Protein AF-0000000085119053 (afdb_homodimer)

Foldseek 3Di:
DPPPPPPPPPPPPPPPPPPPPPPPPPPPPDDDCCPPPQLVVLLVVLQVVQADLLAAEEEAEEPQQQVDPCCVLLVHPNYDGHYHHLDALVSLVVRLVSHHLNHAEYEDAYHLSVLLSPHALVVRLVSVVVNVVSCVVSNHAYEYEQHEAFADVRRVVRLVRSVVNRVSVVVVCVVVVHHYQYLCCPQPVPSFGDCVQDVPRHHGDPVSSNVVSVSCSVVD/DPPPPPPPPPPPPPPPPPPPVPPPPPPPPDDDCCPPPQLVVLLVVLQVVQADLLAAEEEAEEPQQQVDPCCVLLVHPNYDGHYHHLDALVSLVVRLVSHHLNHAEYEDAYHLSVLLSPHALVVRLVSVVVNVVSCVVSNHAYEYEQHEAFADVRRVVRLVRSVVNLVSVVVVCVVVVHHYQYLCCPQPVPSFGDCVQDVPRHHGDPVSSNVVSVSCNVVD

Sequence (440 aa):
MKNKILIALCGLLFLNNYNLEAKEIQKVEEWKIQNDPYYKHKKSQFEVLMNNSKYTTMMLGDSITDEGRWDELLNNNTVQNRGISGDTTSGVLDRLSTVSPSIKQVFIMIGVNDIMRGKNENEVFENYKKIIKSFEEKNIKVHIQSTLYIGETRKQNFNPKIEKLNEKLKDFAKNNNIDFIDLNPIFAPNKVLKSEFTTDDLHLNGKAYTLWVKEIEKYFMKNKILIALCGLLFLNNYNLEAKEIQKVEEWKIQNDPYYKHKKSQFEVLMNNSKYTTMMLGDSITDEGRWDELLNNNTVQNRGISGDTTSGVLDRLSTVSPSIKQVFIMIGVNDIMRGKNENEVFENYKKIIKSFEEKNIKVHIQSTLYIGETRKQNFNPKIEKLNEKLKDFAKNNNIDFIDLNPIFAPNKVLKSEFTTDDLHLNGKAYTLWVKEIEKYF

Nearest PDB structures (foldseek):
  7pzg-assembly1_AAA  TM=9.388E-01  e=1.568E-16  Phocaeicola vulgatus
  7pzh-assembly4_GGG  TM=9.342E-01  e=2.265E-16  Phocaeicola vulgatus
  4oap-assembly1_A  TM=8.003E-01  e=2.545E-07  Geobacillus stearothermophilus
  4jj4-assembly1_A  TM=7.955E-01  e=2.545E-07  Geobacillus stearothermophilus
  1jrl-assembly1_A  TM=7.425E-01  e=9.544E-08  Escherichia coli

Structure (mmCIF, N/CA/C/O backbone):
data_AF-0000000085119053-model_v1
#
loop_
_entity.id
_entity.type
_entity.pdbx_description
1 polymer 'Lipolytic enzyme, GDSL 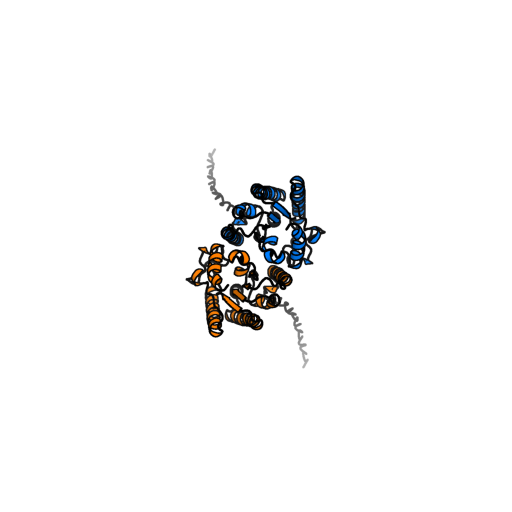domain'
#
loop_
_atom_site.group_PDB
_atom_site.id
_atom_site.type_symbol
_atom_site.label_atom_id
_atom_site.label_alt_id
_atom_site.label_comp_id
_atom_site.label_asym_id
_atom_site.label_entity_id
_atom_site.label_seq_id
_atom_site.pdbx_PDB_ins_code
_atom_site.Cartn_x
_atom_site.Cartn_y
_atom_site.Cartn_z
_atom_site.occupancy
_atom_site.B_iso_or_equiv
_atom_site.auth_seq_id
_atom_site.auth_comp_id
_atom_site.auth_asym_id
_atom_site.auth_atom_id
_atom_site.pdbx_PDB_model_num
ATOM 1 N N . MET A 1 1 ? 84.312 53.25 -24.922 1 24.77 1 MET A N 1
ATOM 2 C CA . MET A 1 1 ? 82.875 53.531 -24.812 1 24.77 1 MET A CA 1
ATOM 3 C C . MET A 1 1 ? 82.062 52.562 -25.625 1 24.77 1 MET A C 1
ATOM 5 O O . MET A 1 1 ? 81.688 52.844 -26.766 1 24.77 1 MET A O 1
ATOM 9 N N . LYS A 1 2 ? 82.562 51.219 -25.75 1 35.16 2 LYS A N 1
ATOM 10 C CA . LYS A 1 2 ? 82 50.031 -26.391 1 35.16 2 LYS A CA 1
ATOM 11 C C . LYS A 1 2 ? 80.562 49.844 -25.953 1 35.16 2 LYS A C 1
ATOM 13 O O . LYS A 1 2 ? 80.25 49.75 -24.75 1 35.16 2 LYS A O 1
ATOM 18 N N . ASN A 1 3 ? 79.5 50.406 -26.656 1 29.44 3 ASN A N 1
ATOM 19 C CA . ASN A 1 3 ? 78.062 50.438 -26.578 1 29.44 3 ASN A CA 1
ATOM 20 C C . ASN A 1 3 ? 77.438 49.031 -26.5 1 29.44 3 ASN A C 1
ATOM 22 O O . ASN A 1 3 ? 77.562 48.25 -27.438 1 29.44 3 ASN A O 1
ATOM 26 N N . LYS A 1 4 ? 77.625 48.312 -25.391 1 33.78 4 LYS A N 1
ATOM 27 C CA . LYS A 1 4 ? 77 47 -25.141 1 33.78 4 LYS A CA 1
ATOM 28 C C . LYS A 1 4 ? 75.5 47.094 -25.281 1 33.78 4 LYS A C 1
ATOM 30 O O . LYS A 1 4 ? 74.812 47.844 -24.578 1 33.78 4 LYS A O 1
ATOM 35 N N . ILE A 1 5 ? 74.938 47.031 -26.531 1 35.31 5 ILE A N 1
ATOM 36 C CA . ILE A 1 5 ? 73.562 46.875 -26.875 1 35.31 5 ILE A CA 1
ATOM 37 C C . ILE A 1 5 ? 72.938 45.75 -26.094 1 35.31 5 ILE A C 1
ATOM 39 O O . ILE A 1 5 ? 73.375 44.594 -26.203 1 35.31 5 ILE A O 1
ATOM 43 N N . LEU A 1 6 ? 72.438 46 -24.891 1 32.78 6 LEU A N 1
ATOM 44 C CA . LEU A 1 6 ? 71.688 45.031 -24.078 1 32.78 6 LEU A CA 1
ATOM 45 C C . LEU A 1 6 ? 70.375 44.656 -24.812 1 32.78 6 LEU A C 1
ATOM 47 O O . LEU A 1 6 ? 69.562 45.5 -25.109 1 32.78 6 LEU A O 1
ATOM 51 N N . ILE A 1 7 ? 70.438 43.688 -25.75 1 35.84 7 ILE A N 1
ATOM 52 C CA . ILE A 1 7 ? 69.25 43.094 -26.391 1 35.84 7 ILE A CA 1
ATOM 53 C C . ILE A 1 7 ? 68.25 42.625 -25.312 1 35.84 7 ILE A C 1
ATOM 55 O O . ILE A 1 7 ? 68.625 41.781 -24.469 1 35.84 7 ILE A O 1
ATOM 59 N N . ALA A 1 8 ? 67.375 43.5 -24.828 1 35.25 8 ALA A N 1
ATOM 60 C CA . ALA A 1 8 ? 66.188 43.188 -24 1 35.25 8 ALA A CA 1
ATOM 61 C C . ALA A 1 8 ? 65.375 42.094 -24.656 1 35.25 8 ALA A C 1
ATOM 63 O O . ALA A 1 8 ? 64.812 42.281 -25.734 1 35.25 8 ALA A O 1
ATOM 64 N N . LEU A 1 9 ? 65.75 40.844 -24.516 1 35.34 9 LEU A N 1
ATOM 65 C CA . LEU A 1 9 ? 64.875 39.719 -24.906 1 35.34 9 LEU A CA 1
ATOM 66 C C . LEU A 1 9 ? 63.531 39.812 -24.266 1 35.34 9 LEU A C 1
ATOM 68 O O . LEU A 1 9 ? 63.375 39.75 -23.047 1 35.34 9 LEU A O 1
ATOM 72 N N . CYS A 1 10 ? 62.594 40.688 -24.75 1 34.03 10 CYS A N 1
ATOM 73 C CA . CYS A 1 10 ? 61.188 40.688 -24.375 1 34.03 10 CYS A CA 1
ATOM 74 C C . CYS A 1 10 ? 60.594 39.281 -24.531 1 34.03 10 CYS A C 1
ATOM 76 O O . CYS A 1 10 ? 60.469 38.781 -25.641 1 34.03 10 CYS A O 1
ATOM 78 N N . GLY A 1 11 ? 60.938 38.375 -23.672 1 34.97 11 GLY A N 1
ATOM 79 C CA . GLY A 1 11 ? 60.188 37.125 -23.656 1 34.97 11 GLY A CA 1
ATOM 80 C C . GLY A 1 11 ? 58.688 37.312 -23.672 1 34.97 11 GLY A C 1
ATOM 81 O O . GLY A 1 11 ? 58.125 38 -22.828 1 34.97 11 GLY A O 1
ATOM 82 N N . LEU A 1 12 ? 58.062 37.344 -24.859 1 38.38 12 LEU A N 1
ATOM 83 C CA . LEU A 1 12 ? 56.625 37.219 -25.047 1 38.38 12 LEU A CA 1
ATOM 84 C C . LEU A 1 12 ? 56.062 36.125 -24.141 1 38.38 12 LEU A C 1
ATOM 86 O O . LEU A 1 12 ? 56.406 34.938 -24.297 1 38.38 12 LEU A O 1
ATOM 90 N N . LEU A 1 13 ? 55.75 36.469 -22.891 1 39.03 13 LEU A N 1
ATOM 91 C CA . LEU A 1 13 ? 54.906 35.625 -22.031 1 39.03 13 LEU A CA 1
ATOM 92 C C . LEU A 1 13 ? 53.656 35.156 -22.766 1 39.03 13 LEU A C 1
ATOM 94 O O . LEU A 1 13 ? 52.844 36 -23.188 1 39.03 13 LEU A O 1
ATOM 98 N N . PHE A 1 14 ? 53.719 34.062 -23.562 1 41.78 14 PHE A N 1
ATOM 99 C CA . PHE A 1 14 ? 52.531 33.375 -24.047 1 41.78 14 PHE A CA 1
ATOM 100 C C . PHE A 1 14 ? 51.562 33.156 -22.906 1 41.78 14 PHE A C 1
ATOM 102 O O . PHE A 1 14 ? 51.844 32.375 -21.969 1 41.78 14 PHE A O 1
ATOM 109 N N . LEU A 1 15 ? 50.781 34.188 -22.562 1 40.09 15 LEU A N 1
ATOM 110 C CA . LEU A 1 15 ? 49.562 33.906 -21.781 1 40.09 15 LEU A CA 1
ATOM 111 C C . LEU A 1 15 ? 48.781 32.75 -22.375 1 40.09 15 LEU A C 1
ATOM 113 O O . LEU A 1 15 ? 48.25 32.844 -23.484 1 40.09 15 LEU A O 1
ATOM 117 N N . ASN A 1 16 ? 49.281 31.516 -22.141 1 41.25 16 ASN A N 1
ATOM 118 C CA . ASN A 1 16 ? 48.344 30.406 -22.344 1 41.25 16 ASN A CA 1
ATOM 119 C C . ASN A 1 16 ? 46.969 30.703 -21.781 1 41.25 16 ASN A C 1
ATOM 121 O O . ASN A 1 16 ? 46.812 30.984 -20.594 1 41.25 16 ASN A O 1
ATOM 125 N N . ASN A 1 17 ? 46.094 31.297 -22.594 1 43.44 17 ASN A N 1
ATOM 126 C CA . ASN A 1 17 ? 44.656 31.281 -22.312 1 43.44 17 ASN A CA 1
ATOM 127 C C . ASN A 1 17 ? 44.219 29.922 -21.797 1 43.44 17 ASN A C 1
ATOM 129 O O . ASN A 1 17 ? 44.188 28.938 -22.547 1 43.44 17 ASN A O 1
ATOM 133 N N . TYR A 1 18 ? 44.625 29.578 -20.562 1 43.81 18 TYR A N 1
ATOM 134 C CA . TYR A 1 18 ? 43.844 28.531 -19.922 1 43.81 18 TYR A CA 1
ATOM 135 C 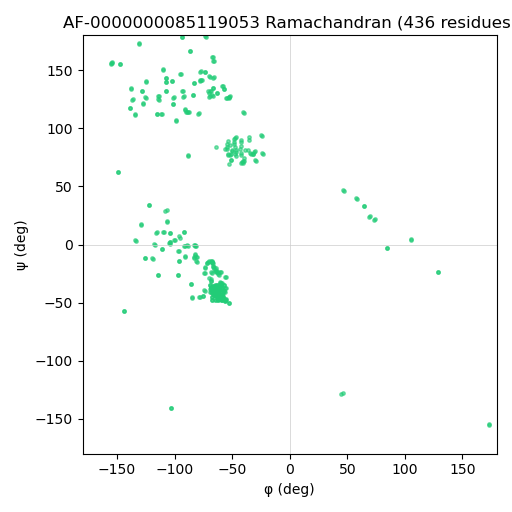C . TYR A 1 18 ? 42.344 28.75 -20.156 1 43.81 18 TYR A C 1
ATOM 137 O O . TYR A 1 18 ? 41.781 29.719 -19.641 1 43.81 18 TYR A O 1
ATOM 145 N N . ASN A 1 19 ? 41.844 28.438 -21.344 1 44.31 19 ASN A N 1
ATOM 146 C CA . ASN A 1 19 ? 40.406 28.203 -21.453 1 44.31 19 ASN A CA 1
ATOM 147 C C . ASN A 1 19 ? 39.875 27.422 -20.266 1 44.31 19 ASN A C 1
ATOM 149 O O . ASN A 1 19 ? 40.156 26.219 -20.141 1 44.31 19 ASN A O 1
ATOM 153 N N . LEU A 1 20 ? 39.812 28.078 -19.109 1 41.66 20 LEU A N 1
ATOM 154 C CA . LEU A 1 20 ? 38.906 27.5 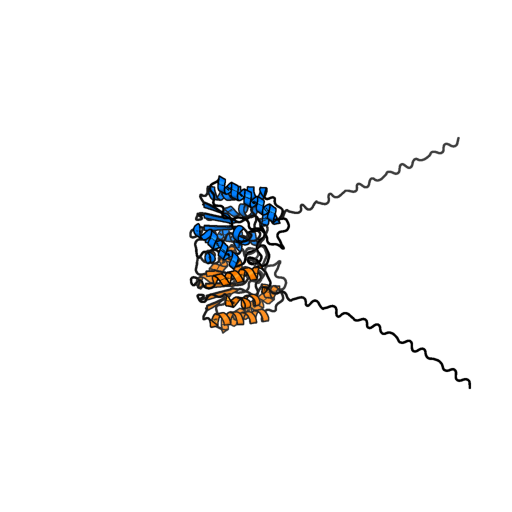-18.141 1 41.66 20 LEU A CA 1
ATOM 155 C C . LEU A 1 20 ? 37.625 27 -18.797 1 41.66 20 LEU A C 1
ATOM 157 O O . LEU A 1 20 ? 36.844 27.797 -19.297 1 41.66 20 LEU A O 1
ATOM 161 N N . GLU A 1 21 ? 37.688 25.922 -19.531 1 39.28 21 GLU A N 1
ATOM 162 C CA . GLU A 1 21 ? 36.406 25.281 -19.828 1 39.28 21 GLU A CA 1
ATOM 163 C C . GLU A 1 21 ? 35.469 25.406 -18.641 1 39.28 21 GLU A C 1
ATOM 165 O O . GLU A 1 21 ? 35.812 25.031 -17.516 1 39.28 21 GLU A O 1
ATOM 170 N N . ALA A 1 22 ? 34.625 26.453 -18.594 1 35 22 ALA A N 1
ATOM 171 C CA . ALA A 1 22 ? 33.438 26.406 -17.719 1 35 22 ALA A CA 1
ATOM 172 C C . ALA A 1 22 ? 32.938 24.969 -17.562 1 35 22 ALA A C 1
ATOM 174 O O . ALA A 1 22 ? 32.5 24.344 -18.516 1 35 22 ALA A O 1
ATOM 175 N N . LYS A 1 23 ? 33.656 24.125 -16.812 1 40.78 23 LYS A N 1
ATOM 176 C CA . LYS A 1 23 ? 33 22.906 -16.391 1 40.78 23 LYS A CA 1
ATOM 177 C C . LYS A 1 23 ? 31.484 23.078 -16.344 1 40.78 23 LYS A C 1
ATOM 179 O O . LYS A 1 23 ? 31 24.047 -15.758 1 40.78 23 LYS A O 1
ATOM 184 N N . GLU A 1 24 ? 30.734 22.75 -17.344 1 41.91 24 GLU A N 1
ATOM 185 C CA . GLU A 1 24 ? 29.281 22.594 -17.234 1 41.91 24 GLU A CA 1
ATOM 186 C C . GLU A 1 24 ? 28.875 22.281 -15.805 1 41.91 24 GLU A C 1
ATOM 188 O O . GLU A 1 24 ? 29.281 21.266 -15.242 1 41.91 24 GLU A O 1
ATOM 193 N N . ILE A 1 25 ? 28.828 23.203 -14.984 1 43.62 25 ILE A N 1
ATOM 194 C CA . ILE A 1 25 ? 28.125 22.938 -13.742 1 43.62 25 ILE A CA 1
ATOM 195 C C . ILE A 1 25 ? 26.984 21.953 -13.992 1 43.62 25 ILE A C 1
ATOM 197 O O . ILE A 1 25 ? 26.047 22.25 -14.742 1 43.62 25 ILE A O 1
ATOM 201 N N . GLN A 1 26 ? 27.172 20.734 -14.125 1 42.81 26 GLN A N 1
ATOM 202 C CA . GLN A 1 26 ? 26.094 19.75 -14.094 1 42.81 26 GLN A CA 1
ATOM 203 C C . GLN A 1 26 ? 25 20.156 -13.117 1 42.81 26 GLN A C 1
ATOM 205 O O . GLN A 1 26 ? 25.234 20.234 -11.906 1 42.81 26 GLN A O 1
ATOM 210 N N . LYS A 1 27 ? 24.047 21.109 -13.414 1 43.91 27 LYS A N 1
ATOM 211 C CA . LYS A 1 27 ? 22.828 21.422 -12.664 1 43.91 27 LYS A CA 1
ATOM 212 C C . LYS A 1 27 ? 22.297 20.188 -11.953 1 43.91 27 LYS A C 1
ATOM 214 O O . LYS A 1 27 ? 21.938 19.203 -12.602 1 43.91 27 LYS A O 1
ATOM 219 N N . VAL A 1 28 ? 22.766 19.766 -10.844 1 53.81 28 VAL A N 1
ATOM 220 C CA . VAL A 1 28 ? 22.203 18.734 -9.969 1 53.81 28 VAL A CA 1
ATOM 221 C C . VAL A 1 28 ? 20.688 18.859 -9.938 1 53.81 28 VAL A C 1
ATOM 223 O O . VAL A 1 28 ? 20.141 19.859 -9.477 1 53.81 28 VAL A O 1
ATOM 226 N N . GLU A 1 29 ? 19.969 18.359 -10.875 1 63.53 29 GLU A N 1
ATOM 227 C CA . GLU A 1 29 ? 18.516 18.359 -10.859 1 63.53 29 GLU A CA 1
ATOM 228 C C . GLU A 1 29 ? 17.969 18.062 -9.461 1 63.53 29 GLU A C 1
ATOM 230 O O . GLU A 1 29 ? 18.391 17.094 -8.82 1 63.53 29 GLU A O 1
ATOM 235 N N . GLU A 1 30 ? 17.328 19.016 -8.828 1 79.62 30 GLU A N 1
ATOM 236 C CA . GLU A 1 30 ? 16.703 18.906 -7.508 1 79.62 30 GLU A CA 1
ATOM 237 C C . GLU A 1 30 ? 15.766 17.719 -7.445 1 79.62 30 GLU A C 1
ATOM 239 O O . GLU A 1 30 ? 15.039 17.438 -8.406 1 79.62 30 GLU A O 1
ATOM 244 N N . TRP A 1 31 ? 15.875 16.844 -6.539 1 89.81 31 TRP A N 1
ATOM 245 C CA . TRP A 1 31 ? 15.016 15.688 -6.297 1 89.81 31 TRP A CA 1
ATOM 246 C C . TRP A 1 31 ? 13.555 16.109 -6.215 1 89.81 31 TRP A C 1
ATOM 248 O O . TRP A 1 31 ? 13.219 17.109 -5.57 1 89.81 31 TRP A O 1
ATOM 258 N N . LYS A 1 32 ? 12.711 15.453 -7.004 1 95.19 32 LYS A N 1
ATOM 259 C CA . LYS A 1 32 ? 11.266 15.625 -6.938 1 95.19 32 LYS A CA 1
ATOM 260 C C . LYS A 1 32 ? 10.555 14.281 -6.805 1 95.19 32 LYS A C 1
ATOM 262 O O . LYS A 1 32 ? 10.859 13.344 -7.547 1 95.19 32 LYS A O 1
ATOM 267 N N . ILE A 1 33 ? 9.625 14.211 -5.859 1 97.94 33 ILE A N 1
ATOM 268 C CA . ILE A 1 33 ? 8.883 12.977 -5.648 1 97.94 33 ILE A CA 1
ATOM 269 C C . ILE A 1 33 ? 8.125 12.609 -6.918 1 97.94 33 ILE A C 1
ATOM 271 O O . ILE A 1 33 ? 7.922 11.422 -7.207 1 97.94 33 ILE A O 1
ATOM 275 N N . GLN A 1 34 ? 7.84 13.586 -7.773 1 97.38 34 GLN A N 1
ATOM 276 C CA . GLN A 1 34 ? 7.074 13.398 -9 1 97.38 34 GLN A CA 1
ATOM 277 C C . GLN A 1 34 ? 7.836 12.539 -10 1 97.38 34 GLN A C 1
ATOM 279 O O . GLN A 1 34 ? 7.246 12.008 -10.945 1 97.38 34 GLN A O 1
ATOM 284 N N . ASN A 1 35 ? 9.109 12.438 -9.797 1 97.31 35 ASN A N 1
ATOM 285 C CA . ASN A 1 35 ? 9.922 11.625 -10.703 1 97.31 35 ASN A CA 1
ATOM 286 C C . ASN A 1 35 ? 10.039 10.188 -10.211 1 97.31 35 ASN A C 1
ATOM 288 O O . ASN A 1 35 ? 10.547 9.32 -10.93 1 97.31 35 ASN A O 1
ATOM 292 N N . ASP A 1 36 ? 9.602 9.938 -9 1 98.25 36 ASP A N 1
ATOM 293 C CA . ASP A 1 36 ? 9.672 8.609 -8.406 1 98.25 36 ASP A CA 1
ATOM 294 C C . ASP A 1 36 ? 8.703 7.648 -9.102 1 98.25 36 ASP A C 1
ATOM 296 O O . ASP A 1 36 ? 7.535 7.977 -9.305 1 98.25 36 ASP A O 1
ATOM 300 N N . PRO A 1 37 ? 9.164 6.453 -9.469 1 98.38 37 PRO A N 1
ATOM 301 C CA . PRO A 1 37 ? 8.281 5.512 -10.164 1 98.38 37 PRO A CA 1
ATOM 302 C C . PRO A 1 37 ? 7.043 5.148 -9.352 1 98.38 37 PRO A C 1
ATOM 304 O O . PRO A 1 37 ? 5.953 5.008 -9.906 1 98.38 37 PRO A O 1
ATOM 307 N N . TYR A 1 38 ? 7.203 4.945 -8.07 1 98.69 38 TYR A N 1
ATOM 308 C CA . TYR A 1 38 ? 6.051 4.609 -7.238 1 98.69 38 TYR A CA 1
ATOM 309 C C . TYR A 1 38 ? 5.012 5.727 -7.273 1 98.69 38 TYR A C 1
ATOM 311 O O . TYR A 1 38 ? 3.812 5.465 -7.387 1 98.69 38 TYR A O 1
ATOM 319 N N . TYR A 1 39 ? 5.445 6.98 -7.172 1 98.94 39 TYR A N 1
ATOM 320 C CA . TYR A 1 39 ? 4.551 8.125 -7.285 1 98.94 39 TYR A CA 1
ATOM 321 C C . TYR A 1 39 ? 3.793 8.102 -8.609 1 98.94 39 TYR A C 1
ATOM 323 O O . TYR A 1 39 ? 2.568 8.242 -8.633 1 98.94 39 TYR A O 1
ATOM 331 N N . LYS A 1 40 ? 4.531 7.883 -9.695 1 98.88 40 LYS A N 1
ATOM 332 C CA . LYS A 1 40 ? 3.924 7.871 -11.023 1 98.88 40 LYS A CA 1
ATOM 333 C C . LYS A 1 40 ? 2.902 6.746 -11.148 1 98.88 40 LYS A C 1
ATOM 335 O O . LYS A 1 40 ? 1.814 6.949 -11.695 1 98.88 40 LYS A O 1
ATOM 340 N N . HIS A 1 41 ? 3.23 5.605 -10.617 1 98.88 41 HIS A N 1
ATOM 341 C CA . HIS A 1 41 ? 2.336 4.457 -10.703 1 98.88 41 HIS A CA 1
ATOM 342 C C . HIS A 1 41 ? 1.068 4.684 -9.883 1 98.88 41 HIS A C 1
ATOM 344 O O . HIS A 1 41 ? -0.04 4.457 -10.375 1 98.88 41 HIS A O 1
ATOM 350 N N . LYS A 1 42 ? 1.249 5.137 -8.656 1 98.88 42 LYS A N 1
ATOM 351 C CA . LYS A 1 42 ? 0.09 5.367 -7.797 1 98.88 42 LYS A CA 1
ATOM 352 C C . LYS A 1 42 ? -0.793 6.48 -8.352 1 98.88 42 LYS A C 1
ATOM 354 O O . LYS A 1 42 ? -2.018 6.344 -8.398 1 98.88 42 LYS A O 1
ATOM 359 N N . LYS A 1 43 ? -0.18 7.562 -8.82 1 98.81 43 LYS A N 1
ATOM 360 C CA . LYS A 1 43 ? -0.962 8.641 -9.422 1 98.81 43 LYS A CA 1
ATOM 361 C C . LYS A 1 43 ? -1.759 8.148 -10.625 1 98.81 43 LYS A C 1
ATOM 363 O O . LYS A 1 43 ? -2.936 8.484 -10.773 1 98.81 43 LYS A O 1
ATOM 368 N N . SER A 1 44 ? -1.142 7.367 -11.469 1 98.81 44 SER A N 1
ATOM 369 C CA . SER A 1 44 ? -1.843 6.828 -12.625 1 98.81 44 SER A CA 1
ATOM 370 C C . SER A 1 44 ? -3.012 5.941 -12.203 1 98.81 44 SER A C 1
ATOM 372 O O . SER A 1 44 ? -4.051 5.922 -12.867 1 98.81 44 SER A O 1
ATOM 374 N N . GLN A 1 45 ? -2.865 5.203 -11.148 1 98.75 45 GLN A N 1
ATOM 375 C CA . GLN A 1 45 ? -3.977 4.41 -10.633 1 98.75 45 GLN A CA 1
ATOM 376 C C . GLN A 1 45 ? -5.109 5.305 -10.141 1 98.75 45 GLN A C 1
ATOM 378 O O . GLN A 1 45 ? -6.281 5.023 -10.383 1 98.75 45 GLN A O 1
ATOM 383 N N . PHE A 1 46 ? -4.746 6.398 -9.414 1 98.75 46 PHE A N 1
ATOM 384 C CA . PHE A 1 46 ? -5.758 7.34 -8.945 1 98.75 46 PHE A CA 1
ATOM 385 C C . PHE A 1 46 ? -6.516 7.953 -10.117 1 98.75 46 PHE A C 1
ATOM 387 O O . PHE A 1 46 ? -7.723 8.188 -10.031 1 98.75 46 PHE A O 1
ATOM 394 N N . GLU A 1 47 ? -5.844 8.133 -11.242 1 98.56 47 GLU A N 1
ATOM 395 C CA . GLU A 1 47 ? -6.469 8.703 -12.43 1 98.56 47 GLU A CA 1
ATOM 396 C C . GLU A 1 47 ? -7.512 7.758 -13.016 1 98.56 47 GLU A C 1
ATOM 398 O O . GLU A 1 47 ? -8.602 8.188 -13.398 1 98.56 47 GLU A O 1
ATOM 403 N N . VAL A 1 48 ? -7.25 6.516 -13.008 1 97.81 48 VAL A N 1
ATOM 404 C CA . VAL A 1 48 ? -8.195 5.594 -13.625 1 97.81 48 VAL A CA 1
ATOM 405 C C . VAL A 1 48 ? -9.344 5.312 -12.664 1 97.81 48 VAL A C 1
ATOM 407 O O . VAL A 1 48 ? -10.414 4.855 -13.086 1 97.81 48 VAL A O 1
ATOM 410 N N . LEU A 1 49 ? -9.172 5.66 -11.375 1 97.75 49 LEU A N 1
ATOM 411 C CA . LEU A 1 49 ? -10.164 5.316 -10.367 1 97.75 49 LEU A CA 1
ATOM 412 C C . LEU A 1 49 ? -10.992 6.535 -9.977 1 97.75 49 LEU A C 1
ATOM 414 O O . LEU A 1 49 ? -11.891 6.441 -9.141 1 97.75 49 LEU A O 1
ATOM 418 N N . MET A 1 50 ? -10.766 7.652 -10.539 1 96.56 50 MET A N 1
ATOM 419 C CA . MET A 1 50 ? -11.227 8.93 -10.023 1 96.56 50 MET A CA 1
ATOM 420 C C . MET A 1 50 ? -12.734 9.078 -10.203 1 96.56 50 MET A C 1
ATOM 422 O O . MET A 1 50 ? -13.383 9.844 -9.492 1 96.56 50 MET A O 1
ATOM 426 N N . ASN A 1 51 ? -13.406 8.273 -11.047 1 95.19 51 ASN A N 1
ATOM 427 C CA . ASN A 1 51 ? -14.805 8.539 -11.383 1 95.19 51 ASN A CA 1
ATOM 428 C C . ASN A 1 51 ? -15.75 7.59 -10.648 1 95.19 51 ASN A C 1
ATOM 430 O O . ASN A 1 51 ? -16.953 7.578 -10.922 1 95.19 51 ASN A O 1
ATOM 434 N N . ASN A 1 52 ? -15.258 6.859 -9.734 1 94.69 52 ASN A N 1
ATOM 435 C CA . ASN A 1 52 ? -16.125 6 -8.945 1 94.69 52 ASN A CA 1
ATOM 436 C C . ASN A 1 52 ? -16.859 6.785 -7.859 1 94.69 52 ASN A C 1
ATOM 438 O O . ASN A 1 52 ? -16.234 7.211 -6.883 1 94.69 52 ASN A O 1
ATOM 442 N N . SER A 1 53 ? -18.156 6.906 -7.973 1 96.31 53 SER A N 1
ATOM 443 C CA . SER A 1 53 ? -18.953 7.789 -7.121 1 96.31 53 SER A CA 1
ATOM 444 C C . SER A 1 53 ? -19.281 7.121 -5.785 1 96.31 53 SER A C 1
ATOM 446 O O . SER A 1 53 ? -19.875 7.746 -4.902 1 96.31 53 SER A O 1
ATOM 448 N N . LYS A 1 54 ? -18.859 5.965 -5.617 1 96.69 54 LYS A N 1
ATOM 449 C CA . LYS A 1 54 ? -19.125 5.223 -4.387 1 96.69 54 LYS A CA 1
ATOM 450 C C . LYS A 1 54 ? -18.344 5.82 -3.213 1 96.69 54 LYS A C 1
ATOM 452 O O . LYS A 1 54 ? -18.812 5.773 -2.07 1 96.69 54 LYS A O 1
ATOM 457 N N . TYR A 1 55 ? -17.297 6.363 -3.529 1 97.62 55 TYR A N 1
ATOM 458 C CA . TYR A 1 55 ? -16.375 6.816 -2.486 1 97.62 55 TYR A CA 1
ATOM 459 C C . TYR A 1 55 ? -16.641 8.273 -2.137 1 97.62 55 TYR A C 1
ATOM 461 O O . TYR A 1 55 ? -16.734 9.125 -3.025 1 97.62 55 TYR A O 1
ATOM 469 N N . THR A 1 56 ? -16.734 8.547 -0.799 1 98.56 56 THR A N 1
ATOM 470 C CA . THR A 1 56 ? -17.094 9.891 -0.345 1 98.56 56 THR A CA 1
ATOM 471 C C . THR A 1 56 ? -16.047 10.414 0.638 1 98.56 56 THR A C 1
ATOM 473 O O . THR A 1 56 ? -16.047 11.602 0.97 1 98.56 56 THR A O 1
ATOM 476 N N . THR A 1 57 ? -15.164 9.562 1.109 1 98.81 57 THR A N 1
ATOM 477 C CA . THR A 1 57 ? -14.125 9.953 2.053 1 98.81 57 THR A CA 1
ATOM 478 C C . THR A 1 57 ? -12.742 9.586 1.517 1 98.81 57 THR A C 1
ATOM 480 O O . THR A 1 57 ? -12.555 8.516 0.931 1 98.81 57 THR A O 1
ATOM 483 N N . MET A 1 58 ? -11.797 10.438 1.724 1 98.81 58 MET A N 1
ATOM 484 C CA . MET A 1 58 ? -10.43 10.242 1.236 1 98.81 58 MET A CA 1
ATOM 485 C C . MET A 1 58 ? -9.422 10.352 2.377 1 98.81 58 MET A C 1
ATOM 487 O O . MET A 1 58 ? -9.461 11.312 3.15 1 98.81 58 MET A O 1
ATOM 491 N N . MET A 1 59 ? -8.562 9.344 2.543 1 98.94 59 MET A N 1
ATOM 492 C CA . MET A 1 59 ? -7.348 9.461 3.342 1 98.94 59 MET A CA 1
ATOM 493 C C . MET A 1 59 ? -6.18 9.93 2.484 1 98.94 59 MET A C 1
ATOM 495 O O . MET A 1 59 ? -5.754 9.227 1.567 1 98.94 59 MET A O 1
ATOM 499 N N . LEU A 1 60 ? -5.672 11.094 2.73 1 98.94 60 LEU A N 1
ATOM 500 C CA . LEU A 1 60 ? -4.66 11.727 1.886 1 98.94 60 LEU A CA 1
ATOM 501 C C . LEU A 1 60 ? -3.34 11.867 2.635 1 98.94 60 LEU A C 1
ATOM 503 O O . LEU A 1 60 ? -3.309 12.383 3.754 1 98.94 60 LEU A O 1
ATOM 507 N N . GLY A 1 61 ? -2.252 11.375 2.012 1 98.94 61 GLY A N 1
ATOM 508 C CA . GLY A 1 61 ? -0.972 11.555 2.68 1 98.94 61 GLY A CA 1
ATOM 509 C C . GLY A 1 61 ? 0.166 10.82 1.999 1 98.94 61 GLY A C 1
ATOM 510 O O . GLY A 1 61 ? 0.157 10.641 0.778 1 98.94 61 GLY A O 1
ATOM 511 N N . ASP A 1 62 ? 1.153 10.523 2.789 1 98.88 62 ASP A N 1
ATOM 512 C CA . ASP A 1 62 ? 2.375 9.883 2.316 1 98.88 62 ASP A CA 1
ATOM 513 C C . ASP A 1 62 ? 2.391 8.398 2.682 1 98.88 62 ASP A C 1
ATOM 515 O O . ASP A 1 62 ? 1.37 7.719 2.576 1 98.88 62 ASP A O 1
ATOM 519 N N . SER A 1 63 ? 3.521 7.859 3.074 1 98.88 63 SER A N 1
ATOM 520 C CA . SER A 1 63 ? 3.643 6.434 3.354 1 98.88 63 SER A CA 1
ATOM 521 C C . SER A 1 63 ? 2.824 6.039 4.578 1 98.88 63 SER A C 1
ATOM 523 O O . SER A 1 63 ? 2.262 4.941 4.629 1 98.88 63 SER A O 1
ATOM 525 N N . ILE A 1 64 ? 2.771 6.914 5.52 1 98.94 64 ILE A N 1
ATOM 526 C CA . ILE A 1 64 ? 2.039 6.609 6.746 1 98.94 64 ILE A CA 1
ATOM 527 C C . ILE A 1 64 ? 0.559 6.41 6.426 1 98.94 64 ILE A C 1
ATOM 529 O O . ILE A 1 64 ? -0.076 5.492 6.945 1 98.94 64 ILE A O 1
ATOM 533 N N . THR A 1 65 ? 0.032 7.195 5.531 1 98.94 65 THR A N 1
ATOM 534 C CA . THR A 1 65 ? -1.332 7.012 5.047 1 98.94 65 THR A CA 1
ATOM 535 C C . THR A 1 65 ? -1.409 5.832 4.082 1 98.94 65 THR A C 1
ATOM 537 O O . THR A 1 65 ? -2.303 4.988 4.191 1 98.94 65 THR A O 1
ATOM 540 N N . ASP A 1 66 ? -0.485 5.711 3.158 1 98.88 66 ASP A N 1
ATOM 541 C CA . ASP A 1 66 ? -0.448 4.711 2.098 1 98.88 66 ASP A CA 1
ATOM 542 C C . ASP A 1 66 ? -0.512 3.297 2.676 1 98.88 66 ASP A C 1
ATOM 544 O O . ASP A 1 66 ? -1.137 2.41 2.09 1 98.88 66 ASP A O 1
ATOM 548 N N . GLU A 1 67 ? 0.129 3.109 3.779 1 98.81 67 GLU A N 1
ATOM 549 C CA . GLU A 1 67 ? 0.35 1.76 4.289 1 98.81 67 GLU A CA 1
ATOM 550 C C . GLU A 1 67 ? -0.875 1.246 5.043 1 98.81 67 GLU A C 1
ATOM 552 O O . GLU A 1 67 ? -0.978 0.052 5.328 1 98.81 67 GLU A O 1
ATOM 557 N N . GLY A 1 68 ? -1.854 2.078 5.289 1 98.75 68 GLY A N 1
ATOM 558 C CA . GLY A 1 68 ? -3.057 1.651 5.984 1 98.75 68 GLY A CA 1
ATOM 559 C C . GLY A 1 68 ? -4.07 0.987 5.074 1 98.75 68 GLY A C 1
ATOM 560 O O . GLY A 1 68 ? -4.273 1.423 3.938 1 98.75 68 GLY A O 1
ATOM 561 N N . ARG A 1 69 ? -4.664 -0.072 5.574 1 98.06 69 ARG A N 1
ATOM 562 C CA . ARG A 1 69 ? -5.82 -0.666 4.914 1 98.06 69 ARG A CA 1
ATOM 563 C C . ARG A 1 69 ? -7.117 -0.022 5.398 1 98.06 69 ARG A C 1
ATOM 565 O O . ARG A 1 69 ? -7.938 -0.675 6.047 1 98.06 69 ARG A O 1
ATOM 572 N N . TRP A 1 70 ? -7.41 1.127 4.957 1 98.19 70 TRP A N 1
ATOM 573 C CA . TRP A 1 70 ? -8.375 2.037 5.57 1 98.19 70 TRP A CA 1
ATOM 574 C C . TRP A 1 70 ? -9.789 1.497 5.441 1 98.19 70 TRP A C 1
ATOM 576 O O . TRP A 1 70 ? -10.602 1.622 6.367 1 98.19 70 TRP A O 1
ATOM 586 N N . ASP A 1 71 ? -10.141 0.914 4.23 1 96.25 71 ASP A N 1
ATOM 587 C CA . ASP A 1 71 ? -11.484 0.353 4.059 1 96.25 71 ASP A CA 1
ATOM 588 C C . ASP A 1 71 ? -11.75 -0.743 5.086 1 96.25 71 ASP A C 1
ATOM 590 O O . ASP A 1 71 ? -12.836 -0.799 5.668 1 96.25 71 ASP A O 1
ATOM 594 N N . GLU A 1 72 ? -10.719 -1.547 5.387 1 97.19 72 GLU A N 1
ATOM 595 C CA . GLU A 1 72 ? -10.844 -2.615 6.371 1 97.19 72 GLU A CA 1
ATOM 596 C C . GLU A 1 72 ? -10.773 -2.068 7.793 1 97.19 72 GLU A C 1
ATOM 598 O O . GLU A 1 72 ? -11.594 -2.426 8.641 1 97.19 72 GLU A O 1
ATOM 603 N N . LEU A 1 73 ? -9.812 -1.188 8.016 1 97.88 73 LEU A N 1
ATOM 604 C CA . LEU A 1 73 ? -9.57 -0.645 9.352 1 97.88 73 LEU A CA 1
ATOM 605 C C . LEU A 1 73 ? -10.797 0.098 9.867 1 97.88 73 LEU A C 1
ATOM 607 O O . LEU A 1 73 ? -11.141 -0.011 11.047 1 97.88 73 LEU A O 1
ATOM 611 N N . LEU A 1 74 ? -11.477 0.771 8.945 1 97.75 74 LEU A N 1
ATOM 612 C CA . LEU A 1 74 ? -12.641 1.57 9.32 1 97.75 74 LEU A CA 1
ATOM 613 C C . LEU A 1 74 ? -13.93 0.785 9.109 1 97.75 74 LEU A C 1
ATOM 615 O O . LEU A 1 74 ? -15.016 1.257 9.469 1 97.75 74 LEU A O 1
ATOM 619 N N . ASN A 1 75 ? -13.844 -0.411 8.523 1 95.81 75 ASN A N 1
ATOM 620 C CA . ASN A 1 75 ? -15.008 -1.175 8.102 1 95.81 75 ASN A CA 1
ATOM 621 C C . ASN A 1 75 ? -16 -0.304 7.328 1 95.81 75 ASN A C 1
ATOM 623 O O . ASN A 1 75 ? -17.188 -0.294 7.633 1 95.81 75 ASN A O 1
ATOM 627 N N . ASN A 1 76 ? -15.477 0.435 6.438 1 96.62 76 ASN A N 1
ATOM 628 C CA . ASN A 1 76 ? -16.219 1.412 5.645 1 96.62 76 ASN A CA 1
ATOM 629 C C . ASN A 1 76 ? -15.773 1.393 4.184 1 96.62 76 ASN A C 1
ATOM 631 O O . ASN A 1 76 ? -14.648 1.773 3.863 1 96.62 76 ASN A O 1
ATOM 635 N N . ASN A 1 77 ? -16.688 1.049 3.254 1 94.94 77 ASN A N 1
ATOM 636 C CA . ASN A 1 77 ? -16.344 0.788 1.86 1 94.94 77 ASN A CA 1
ATOM 637 C C . ASN A 1 77 ? -16.469 2.047 1.007 1 94.94 77 ASN A C 1
ATOM 639 O O . ASN A 1 77 ? -16.438 1.974 -0.223 1 94.94 77 ASN A O 1
ATOM 643 N N . THR A 1 78 ? -16.641 3.174 1.702 1 97.44 78 THR A N 1
ATOM 644 C CA . THR A 1 78 ? -16.703 4.426 0.958 1 97.44 78 THR A CA 1
ATOM 645 C C . THR A 1 78 ? -15.453 5.262 1.2 1 97.44 78 THR A C 1
ATOM 647 O O . THR A 1 78 ? -15.398 6.43 0.812 1 97.44 78 THR A O 1
ATOM 650 N N . VAL A 1 79 ? -14.406 4.652 1.842 1 98.06 79 VAL A N 1
ATOM 651 C CA . VAL A 1 79 ? -13.148 5.328 2.139 1 98.06 79 VAL A CA 1
ATOM 652 C C . VAL A 1 79 ? -12.094 4.918 1.121 1 98.06 79 VAL A C 1
ATOM 654 O O . VAL A 1 79 ? -11.867 3.727 0.897 1 98.06 79 VAL A O 1
ATOM 657 N N . GLN A 1 80 ? -11.453 5.836 0.47 1 97.62 80 GLN A N 1
ATOM 658 C CA . GLN A 1 80 ? -10.367 5.527 -0.451 1 97.62 80 GLN A CA 1
ATOM 659 C C . GLN A 1 80 ? -9.016 5.93 0.138 1 97.62 80 GLN A C 1
ATOM 661 O O . GLN A 1 80 ? -8.922 6.918 0.873 1 97.62 80 GLN A O 1
ATOM 666 N N . ASN A 1 81 ? -8.008 5.184 -0.098 1 98.62 81 ASN A N 1
ATOM 667 C CA . ASN A 1 81 ? -6.621 5.477 0.267 1 98.62 81 ASN A CA 1
ATOM 668 C C . ASN A 1 81 ? -5.895 6.219 -0.848 1 98.62 81 ASN A C 1
ATOM 670 O O . ASN A 1 81 ? -5.672 5.668 -1.928 1 98.62 81 ASN A O 1
ATOM 674 N N . ARG A 1 82 ? -5.496 7.395 -0.589 1 98.88 82 ARG A N 1
ATOM 675 C CA . ARG A 1 82 ? -4.734 8.219 -1.526 1 98.88 82 ARG A CA 1
ATOM 676 C C . ARG A 1 82 ? -3.406 8.648 -0.92 1 98.88 82 ARG A C 1
ATOM 678 O O . ARG A 1 82 ? -2.963 9.781 -1.127 1 98.88 82 ARG A O 1
ATOM 685 N N . GLY A 1 83 ? -2.863 7.758 -0.109 1 98.94 83 GLY A N 1
ATOM 686 C CA . GLY A 1 83 ? -1.466 7.879 0.28 1 98.94 83 GLY A CA 1
ATOM 687 C C . GLY A 1 83 ? -0.505 7.418 -0.799 1 98.94 83 GLY A C 1
ATOM 688 O O . GLY A 1 83 ? -0.788 6.461 -1.522 1 98.94 83 GLY A O 1
ATOM 689 N N . ILE A 1 84 ? 0.555 8.125 -0.909 1 98.94 84 ILE A N 1
ATOM 690 C CA . ILE A 1 84 ? 1.668 7.688 -1.747 1 98.94 84 ILE A CA 1
ATOM 691 C C . ILE A 1 84 ? 2.963 7.719 -0.94 1 98.94 84 ILE A C 1
ATOM 693 O O . ILE A 1 84 ? 3.357 8.766 -0.426 1 98.94 84 ILE A O 1
ATOM 697 N N . SER A 1 85 ? 3.605 6.562 -0.845 1 98.81 85 SER A N 1
ATOM 698 C CA . SER A 1 85 ? 4.844 6.465 -0.082 1 98.81 85 SER A CA 1
ATOM 699 C C . SER A 1 85 ? 5.891 7.445 -0.6 1 98.81 85 SER A C 1
ATOM 701 O O . SER A 1 85 ? 6.082 7.574 -1.811 1 98.81 85 SER A O 1
ATOM 703 N N . GLY A 1 86 ? 6.535 8.148 0.279 1 98.69 86 GLY A N 1
ATOM 704 C CA . GLY A 1 86 ? 7.59 9.094 -0.05 1 98.69 86 GLY A CA 1
ATOM 705 C C . GLY A 1 86 ? 7.062 10.461 -0.438 1 98.69 86 GLY A C 1
ATOM 706 O O . GLY A 1 86 ? 7.836 11.414 -0.589 1 98.69 86 GLY A O 1
ATOM 707 N N . ASP A 1 87 ? 5.75 10.617 -0.498 1 98.88 87 ASP A N 1
ATOM 708 C CA . ASP A 1 87 ? 5.148 11.836 -1.042 1 98.88 87 ASP A CA 1
ATOM 709 C C . ASP A 1 87 ? 5.438 13.039 -0.149 1 98.88 87 ASP A C 1
ATOM 711 O O . ASP A 1 87 ? 5.863 12.883 0.997 1 98.88 87 ASP A O 1
ATOM 715 N N . THR A 1 88 ? 5.277 14.234 -0.749 1 98.88 88 THR A N 1
ATOM 716 C CA . THR A 1 88 ? 5.449 15.531 -0.105 1 98.88 88 THR A CA 1
ATOM 717 C C . THR A 1 88 ? 4.25 16.438 -0.385 1 98.88 88 THR A C 1
ATOM 719 O O . THR A 1 88 ? 3.359 16.078 -1.154 1 98.88 88 THR A O 1
ATOM 722 N N . THR A 1 89 ? 4.277 17.562 0.292 1 98.94 89 THR A N 1
ATOM 723 C CA . THR A 1 89 ? 3.193 18.5 0.047 1 98.94 89 THR A CA 1
ATOM 724 C C . THR A 1 89 ? 3.193 18.953 -1.408 1 98.94 89 THR A C 1
ATOM 726 O O . THR A 1 89 ? 2.133 19.172 -2 1 98.94 89 THR A O 1
ATOM 729 N N . SER A 1 90 ? 4.375 19.109 -2.023 1 98.62 90 SER A N 1
ATOM 730 C CA . SER A 1 90 ? 4.449 19.453 -3.439 1 98.62 90 SER A CA 1
ATOM 731 C C . SER A 1 90 ? 3.896 18.328 -4.309 1 98.62 90 SER A C 1
ATOM 733 O O . SER A 1 90 ? 3.236 18.578 -5.32 1 98.62 90 SER A O 1
ATOM 735 N N . GLY A 1 91 ? 4.18 17.078 -3.939 1 98.88 91 GLY A N 1
ATOM 736 C CA . GLY A 1 91 ? 3.609 15.953 -4.648 1 98.88 91 GLY A CA 1
ATOM 737 C C . GLY A 1 91 ? 2.094 15.906 -4.574 1 98.88 91 GLY A C 1
ATOM 738 O O . GLY A 1 91 ? 1.429 15.609 -5.57 1 98.88 91 GLY A O 1
ATOM 739 N N . VAL A 1 92 ? 1.555 16.219 -3.426 1 98.94 92 VAL A N 1
ATOM 740 C CA . VAL A 1 92 ? 0.106 16.25 -3.254 1 98.94 92 VAL A CA 1
ATOM 741 C C . VAL A 1 92 ? -0.503 17.312 -4.16 1 98.94 92 VAL A C 1
ATOM 743 O O . VAL A 1 92 ? -1.498 17.062 -4.844 1 98.94 92 VAL A O 1
ATOM 746 N N . LEU A 1 93 ? 0.107 18.469 -4.188 1 98.94 93 LEU A N 1
ATOM 747 C CA . LEU A 1 93 ? -0.394 19.547 -5.035 1 98.94 93 LEU A CA 1
ATOM 748 C C . LEU A 1 93 ? -0.467 19.109 -6.492 1 98.94 93 LEU A C 1
ATOM 750 O O . LEU A 1 93 ? -1.402 19.469 -7.211 1 98.94 93 LEU A O 1
ATOM 754 N N . ASP A 1 94 ? 0.457 18.297 -6.906 1 98.75 94 ASP A N 1
ATOM 755 C CA . ASP A 1 94 ? 0.579 17.922 -8.312 1 98.75 94 ASP A CA 1
ATOM 756 C C . ASP A 1 94 ? -0.398 16.797 -8.656 1 98.75 94 ASP A C 1
ATOM 758 O O . ASP A 1 94 ? -0.515 16.406 -9.828 1 98.75 94 ASP A O 1
ATOM 762 N N . ARG A 1 95 ? -1.172 16.328 -7.66 1 98.75 95 ARG A N 1
ATOM 763 C CA . ARG A 1 95 ? -2.076 15.227 -7.988 1 98.75 95 ARG A CA 1
ATOM 764 C C . ARG A 1 95 ? -3.496 15.531 -7.523 1 98.75 95 ARG A C 1
ATOM 766 O O . ARG A 1 95 ? -4.344 14.633 -7.477 1 98.75 95 ARG A O 1
ATOM 773 N N . LEU A 1 96 ? -3.799 16.734 -7.242 1 98.75 96 LEU A N 1
ATOM 774 C CA . LEU A 1 96 ? -5.129 17.141 -6.805 1 98.75 96 LEU A CA 1
ATOM 775 C C . LEU A 1 96 ? -6.152 16.953 -7.918 1 98.75 96 LEU A C 1
ATOM 777 O O . LEU A 1 96 ? -7.352 16.859 -7.652 1 98.75 96 LEU A O 1
ATOM 781 N N . SER A 1 97 ? -5.73 16.859 -9.172 1 97.94 97 SER A N 1
ATOM 782 C CA . SER A 1 97 ? -6.633 16.641 -10.297 1 97.94 97 SER A CA 1
ATOM 783 C C . SER A 1 97 ? -7.242 15.25 -10.25 1 97.94 97 SER A C 1
ATOM 785 O O . SER A 1 97 ? -8.219 14.969 -10.961 1 97.94 97 SER A O 1
ATOM 787 N N . THR A 1 98 ? -6.703 14.336 -9.438 1 98.38 98 THR A N 1
ATOM 788 C CA . THR A 1 98 ? -7.18 12.961 -9.391 1 98.38 98 THR A CA 1
ATOM 789 C C . THR A 1 98 ? -8.305 12.812 -8.375 1 98.38 98 THR A C 1
ATOM 791 O O . THR A 1 98 ? -8.859 11.727 -8.195 1 98.38 98 THR A O 1
ATOM 794 N N . VAL A 1 99 ? -8.711 13.875 -7.66 1 98 99 VAL A N 1
ATOM 795 C CA . VAL A 1 99 ? -9.75 13.828 -6.645 1 98 99 VAL A CA 1
ATOM 796 C C . VAL A 1 99 ? -11.109 13.594 -7.309 1 98 99 VAL A C 1
ATOM 798 O O . VAL A 1 99 ? -11.492 14.328 -8.227 1 98 99 VAL A O 1
ATOM 801 N N . SER A 1 100 ? -11.766 12.641 -6.836 1 96.56 100 SER A N 1
ATOM 802 C CA . SER A 1 100 ? -13.094 12.336 -7.355 1 96.56 100 SER A CA 1
ATOM 803 C C . SER A 1 100 ? -14.102 13.414 -6.965 1 96.56 100 SER A C 1
ATOM 805 O O . SER A 1 100 ? -14.055 13.938 -5.848 1 96.56 100 SER A O 1
ATOM 807 N N . PRO A 1 101 ? -15.062 13.719 -7.84 1 96.75 101 PRO A N 1
ATOM 808 C CA . PRO A 1 101 ? -16.094 14.695 -7.508 1 96.75 101 PRO A CA 1
ATOM 809 C C . PRO A 1 101 ? -17.031 14.219 -6.402 1 96.75 101 PRO A C 1
ATOM 811 O O . PRO A 1 101 ? -17.781 15.016 -5.82 1 96.75 101 PRO A O 1
ATOM 814 N N . SER A 1 102 ? -17.031 12.945 -6.113 1 98.31 102 SER A N 1
ATOM 815 C CA . SER A 1 102 ? -17.953 12.398 -5.129 1 98.31 102 SER A CA 1
ATOM 816 C C . SER A 1 102 ? -17.422 12.57 -3.711 1 98.31 102 SER A C 1
ATOM 818 O O . SER A 1 102 ? -18.156 12.367 -2.738 1 98.31 102 SER A O 1
ATOM 820 N N . ILE A 1 103 ? -16.188 12.953 -3.559 1 98.69 103 ILE A N 1
ATOM 821 C CA . ILE A 1 103 ? -15.586 13.078 -2.24 1 98.69 103 ILE A CA 1
ATOM 822 C C . ILE A 1 103 ? -16.25 14.211 -1.467 1 98.69 103 ILE A C 1
ATOM 824 O O . ILE A 1 103 ? -16.438 15.312 -1.995 1 98.69 103 ILE A O 1
ATOM 828 N N . LYS A 1 104 ? -16.562 13.914 -0.197 1 98.81 104 LYS A N 1
ATOM 829 C CA . LYS A 1 104 ? -17.25 14.883 0.657 1 98.81 104 LYS A CA 1
ATOM 830 C C . LYS A 1 104 ? -16.359 15.328 1.812 1 98.81 104 LYS A C 1
ATOM 832 O O . LYS A 1 104 ? -16.547 16.406 2.375 1 98.81 104 LYS A O 1
ATOM 837 N N . GLN A 1 105 ? -15.414 14.445 2.186 1 98.88 105 GLN A N 1
ATOM 838 C CA . GLN A 1 105 ? -14.477 14.812 3.244 1 98.88 105 GLN A CA 1
ATOM 839 C C . GLN A 1 105 ? -13.109 14.18 3.016 1 98.88 105 GLN A C 1
ATOM 841 O O . GLN A 1 105 ? -13 13.148 2.344 1 98.88 105 GLN A O 1
ATOM 846 N N . VAL A 1 106 ? -12.117 14.805 3.564 1 98.94 106 VAL A N 1
ATOM 847 C CA . VAL A 1 106 ? -10.734 14.367 3.41 1 98.94 106 VAL A CA 1
ATOM 848 C C . VAL A 1 106 ? -10 14.477 4.746 1 98.94 106 VAL A C 1
ATOM 850 O O . VAL A 1 106 ? -10.195 15.445 5.488 1 98.94 106 VAL A O 1
ATOM 853 N N . PHE A 1 107 ? -9.25 13.43 5.125 1 98.94 107 PHE A N 1
ATOM 854 C CA . PHE A 1 107 ? -8.297 13.43 6.23 1 98.94 107 PHE A CA 1
ATOM 855 C C . PHE A 1 107 ? -6.867 13.562 5.719 1 98.94 107 PHE A C 1
ATOM 857 O O . PHE A 1 107 ? -6.391 12.719 4.961 1 98.94 107 PHE A O 1
ATOM 864 N N . ILE A 1 108 ? -6.164 14.609 6.148 1 98.94 108 ILE A N 1
ATOM 865 C CA . ILE A 1 108 ? -4.863 14.922 5.566 1 98.94 108 ILE A CA 1
ATOM 866 C C . ILE A 1 108 ? -3.77 14.727 6.613 1 98.94 108 ILE A C 1
ATOM 868 O O . ILE A 1 108 ? -3.859 15.266 7.723 1 98.94 108 ILE A O 1
ATOM 872 N N . MET A 1 109 ? -2.816 13.953 6.344 1 98.94 109 MET A N 1
ATOM 873 C CA . MET A 1 109 ? -1.528 13.922 7.031 1 98.94 109 MET A CA 1
ATOM 874 C C . MET A 1 109 ? -0.379 13.852 6.035 1 98.94 109 MET A C 1
ATOM 876 O O . MET A 1 109 ? -0.221 12.852 5.332 1 98.94 109 MET A O 1
ATOM 880 N N . ILE A 1 110 ? 0.403 14.891 5.941 1 98.94 110 ILE A N 1
ATOM 881 C CA . ILE A 1 110 ? 1.513 15.008 5.004 1 98.94 110 ILE A CA 1
ATOM 882 C C . ILE A 1 110 ? 2.553 15.984 5.555 1 98.94 110 ILE A C 1
ATOM 884 O O . ILE A 1 110 ? 2.266 16.75 6.469 1 98.94 110 ILE A O 1
ATOM 888 N N . GLY A 1 111 ? 3.809 15.875 5.113 1 98.88 111 GLY A N 1
ATOM 889 C CA . GLY A 1 111 ? 4.789 16.891 5.453 1 98.88 111 GLY A CA 1
ATOM 890 C C . GLY A 1 111 ? 6.066 16.328 6.035 1 98.88 111 GLY A C 1
ATOM 891 O O . GLY A 1 111 ? 7.121 16.953 5.969 1 98.88 111 GLY A O 1
ATOM 892 N N . VAL A 1 112 ? 6.023 15.117 6.625 1 98.88 112 VAL A N 1
ATOM 893 C CA . VAL A 1 112 ? 7.191 14.562 7.301 1 98.88 112 VAL A CA 1
ATOM 894 C C . VAL A 1 112 ? 8.328 14.367 6.297 1 98.88 112 VAL A C 1
ATOM 896 O O . VAL A 1 112 ? 9.492 14.641 6.602 1 98.88 112 VAL A O 1
ATOM 899 N N . ASN A 1 113 ? 7.969 13.922 5.102 1 98.75 113 ASN A N 1
ATOM 900 C CA . ASN A 1 113 ? 8.992 13.727 4.082 1 98.75 113 ASN A CA 1
ATOM 901 C C . ASN A 1 113 ? 9.57 15.062 3.613 1 98.75 113 ASN A C 1
ATOM 903 O O . ASN A 1 113 ? 10.766 15.148 3.299 1 98.75 113 ASN A O 1
ATOM 907 N N . ASP A 1 114 ? 8.734 16.156 3.508 1 98.69 114 ASP A N 1
ATOM 908 C CA . ASP A 1 114 ? 9.242 17.484 3.221 1 98.69 114 ASP A CA 1
ATOM 909 C C . ASP A 1 114 ? 10.352 17.875 4.195 1 98.69 114 ASP A C 1
ATOM 911 O O . ASP A 1 114 ? 11.453 18.25 3.775 1 98.69 114 ASP A O 1
ATOM 915 N N . ILE A 1 115 ? 10.078 17.719 5.395 1 98.69 115 ILE A N 1
ATOM 916 C CA . ILE A 1 115 ? 10.977 18.125 6.465 1 98.69 115 ILE A CA 1
ATOM 917 C C . ILE A 1 115 ? 12.234 17.25 6.438 1 98.69 115 ILE A C 1
ATOM 919 O O . ILE A 1 115 ? 13.352 17.766 6.527 1 98.69 115 ILE A O 1
ATOM 923 N N . MET A 1 116 ? 12.062 15.945 6.281 1 98.19 116 MET A N 1
ATOM 924 C CA . MET A 1 116 ? 13.203 15.031 6.258 1 98.19 116 MET A CA 1
ATOM 925 C C . MET A 1 116 ? 14.094 15.312 5.051 1 98.19 116 MET A C 1
ATOM 927 O O . MET A 1 116 ? 15.281 14.984 5.062 1 98.19 116 MET A O 1
ATOM 931 N N . ARG A 1 117 ? 13.484 15.93 4.023 1 97.12 117 ARG A N 1
ATOM 932 C CA . ARG A 1 117 ? 14.258 16.234 2.824 1 97.12 117 ARG A CA 1
ATOM 933 C C . ARG A 1 117 ? 14.773 17.672 2.861 1 97.12 117 ARG A C 1
ATOM 935 O O . ARG A 1 117 ? 15.227 18.203 1.844 1 97.12 117 ARG A O 1
ATOM 942 N N . GLY A 1 118 ? 14.609 18.375 3.932 1 96.31 118 GLY A N 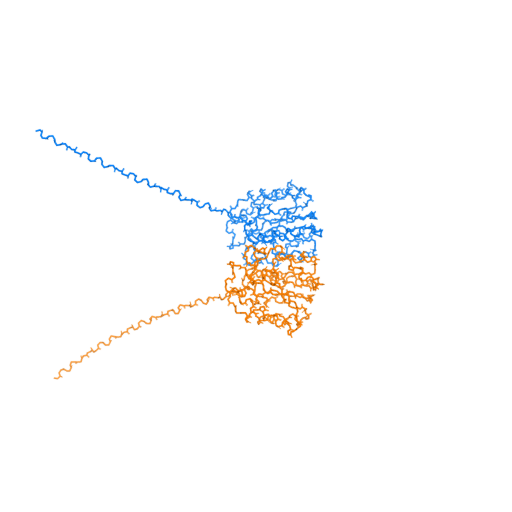1
ATOM 943 C CA . GLY A 1 118 ? 15.312 19.609 4.18 1 96.31 118 GLY A CA 1
ATOM 944 C C . GLY A 1 118 ? 14.438 20.844 3.994 1 96.31 118 GLY A C 1
ATOM 945 O O . GLY A 1 118 ? 14.922 21.969 4.074 1 96.31 118 GLY A O 1
ATOM 946 N N . LYS A 1 119 ? 13.211 20.656 3.738 1 96.94 119 LYS A N 1
ATOM 947 C CA . LYS A 1 119 ? 12.328 21.797 3.59 1 96.94 119 LYS A CA 1
ATOM 948 C C . LYS A 1 119 ? 12.016 22.438 4.945 1 96.94 119 LYS A C 1
ATOM 950 O O . LYS A 1 119 ? 11.93 21.734 5.957 1 96.94 119 LYS A O 1
ATOM 955 N N . ASN A 1 120 ? 11.828 23.719 4.867 1 96.62 120 ASN A N 1
ATOM 956 C CA . ASN A 1 120 ? 11.398 24.438 6.051 1 96.62 120 ASN A CA 1
ATOM 957 C C . ASN A 1 120 ? 9.914 24.234 6.324 1 96.62 120 ASN A C 1
ATOM 959 O O . ASN A 1 120 ? 9.117 24.141 5.387 1 96.62 120 ASN A O 1
ATOM 963 N N . GLU A 1 121 ? 9.531 24.266 7.688 1 98.12 121 GLU A N 1
ATOM 964 C CA . GLU A 1 121 ? 8.141 24.047 8.062 1 98.12 121 GLU A CA 1
ATOM 965 C C . GLU A 1 121 ? 7.238 25.141 7.465 1 98.12 121 GLU A C 1
ATOM 967 O O . GLU A 1 121 ? 6.07 24.875 7.164 1 98.12 121 GLU A O 1
ATOM 972 N N . ASN A 1 122 ? 7.785 26.328 7.184 1 98.69 122 ASN A N 1
ATOM 973 C CA . ASN A 1 122 ? 6.992 27.391 6.562 1 98.69 122 ASN A CA 1
ATOM 974 C C . ASN A 1 122 ? 6.598 27.031 5.133 1 98.69 122 ASN A C 1
ATOM 976 O O . ASN A 1 122 ? 5.469 27.297 4.715 1 98.69 122 ASN A O 1
ATOM 980 N N . GLU A 1 123 ? 7.5 26.484 4.422 1 98.38 123 GLU A N 1
ATOM 981 C CA . GLU A 1 123 ? 7.203 26.047 3.062 1 98.38 123 GLU A CA 1
ATOM 982 C C . GLU A 1 123 ? 6.145 24.953 3.053 1 98.38 123 GLU A C 1
ATOM 984 O O . GLU A 1 123 ? 5.238 24.969 2.217 1 98.38 123 GLU A O 1
ATOM 989 N N . VAL A 1 124 ? 6.293 24.062 3.961 1 98.88 124 VAL A N 1
ATOM 990 C CA . VAL A 1 124 ? 5.328 22.984 4.09 1 98.88 124 VAL A CA 1
ATOM 991 C C . VAL A 1 124 ? 3.951 23.547 4.426 1 98.88 124 VAL A C 1
ATOM 993 O O . VAL A 1 124 ? 2.949 23.172 3.814 1 98.88 124 VAL A O 1
ATOM 996 N N . PHE A 1 125 ? 3.922 24.484 5.336 1 98.94 125 PHE A N 1
ATOM 997 C CA . PHE A 1 125 ? 2.682 25.109 5.777 1 98.94 125 PHE A CA 1
ATOM 998 C C . PHE A 1 125 ? 2.016 25.859 4.629 1 98.94 125 PHE A C 1
ATOM 1000 O O . PHE A 1 125 ? 0.798 25.781 4.453 1 98.94 125 PHE A O 1
ATOM 1007 N N . GLU A 1 126 ? 2.789 26.531 3.85 1 98.94 126 GLU A N 1
ATOM 1008 C CA . GLU A 1 126 ? 2.227 27.25 2.709 1 98.94 126 GLU A CA 1
ATOM 1009 C C . GLU A 1 126 ? 1.6 26.281 1.706 1 98.94 126 GLU A C 1
ATOM 1011 O O . GLU A 1 126 ? 0.545 26.578 1.138 1 98.94 126 GLU A O 1
ATOM 1016 N N . ASN A 1 127 ? 2.246 25.203 1.47 1 98.88 127 ASN A N 1
ATOM 1017 C CA . ASN A 1 127 ? 1.666 24.188 0.594 1 98.88 127 ASN A CA 1
ATOM 1018 C C . ASN A 1 127 ? 0.378 23.609 1.177 1 98.88 127 ASN A C 1
ATOM 1020 O O . ASN A 1 127 ? -0.581 23.359 0.446 1 98.88 127 ASN A O 1
ATOM 1024 N N . TYR A 1 128 ? 0.332 23.422 2.498 1 98.88 128 TYR A N 1
ATOM 1025 C CA . TYR A 1 128 ? -0.889 22.984 3.166 1 98.88 128 TYR A CA 1
ATOM 1026 C C . TYR A 1 128 ? -2.047 23.922 2.861 1 98.88 128 TYR A C 1
ATOM 1028 O O . TYR A 1 128 ? -3.15 23.484 2.539 1 98.88 128 TYR A O 1
ATOM 1036 N N . LYS A 1 129 ? -1.779 25.172 2.975 1 98.94 129 LYS A N 1
ATOM 1037 C CA . LYS A 1 129 ? -2.832 26.156 2.73 1 98.94 129 LYS A CA 1
ATOM 1038 C C . LYS A 1 129 ? -3.393 26.016 1.318 1 98.94 129 LYS A C 1
ATOM 1040 O O . LYS A 1 129 ? -4.609 26.078 1.117 1 98.94 129 LYS A O 1
ATOM 1045 N N . LYS A 1 130 ? -2.506 25.812 0.345 1 98.94 130 LYS A N 1
ATOM 1046 C CA . LYS A 1 130 ? -2.939 25.641 -1.038 1 98.94 130 LYS A CA 1
ATOM 1047 C C . LYS A 1 130 ? -3.756 24.359 -1.196 1 98.94 130 LYS A C 1
ATOM 1049 O O . LYS A 1 130 ? -4.77 24.344 -1.896 1 98.94 130 LYS A O 1
ATOM 1054 N N . ILE A 1 131 ? -3.34 23.297 -0.561 1 98.94 131 ILE A N 1
ATOM 1055 C CA . ILE A 1 131 ? -4.043 22.016 -0.615 1 98.94 131 ILE A CA 1
ATOM 1056 C C . ILE A 1 131 ? -5.441 22.172 -0.023 1 98.94 131 ILE A C 1
ATOM 1058 O O . ILE A 1 131 ? -6.434 21.797 -0.651 1 98.94 131 ILE A O 1
ATOM 1062 N N . ILE A 1 132 ? -5.523 22.797 1.134 1 98.88 132 ILE A N 1
ATOM 1063 C CA . ILE A 1 132 ? -6.785 22.953 1.845 1 98.88 132 ILE A CA 1
ATOM 1064 C C . ILE A 1 132 ? -7.727 23.844 1.037 1 98.88 132 ILE A C 1
ATOM 1066 O O . ILE A 1 132 ? -8.914 23.547 0.903 1 98.88 132 ILE A O 1
ATOM 1070 N N . LYS A 1 133 ? -7.191 24.891 0.474 1 98.81 133 LYS A N 1
ATOM 1071 C CA . LYS A 1 133 ? -7.996 25.781 -0.36 1 98.81 133 LYS A CA 1
ATOM 1072 C C . LYS A 1 133 ? -8.633 25.016 -1.52 1 98.81 133 LYS A C 1
ATOM 1074 O O . LYS A 1 133 ? -9.805 25.219 -1.831 1 98.81 133 LYS A O 1
ATOM 1079 N N . SER A 1 134 ? -7.867 24.156 -2.178 1 98.75 134 SER A N 1
ATOM 1080 C CA . SER A 1 134 ? -8.367 23.375 -3.297 1 98.75 134 SER A CA 1
ATOM 1081 C C . SER A 1 134 ? -9.562 22.516 -2.883 1 98.75 134 SER A C 1
ATOM 1083 O O . SER A 1 134 ? -10.539 22.391 -3.633 1 98.75 134 SER A O 1
ATOM 1085 N N . PHE A 1 135 ? -9.539 21.938 -1.687 1 98.88 135 PHE A N 1
ATOM 1086 C CA . PHE A 1 135 ? -10.633 21.109 -1.199 1 98.88 135 PHE A CA 1
ATOM 1087 C C . PHE A 1 135 ? -11.828 21.953 -0.802 1 98.88 135 PHE A C 1
ATOM 1089 O O . PHE A 1 135 ? -12.977 21.609 -1.087 1 98.88 135 PHE A O 1
ATOM 1096 N N . GLU A 1 136 ? -11.57 23.094 -0.189 1 98.38 136 GLU A N 1
ATOM 1097 C CA . GLU A 1 136 ? -12.656 23.969 0.234 1 98.38 136 GLU A CA 1
ATOM 1098 C C . GLU A 1 136 ? -13.422 24.516 -0.967 1 98.38 136 GLU A C 1
ATOM 1100 O O . GLU A 1 136 ? -14.648 24.641 -0.923 1 98.38 136 GLU A O 1
ATOM 1105 N N . GLU A 1 137 ? -12.711 24.797 -2.002 1 98.12 137 GLU A N 1
ATOM 1106 C CA . GLU A 1 137 ? -13.336 25.297 -3.223 1 98.12 137 GLU A CA 1
ATOM 1107 C C . GLU A 1 137 ? -14.273 24.25 -3.83 1 98.12 137 GLU A C 1
ATOM 1109 O O . GLU A 1 137 ? -15.188 24.594 -4.582 1 98.12 137 GLU A O 1
ATOM 1114 N N . LYS A 1 138 ? -14.125 23.062 -3.52 1 98.12 138 LYS A N 1
ATOM 1115 C CA . LYS A 1 138 ? -14.953 21.969 -4.012 1 98.12 138 LYS A CA 1
ATOM 1116 C C . LYS A 1 138 ? -15.992 21.562 -2.971 1 98.12 138 LYS A C 1
ATOM 1118 O O . LYS A 1 138 ? -16.656 20.531 -3.117 1 98.12 138 LYS A O 1
ATOM 1123 N N . ASN A 1 139 ? -16.016 22.281 -1.898 1 98.25 139 ASN A N 1
ATOM 1124 C CA . ASN A 1 139 ? -16.922 22.031 -0.79 1 98.25 139 ASN A CA 1
ATOM 1125 C C . ASN A 1 139 ? -16.656 20.688 -0.124 1 98.25 139 ASN A C 1
ATOM 1127 O O . ASN A 1 139 ? -17.594 19.969 0.243 1 98.25 139 ASN A O 1
ATOM 1131 N N . ILE A 1 140 ? -15.469 20.297 -0.096 1 98.81 140 ILE A N 1
ATOM 1132 C CA . ILE A 1 140 ? -15.039 19.078 0.605 1 98.81 140 ILE A CA 1
ATOM 1133 C C . ILE A 1 140 ? -14.609 19.438 2.027 1 98.81 140 ILE A C 1
ATOM 1135 O O . ILE A 1 140 ? -13.781 20.328 2.229 1 98.81 140 ILE A O 1
ATOM 1139 N N . LYS A 1 141 ? -15.156 18.781 3.016 1 98.88 141 LYS A N 1
ATOM 1140 C CA . LYS A 1 141 ? -14.789 19 4.41 1 98.88 141 LYS A CA 1
ATOM 1141 C C . LYS A 1 141 ? -13.383 18.484 4.695 1 98.88 141 LYS A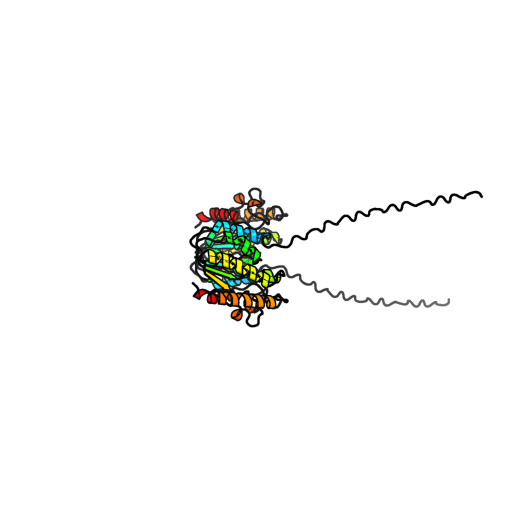 C 1
ATOM 1143 O O . LYS A 1 141 ? -13.062 17.344 4.395 1 98.88 141 LYS A O 1
ATOM 1148 N N . VAL A 1 142 ? -12.578 19.328 5.328 1 98.94 142 VAL A N 1
ATOM 1149 C CA . VAL A 1 142 ? -11.172 18.984 5.562 1 98.94 142 VAL A CA 1
ATOM 1150 C C . VAL A 1 142 ? -10.961 18.672 7.039 1 98.94 142 VAL A C 1
ATOM 1152 O O . VAL A 1 142 ? -11.43 19.406 7.91 1 98.94 142 VAL A O 1
ATOM 1155 N N . HIS A 1 143 ? -10.289 17.578 7.336 1 98.94 143 HIS A N 1
ATOM 1156 C CA . HIS A 1 143 ? -9.734 17.234 8.633 1 98.94 143 HIS A CA 1
ATOM 1157 C C . HIS A 1 143 ? -8.211 17.172 8.586 1 98.94 143 HIS A C 1
ATOM 1159 O O . HIS A 1 143 ? -7.645 16.297 7.91 1 98.94 143 HIS A O 1
ATOM 1165 N N . ILE A 1 144 ? -7.59 18.125 9.289 1 98.94 144 ILE A N 1
ATOM 1166 C CA . ILE A 1 144 ? -6.133 18.094 9.367 1 98.94 144 ILE A CA 1
ATOM 1167 C C . ILE A 1 144 ? -5.699 17.156 10.484 1 98.94 144 ILE A C 1
ATOM 1169 O O . ILE A 1 144 ? -6.211 17.234 11.602 1 98.94 144 ILE A O 1
ATOM 1173 N N . GLN A 1 145 ? -4.809 16.25 10.164 1 98.94 145 GLN A N 1
ATOM 1174 C CA . GLN A 1 145 ? -4.215 15.398 11.18 1 98.94 145 GLN A CA 1
ATOM 1175 C C . GLN A 1 145 ? -2.766 15.789 11.453 1 98.94 145 GLN A C 1
ATOM 1177 O O . GLN A 1 145 ? -2.027 16.141 10.531 1 98.94 145 GLN A O 1
ATOM 1182 N N . SER A 1 146 ? -2.373 15.766 12.695 1 98.94 146 SER A N 1
ATOM 1183 C CA . SER A 1 146 ? -1.011 16.141 13.055 1 98.94 146 SER A CA 1
ATOM 1184 C C . SER A 1 146 ? 0.013 15.266 12.344 1 98.94 146 SER A C 1
ATOM 1186 O O . SER A 1 146 ? -0.184 14.055 12.203 1 98.94 146 SER A O 1
ATOM 1188 N N . THR A 1 147 ? 1.028 15.906 11.859 1 98.94 147 THR A N 1
ATOM 1189 C CA . THR A 1 147 ? 2.201 15.156 11.43 1 98.94 147 THR A CA 1
ATOM 1190 C C . THR A 1 147 ? 2.846 14.4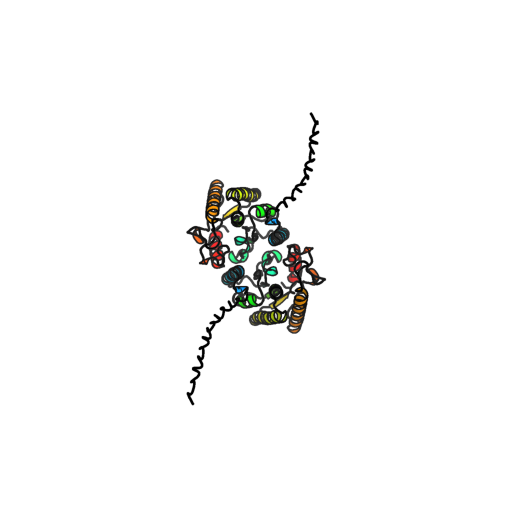38 12.609 1 98.94 147 THR A C 1
ATOM 1192 O O . THR A 1 147 ? 3.084 15.039 13.656 1 98.94 147 THR A O 1
ATOM 1195 N N . LEU A 1 148 ? 3.107 13.219 12.461 1 98.94 148 LEU A N 1
ATOM 1196 C CA . LEU A 1 148 ? 3.65 12.438 13.57 1 98.94 148 LEU A CA 1
ATOM 1197 C C . LEU A 1 148 ? 5.133 12.734 13.758 1 98.94 148 LEU A C 1
ATOM 1199 O O . LEU A 1 148 ? 5.871 12.891 12.789 1 98.94 148 LEU A O 1
ATOM 1203 N N . TYR A 1 149 ? 5.512 12.781 15.008 1 98.94 149 TYR A N 1
ATOM 1204 C CA . TYR A 1 149 ? 6.938 12.844 15.312 1 98.94 149 TYR A CA 1
ATOM 1205 C C . TYR A 1 149 ? 7.641 11.555 14.898 1 98.94 149 TYR A C 1
ATOM 1207 O O . TYR A 1 149 ? 7.016 10.5 14.82 1 98.94 149 TYR A O 1
ATOM 1215 N N . ILE A 1 150 ? 8.93 11.695 14.711 1 98.94 150 ILE A N 1
ATOM 1216 C CA . ILE A 1 150 ? 9.773 10.594 14.266 1 98.94 150 ILE A CA 1
ATOM 1217 C C . ILE A 1 150 ? 10.406 9.914 15.484 1 98.94 150 ILE A C 1
ATOM 1219 O O . ILE A 1 150 ? 10.734 10.578 16.469 1 98.94 150 ILE A O 1
ATOM 1223 N N . GLY A 1 151 ? 10.578 8.656 15.344 1 98.88 151 GLY A N 1
ATOM 1224 C CA . GLY A 1 151 ? 11.125 7.871 16.438 1 98.88 151 GLY A CA 1
ATOM 1225 C C . GLY A 1 151 ? 12.609 8.109 16.656 1 98.88 151 GLY A C 1
ATOM 1226 O O . GLY A 1 151 ? 13.258 8.805 15.867 1 98.88 151 GLY A O 1
ATOM 1227 N N . GLU A 1 152 ? 13.18 7.508 17.594 1 98.44 152 GLU A N 1
ATOM 1228 C CA . GLU A 1 152 ? 14.453 7.852 18.219 1 98.44 152 GLU A CA 1
ATOM 1229 C C . GLU A 1 152 ? 15.609 7.73 17.219 1 98.44 152 GLU A C 1
ATOM 1231 O O . GLU A 1 152 ? 16.422 8.648 17.078 1 98.44 152 GLU A O 1
ATOM 1236 N N . THR A 1 153 ? 15.688 6.691 16.516 1 98 153 THR A N 1
ATOM 1237 C CA . THR A 1 153 ? 16.891 6.414 15.734 1 98 153 THR A CA 1
ATOM 1238 C C . THR A 1 153 ? 16.875 7.203 14.43 1 98 153 THR A C 1
ATOM 1240 O O . THR A 1 153 ? 17.906 7.312 13.758 1 98 153 THR A O 1
ATOM 1243 N N . ARG A 1 154 ? 15.656 7.812 14.141 1 97.44 154 ARG A N 1
ATOM 1244 C CA . ARG A 1 154 ? 15.539 8.469 12.836 1 97.44 154 ARG A CA 1
ATOM 1245 C C . ARG A 1 154 ? 15.234 9.953 13 1 97.44 154 ARG A C 1
ATOM 1247 O O . ARG A 1 154 ? 15.289 10.711 12.031 1 97.44 154 ARG A O 1
ATOM 1254 N N . LYS A 1 155 ? 14.891 10.445 14.141 1 97 155 LYS A N 1
ATOM 1255 C CA . LYS A 1 155 ? 14.305 11.773 14.336 1 97 155 LYS A CA 1
ATOM 1256 C C . LYS A 1 155 ? 15.32 12.867 14.031 1 97 155 LYS A C 1
ATOM 1258 O O . LYS A 1 155 ? 14.945 13.984 13.664 1 97 155 LYS A O 1
ATOM 1263 N N . GLN A 1 156 ? 16.688 12.547 14.297 1 93.94 156 GLN A N 1
ATOM 1264 C CA . GLN A 1 156 ? 17.688 13.594 14.102 1 93.94 156 GLN A CA 1
ATOM 1265 C C . GLN A 1 156 ? 17.219 14.914 14.695 1 93.94 156 GLN A C 1
ATOM 1267 O O . GLN A 1 156 ? 16.938 15 15.891 1 93.94 156 GLN A O 1
ATOM 1272 N N . ASN A 1 157 ? 17.281 16 13.883 1 96.5 157 ASN A N 1
ATOM 1273 C CA . ASN A 1 157 ? 16.766 17.297 14.312 1 96.5 157 ASN A CA 1
ATOM 1274 C C . ASN A 1 157 ? 15.461 17.641 13.609 1 96.5 157 ASN A C 1
ATOM 1276 O O . ASN A 1 157 ? 15.133 18.828 13.453 1 96.5 157 ASN A O 1
ATOM 1280 N N . PHE A 1 158 ? 14.688 16.641 13.25 1 98.56 158 PHE A N 1
ATOM 1281 C CA . PHE A 1 158 ? 13.484 16.859 12.445 1 98.56 158 PHE A CA 1
ATOM 1282 C C . PHE A 1 158 ? 12.297 17.203 13.336 1 98.56 158 PHE A C 1
ATOM 1284 O O . PHE A 1 158 ? 11.43 17.984 12.945 1 98.56 158 PHE A O 1
ATOM 1291 N N . ASN A 1 159 ? 12.203 16.656 14.547 1 98.75 159 ASN A N 1
ATOM 1292 C CA . ASN A 1 159 ? 11.008 16.719 15.383 1 98.75 159 ASN A CA 1
ATOM 1293 C C . ASN A 1 159 ? 10.695 18.156 15.797 1 98.75 159 ASN A C 1
ATOM 1295 O O . ASN A 1 159 ? 9.523 18.547 15.859 1 98.75 159 ASN A O 1
ATOM 1299 N N . PRO A 1 160 ? 11.703 19 16.047 1 98.69 160 PRO A N 1
ATOM 1300 C CA . PRO A 1 160 ? 11.367 20.406 16.312 1 98.69 160 PRO A CA 1
ATOM 1301 C C . PRO A 1 160 ? 10.672 21.078 15.133 1 98.69 160 PRO A C 1
ATOM 1303 O O . PRO A 1 160 ? 9.797 21.922 15.336 1 98.69 160 PRO A O 1
ATOM 1306 N N . LYS A 1 161 ? 11.078 20.75 13.953 1 98.75 161 LYS A N 1
ATOM 1307 C CA . LYS A 1 161 ? 10.414 21.312 12.773 1 98.75 161 LYS A CA 1
ATOM 1308 C C . LYS A 1 161 ? 8.992 20.766 12.641 1 98.75 161 LYS A C 1
ATOM 1310 O O . LYS A 1 161 ? 8.078 21.516 12.258 1 98.75 161 LYS A O 1
ATOM 1315 N N . ILE A 1 162 ? 8.812 19.531 12.953 1 98.94 162 ILE A N 1
ATOM 1316 C CA . ILE A 1 162 ? 7.484 18.922 12.945 1 98.94 162 ILE A CA 1
ATOM 1317 C C . ILE A 1 162 ? 6.594 19.609 13.984 1 98.94 162 ILE A C 1
ATOM 1319 O O . ILE A 1 162 ? 5.426 19.891 13.719 1 98.94 162 ILE A O 1
ATOM 1323 N N . GLU A 1 163 ? 7.176 19.859 15.109 1 98.88 163 GLU A N 1
ATOM 1324 C CA . GLU A 1 163 ? 6.445 20.562 16.156 1 98.88 163 GLU A CA 1
ATOM 1325 C C . GLU A 1 163 ? 5.965 21.938 15.672 1 98.88 163 GLU A C 1
ATOM 1327 O O . GLU A 1 163 ? 4.801 22.297 15.867 1 98.88 163 GLU A O 1
ATOM 1332 N N . LYS A 1 164 ? 6.855 22.656 15.07 1 98.88 164 LYS A N 1
ATOM 1333 C CA . LYS A 1 164 ? 6.504 23.984 14.555 1 98.88 164 LYS A CA 1
ATOM 1334 C C . LYS A 1 164 ? 5.426 23.875 13.477 1 98.88 164 LYS A C 1
ATOM 1336 O O . LYS A 1 164 ? 4.5 24.688 13.438 1 98.88 164 LYS A O 1
ATOM 1341 N N . LEU A 1 165 ? 5.543 22.891 12.602 1 98.94 165 LEU A N 1
ATOM 1342 C CA . LEU A 1 165 ? 4.516 22.672 11.586 1 98.94 165 LEU A CA 1
ATOM 1343 C C . LEU A 1 165 ? 3.16 22.406 12.234 1 98.94 165 LEU A C 1
ATOM 1345 O O . LEU A 1 165 ? 2.156 23.016 11.859 1 98.94 165 LEU A O 1
ATOM 1349 N N . ASN A 1 166 ? 3.162 21.531 13.195 1 98.94 166 ASN A N 1
ATOM 1350 C CA . ASN A 1 166 ? 1.915 21.188 13.867 1 98.94 166 ASN A CA 1
ATOM 1351 C C . ASN A 1 166 ? 1.293 22.375 14.57 1 98.94 166 ASN A C 1
ATOM 1353 O O . ASN A 1 166 ? 0.071 22.531 14.586 1 98.94 166 ASN A O 1
ATOM 1357 N N . GLU A 1 167 ? 2.109 23.188 15.156 1 98.88 167 GLU A N 1
ATOM 1358 C CA . GLU A 1 167 ? 1.605 24.406 15.789 1 98.88 167 GLU A CA 1
ATOM 1359 C C . GLU A 1 167 ? 0.935 25.312 14.766 1 98.88 167 GLU A C 1
ATOM 1361 O O . GLU A 1 167 ? -0.161 25.828 15.008 1 98.88 167 GLU A O 1
ATOM 1366 N N . LYS A 1 168 ? 1.551 25.516 13.672 1 98.94 168 LYS A N 1
ATOM 1367 C CA . LYS A 1 168 ? 0.996 26.344 12.602 1 98.94 168 LYS A CA 1
ATOM 1368 C C . LYS A 1 168 ? -0.314 25.766 12.078 1 98.94 168 LYS A C 1
ATOM 1370 O O . LYS A 1 168 ? -1.283 26.5 11.867 1 98.94 168 LYS A O 1
ATOM 1375 N N . LEU A 1 169 ? -0.324 24.484 11.891 1 98.94 169 LEU A N 1
ATOM 1376 C CA . LEU A 1 169 ? -1.516 23.812 11.375 1 98.94 169 LEU A CA 1
ATOM 1377 C C . LEU A 1 169 ? -2.666 23.922 12.375 1 98.94 169 LEU A C 1
ATOM 1379 O O . LEU A 1 169 ? -3.811 24.156 11.977 1 98.94 169 LEU A O 1
ATOM 1383 N N . LYS A 1 170 ? -2.346 23.719 13.617 1 98.94 170 LYS A N 1
ATOM 1384 C CA . LYS A 1 170 ? -3.357 23.812 14.664 1 98.94 170 LYS A CA 1
ATOM 1385 C C . LYS A 1 170 ? -3.957 25.219 14.719 1 98.94 170 LYS A C 1
ATOM 1387 O O . LYS A 1 170 ? -5.18 25.375 14.773 1 98.94 170 LYS A O 1
ATOM 1392 N N . ASP A 1 171 ? -3.158 26.219 14.703 1 98.88 171 ASP A N 1
ATOM 1393 C CA . ASP A 1 171 ? -3.611 27.609 14.734 1 98.88 171 ASP A CA 1
ATOM 1394 C C . ASP A 1 171 ? -4.453 27.938 13.5 1 98.88 171 ASP A C 1
ATOM 1396 O O . ASP A 1 171 ? -5.504 28.578 13.609 1 98.88 171 ASP A O 1
ATOM 1400 N N . PHE A 1 172 ? -3.963 27.547 12.352 1 98.88 172 PHE A N 1
ATOM 1401 C CA . PHE A 1 172 ? -4.688 27.766 11.102 1 98.88 172 PHE A CA 1
ATOM 1402 C C . PHE A 1 172 ? -6.062 27.109 11.148 1 98.88 172 PHE A C 1
ATOM 1404 O O . PHE A 1 172 ? -7.059 27.719 10.758 1 98.88 172 PHE A O 1
ATOM 1411 N N . ALA A 1 173 ? -6.098 25.859 11.594 1 98.88 173 ALA A N 1
ATOM 1412 C CA . ALA A 1 173 ? -7.352 25.125 11.703 1 98.88 173 ALA A CA 1
ATOM 1413 C C . ALA A 1 173 ? -8.344 25.844 12.609 1 98.88 173 ALA A C 1
ATOM 1415 O O . ALA A 1 173 ? -9.508 26.016 12.258 1 98.88 173 ALA A O 1
ATOM 1416 N N . LYS A 1 174 ? -7.855 26.281 13.742 1 98.62 174 LYS A N 1
ATOM 1417 C CA . LYS A 1 174 ? -8.688 27 14.695 1 98.62 174 LYS A CA 1
ATOM 1418 C C . LYS A 1 174 ? -9.258 28.281 14.078 1 98.62 174 LYS A C 1
ATOM 1420 O O . LYS A 1 174 ? -10.461 28.531 14.164 1 98.62 174 LYS A O 1
ATOM 1425 N N . ASN A 1 175 ? -8.445 28.953 13.406 1 98.44 175 ASN A N 1
ATOM 1426 C CA . ASN A 1 175 ? -8.82 30.25 12.844 1 98.44 175 ASN A CA 1
ATOM 1427 C C . ASN A 1 175 ? -9.758 30.094 11.656 1 98.44 175 ASN A C 1
ATOM 1429 O O . ASN A 1 175 ? -10.438 31.047 11.266 1 98.44 175 ASN A O 1
ATOM 1433 N N . ASN A 1 176 ? -9.789 28.938 11.055 1 98.38 176 ASN A N 1
ATOM 1434 C CA . ASN A 1 176 ? -10.594 28.719 9.852 1 98.38 176 ASN A CA 1
ATOM 1435 C C . ASN A 1 176 ? -11.703 27.703 10.094 1 98.38 176 ASN A C 1
ATOM 1437 O O . ASN A 1 176 ? -12.32 27.219 9.141 1 98.38 176 ASN A O 1
ATOM 1441 N N . ASN A 1 177 ? -11.945 27.328 11.336 1 98 177 ASN A N 1
ATOM 1442 C CA . ASN A 1 177 ? -12.984 26.375 11.727 1 98 177 ASN A CA 1
ATOM 1443 C C . ASN A 1 177 ? -12.812 25.031 11.023 1 98 177 ASN A C 1
ATOM 1445 O O . ASN A 1 177 ? -13.758 24.5 10.438 1 98 177 ASN A O 1
ATOM 1449 N N . ILE A 1 178 ? -11.633 24.578 10.891 1 98.75 178 ILE A N 1
ATOM 1450 C CA . ILE A 1 178 ? -11.258 23.266 10.375 1 98.75 178 ILE A CA 1
ATOM 1451 C C . ILE A 1 178 ? -10.883 22.344 11.531 1 98.75 178 ILE A C 1
ATOM 1453 O O . ILE A 1 178 ? -10.227 22.781 12.484 1 98.75 178 ILE A O 1
ATOM 1457 N N . ASP A 1 179 ? -11.258 21.078 11.492 1 98.56 179 ASP A N 1
ATOM 1458 C CA . ASP A 1 179 ? -10.852 20.094 12.5 1 98.56 179 ASP A CA 1
ATOM 1459 C C . ASP A 1 179 ? -9.352 19.828 12.438 1 98.56 179 ASP A C 1
ATOM 1461 O O . ASP A 1 179 ? -8.805 19.609 11.352 1 98.56 179 ASP A O 1
ATOM 1465 N N . PHE A 1 180 ? -8.781 19.953 13.578 1 98.88 180 PHE A N 1
ATOM 1466 C CA . PHE A 1 180 ? -7.414 19.484 13.766 1 98.88 180 PHE A CA 1
ATOM 1467 C C . PHE A 1 180 ? -7.383 18.281 14.695 1 98.88 180 PHE A C 1
ATOM 1469 O O . PHE A 1 180 ? -7.703 18.406 15.883 1 98.88 180 PHE A O 1
ATOM 1476 N N . ILE A 1 181 ? -7.035 17.156 14.164 1 98.94 181 ILE A N 1
ATOM 1477 C CA . ILE A 1 181 ? -6.977 15.906 14.922 1 98.94 181 ILE A CA 1
ATOM 1478 C C . ILE A 1 181 ? -5.535 15.617 15.336 1 98.94 181 ILE A C 1
ATOM 1480 O O . ILE A 1 181 ? -4.707 15.242 14.508 1 98.94 181 ILE A O 1
ATOM 1484 N N . ASP A 1 182 ? -5.277 15.812 16.609 1 98.88 182 ASP A N 1
ATOM 1485 C CA . ASP A 1 182 ? -3.92 15.617 17.109 1 98.88 182 ASP A CA 1
ATOM 1486 C C . ASP A 1 182 ? -3.695 14.164 17.516 1 98.88 182 ASP A C 1
ATOM 1488 O O . ASP A 1 182 ? -4.238 13.719 18.531 1 98.88 182 ASP A O 1
ATOM 1492 N N . LEU A 1 183 ? -2.818 13.492 16.797 1 98.88 183 LEU A N 1
ATOM 1493 C CA . LEU A 1 183 ? -2.557 12.086 17.062 1 98.88 183 LEU A CA 1
ATOM 1494 C C . LEU A 1 183 ? -1.325 11.914 17.953 1 98.88 183 LEU A C 1
ATOM 1496 O O . LEU A 1 183 ? -1.104 10.844 18.516 1 98.88 183 LEU A O 1
ATOM 1500 N N . ASN A 1 184 ? -0.538 12.93 18.125 1 98.88 184 ASN A N 1
ATOM 1501 C CA . ASN A 1 184 ? 0.761 12.82 18.781 1 98.88 184 ASN A CA 1
ATOM 1502 C C . ASN A 1 184 ? 0.613 12.531 20.281 1 98.88 184 ASN A C 1
ATOM 1504 O O . ASN A 1 184 ? 1.424 11.812 20.859 1 98.88 184 ASN A O 1
ATOM 1508 N N . PRO A 1 185 ? -0.379 13.055 20.938 1 98.81 185 PRO A N 1
ATOM 1509 C CA . PRO A 1 185 ? -0.516 12.672 22.344 1 98.81 185 PRO A CA 1
ATOM 1510 C C . PRO A 1 185 ? -0.609 11.156 22.531 1 98.81 185 PRO A C 1
ATOM 1512 O O . PRO A 1 185 ? -0.167 10.633 23.562 1 98.81 185 PRO A O 1
ATOM 1515 N N . ILE A 1 186 ? -1.098 10.383 21.578 1 98.75 186 ILE A N 1
ATOM 1516 C CA . ILE A 1 186 ? -1.224 8.93 21.641 1 98.75 186 ILE A CA 1
ATOM 1517 C C . ILE A 1 186 ? 0.092 8.281 21.219 1 98.75 186 ILE A C 1
ATOM 1519 O O . ILE A 1 186 ? 0.623 7.422 21.938 1 98.75 186 ILE A O 1
ATOM 1523 N N . PHE A 1 187 ? 0.71 8.727 20.141 1 98.88 187 PHE A N 1
ATOM 1524 C CA . PHE A 1 187 ? 1.785 7.98 19.5 1 98.88 187 PHE A CA 1
ATOM 1525 C C . PHE A 1 187 ? 3.146 8.492 19.953 1 98.88 187 PHE A C 1
ATOM 1527 O O . PHE A 1 187 ? 4.133 7.754 19.938 1 98.88 187 PHE A O 1
ATOM 1534 N N . ALA A 1 188 ? 3.137 9.789 20.359 1 98.75 188 ALA A N 1
ATOM 1535 C CA . ALA A 1 188 ? 4.402 10.453 20.656 1 98.75 188 ALA A CA 1
ATOM 1536 C C . ALA A 1 188 ? 4.215 11.508 21.75 1 98.75 188 ALA A C 1
ATOM 1538 O O . ALA A 1 188 ? 4.578 12.672 21.562 1 98.75 188 ALA A O 1
ATOM 1539 N N . PRO A 1 189 ? 3.832 11.109 22.906 1 98.56 189 PRO A N 1
ATOM 1540 C CA . PRO A 1 189 ? 3.545 12.078 23.953 1 98.56 189 PRO A CA 1
ATOM 1541 C C . PRO A 1 189 ? 4.77 12.891 24.359 1 98.56 189 PRO A C 1
ATOM 1543 O O . PRO A 1 189 ? 4.633 14.016 24.844 1 98.56 189 PRO A O 1
ATOM 1546 N N . ASN A 1 190 ? 5.98 12.422 24.156 1 98.31 190 ASN A N 1
ATOM 1547 C CA . ASN A 1 190 ? 7.207 13.141 24.469 1 98.31 190 ASN A CA 1
ATOM 1548 C C . ASN A 1 190 ? 7.898 13.656 23.219 1 98.31 190 ASN A C 1
ATOM 1550 O O . ASN A 1 190 ? 9.125 13.758 23.172 1 98.31 190 ASN A O 1
ATOM 1554 N N . LYS A 1 191 ? 7.145 13.75 22.141 1 98.62 191 LYS A N 1
ATOM 1555 C CA . LYS A 1 191 ? 7.586 14.312 20.875 1 98.62 191 LYS A CA 1
ATOM 1556 C C . LYS A 1 191 ? 8.602 13.398 20.203 1 98.62 191 LYS A C 1
ATOM 1558 O O . LYS A 1 191 ? 9.539 13.867 19.547 1 98.62 191 LYS A O 1
ATOM 1563 N N . VAL A 1 192 ? 8.523 12.188 20.547 1 98.88 192 VAL A N 1
ATOM 1564 C CA . VAL A 1 192 ? 9.242 11.102 19.906 1 98.88 192 VAL A CA 1
ATOM 1565 C C . VAL A 1 192 ? 8.312 9.898 19.719 1 98.88 192 VAL A C 1
ATOM 1567 O O . VAL A 1 192 ? 7.68 9.453 20.672 1 98.88 192 VAL A O 1
ATOM 1570 N N . LEU A 1 193 ? 8.18 9.438 18.484 1 98.94 193 LEU A N 1
ATOM 1571 C CA . LEU A 1 193 ? 7.324 8.281 18.234 1 98.94 193 LEU A CA 1
ATOM 1572 C C . LEU A 1 193 ? 7.73 7.102 19.109 1 98.94 193 LEU A C 1
ATOM 1574 O O . LEU A 1 193 ? 8.906 6.719 19.141 1 98.94 193 LEU A O 1
ATOM 1578 N N . LYS A 1 194 ? 6.766 6.559 19.844 1 98.88 194 LYS A N 1
ATOM 1579 C CA . LYS A 1 194 ? 7.047 5.441 20.734 1 98.88 194 LYS A CA 1
ATOM 1580 C C . LYS A 1 194 ? 7.441 4.195 19.953 1 98.88 194 LYS A C 1
ATOM 1582 O O . LYS A 1 194 ? 6.84 3.881 18.922 1 98.88 194 LYS A O 1
ATOM 1587 N N . SER A 1 195 ? 8.344 3.453 20.5 1 98.69 195 SER A N 1
ATOM 1588 C CA . SER A 1 195 ? 8.883 2.268 19.844 1 98.69 195 SER A CA 1
ATOM 1589 C C . SER A 1 195 ? 7.828 1.17 19.734 1 98.69 195 SER A C 1
ATOM 1591 O O . SER A 1 195 ? 7.895 0.32 18.844 1 98.69 195 SER A O 1
ATOM 1593 N N . GLU A 1 196 ? 6.84 1.117 20.516 1 98.75 196 GLU A N 1
ATOM 1594 C CA . GLU A 1 196 ? 5.824 0.069 20.484 1 98.75 196 GLU A CA 1
ATOM 1595 C C . GLU A 1 196 ? 4.934 0.2 19.25 1 98.75 196 GLU A C 1
ATOM 1597 O O . GLU A 1 196 ? 4.199 -0.729 18.906 1 98.75 196 GLU A O 1
ATOM 1602 N N . PHE A 1 197 ? 4.992 1.361 18.578 1 98.88 197 PHE A N 1
ATOM 1603 C CA . PHE A 1 197 ? 4.098 1.61 17.453 1 98.88 197 PHE A CA 1
ATOM 1604 C C . PHE A 1 197 ? 4.84 1.472 16.125 1 98.88 197 PHE A C 1
ATOM 1606 O O . PHE A 1 197 ? 4.277 1.729 15.062 1 98.88 197 PHE A O 1
ATOM 1613 N N . THR A 1 198 ? 6.105 1.115 16.188 1 98.88 198 THR A N 1
ATOM 1614 C CA . THR A 1 198 ? 6.93 1.13 14.992 1 98.88 198 THR A CA 1
ATOM 1615 C C . THR A 1 198 ? 8.102 0.159 15.125 1 98.88 198 THR A C 1
ATOM 1617 O O . THR A 1 198 ? 8.508 -0.186 16.234 1 98.88 198 THR A O 1
ATOM 1620 N N . THR A 1 199 ? 8.625 -0.303 13.961 1 98.62 199 THR A N 1
ATOM 1621 C CA . THR A 1 199 ? 9.852 -1.095 13.969 1 98.62 199 THR A CA 1
ATOM 1622 C C . THR A 1 199 ? 10.961 -0.377 13.211 1 98.62 199 THR A C 1
ATOM 1624 O O . THR A 1 199 ? 12.086 -0.879 13.117 1 98.62 199 THR A O 1
ATOM 1627 N N . ASP A 1 200 ? 10.633 0.844 12.664 1 98.69 200 ASP A N 1
ATOM 1628 C CA . ASP A 1 200 ? 11.68 1.562 11.938 1 98.69 200 ASP A CA 1
ATOM 1629 C C . ASP A 1 200 ? 11.727 3.031 12.352 1 98.69 200 ASP A C 1
ATOM 1631 O O . ASP A 1 200 ? 12.375 3.848 11.695 1 98.69 200 ASP A O 1
ATOM 1635 N N . ASP A 1 201 ? 10.867 3.428 13.352 1 98.75 201 ASP A N 1
ATOM 1636 C CA . ASP A 1 201 ? 10.859 4.754 13.961 1 98.75 201 ASP A CA 1
ATOM 1637 C C . ASP A 1 201 ? 10.258 5.789 13.023 1 98.75 201 ASP A C 1
ATOM 1639 O O . ASP A 1 201 ? 10.531 6.984 13.141 1 98.75 201 ASP A O 1
ATOM 1643 N N . LEU A 1 202 ? 9.461 5.324 12.07 1 98.88 202 LEU A N 1
ATOM 1644 C CA . LEU A 1 202 ? 8.797 6.254 11.172 1 98.88 202 LEU A CA 1
ATOM 1645 C C . LEU A 1 202 ? 7.398 5.762 10.82 1 98.88 202 LEU A C 1
ATOM 1647 O O . LEU A 1 202 ? 6.414 6.477 11.023 1 98.88 202 LEU A O 1
ATOM 1651 N N . HIS A 1 203 ? 7.34 4.543 10.258 1 98.88 203 HIS A N 1
ATOM 1652 C CA . HIS A 1 203 ? 6.062 3.971 9.844 1 98.88 203 HIS A CA 1
ATOM 1653 C C . HIS A 1 203 ? 5.395 3.234 11 1 98.88 203 HIS A C 1
ATOM 1655 O O . HIS A 1 203 ? 6.02 2.986 12.031 1 98.88 203 HIS A O 1
ATOM 1661 N N . LEU A 1 204 ? 4.133 2.9 10.859 1 98.94 204 LEU A N 1
ATOM 1662 C CA . LEU A 1 204 ? 3.318 2.436 11.977 1 98.94 204 LEU A CA 1
ATOM 1663 C C . LEU A 1 204 ? 2.996 0.952 11.836 1 98.94 204 LEU A C 1
ATOM 1665 O O . LEU A 1 204 ? 2.887 0.441 10.719 1 98.94 204 LEU A O 1
ATOM 1669 N N . ASN A 1 205 ? 2.826 0.278 12.977 1 98.88 205 ASN A N 1
ATOM 1670 C CA . ASN A 1 205 ? 2.363 -1.106 12.984 1 98.88 205 ASN A CA 1
ATOM 1671 C C . ASN A 1 205 ? 0.848 -1.189 13.141 1 98.88 205 ASN A C 1
ATOM 1673 O O . ASN A 1 205 ? 0.169 -0.163 13.203 1 98.88 205 ASN A O 1
ATOM 1677 N N . GLY A 1 206 ? 0.32 -2.404 13.125 1 98.81 206 GLY A N 1
ATOM 1678 C CA . GLY A 1 206 ? -1.113 -2.641 13.18 1 98.81 206 GLY A CA 1
ATOM 1679 C C . GLY A 1 206 ? -1.772 -2.037 14.406 1 98.81 206 GLY A C 1
ATOM 1680 O O . GLY A 1 206 ? -2.863 -1.47 14.32 1 98.81 206 GLY A O 1
ATOM 1681 N N . LYS A 1 207 ? -1.104 -2.133 15.539 1 98.69 207 LYS A N 1
ATOM 1682 C CA . LYS A 1 207 ? -1.615 -1.546 16.781 1 98.69 207 LYS A CA 1
ATOM 1683 C C . LYS A 1 207 ? -1.825 -0.042 16.625 1 98.69 207 LYS A C 1
ATOM 1685 O O . LYS A 1 207 ? -2.859 0.49 17.031 1 98.69 207 LYS A O 1
ATOM 1690 N N . ALA A 1 208 ? -0.914 0.572 16.062 1 98.94 208 ALA A N 1
ATOM 1691 C CA . ALA A 1 208 ? -0.984 2.02 15.883 1 98.94 208 ALA A CA 1
ATOM 1692 C C . ALA A 1 208 ? -2.127 2.404 14.945 1 98.94 208 ALA A C 1
ATOM 1694 O O . ALA A 1 208 ? -2.883 3.338 15.227 1 98.94 208 ALA A O 1
ATOM 1695 N N . TYR A 1 209 ? -2.285 1.688 13.844 1 98.88 209 TYR A N 1
ATOM 1696 C CA . TYR A 1 209 ? -3.373 1.995 12.922 1 98.88 209 TYR A CA 1
ATOM 1697 C C . TYR A 1 209 ? -4.727 1.778 13.586 1 98.88 209 TYR A C 1
ATOM 1699 O O . TYR A 1 209 ? -5.68 2.514 13.32 1 98.88 209 TYR A O 1
ATOM 1707 N N . THR A 1 210 ? -4.816 0.792 14.438 1 98.62 210 THR A N 1
ATOM 1708 C CA . THR A 1 210 ? -6.051 0.534 15.164 1 98.62 210 THR A CA 1
ATOM 1709 C C . THR A 1 210 ? -6.406 1.715 16.062 1 98.62 210 THR A C 1
ATOM 1711 O O . THR A 1 210 ? -7.562 2.141 16.109 1 98.62 210 THR A O 1
ATOM 1714 N N . LEU A 1 211 ? -5.426 2.262 16.734 1 98.81 211 LEU A N 1
ATOM 1715 C CA . LEU A 1 211 ? -5.645 3.42 17.594 1 98.81 211 LEU A CA 1
ATOM 1716 C C . LEU A 1 211 ? -5.965 4.66 16.766 1 98.81 211 LEU A C 1
ATOM 1718 O O . LEU A 1 211 ? -6.801 5.477 17.156 1 98.81 211 LEU A O 1
ATOM 1722 N N . TRP A 1 212 ? -5.297 4.812 15.633 1 98.88 212 TRP A N 1
ATOM 1723 C CA . TRP A 1 212 ? -5.566 5.914 14.711 1 98.88 212 TRP A CA 1
ATOM 1724 C C . TRP A 1 212 ? -7.031 5.934 14.297 1 98.88 212 TRP A C 1
ATOM 1726 O O . TRP A 1 212 ? -7.691 6.973 14.375 1 98.88 212 TRP A O 1
ATOM 1736 N N . VAL A 1 213 ? -7.551 4.797 13.898 1 98.31 213 VAL A N 1
ATOM 1737 C CA . VAL A 1 213 ? -8.922 4.703 13.406 1 98.31 213 VAL A CA 1
ATOM 1738 C C . VAL A 1 213 ? -9.898 5.035 14.531 1 98.31 213 VAL A C 1
ATOM 1740 O O . VAL A 1 213 ? -10.93 5.664 14.297 1 98.31 213 VAL A O 1
ATOM 1743 N N . LYS A 1 214 ? -9.586 4.641 15.75 1 98.19 214 LYS A N 1
ATOM 1744 C CA . LYS A 1 214 ? -10.43 4.973 16.891 1 98.19 214 LYS A CA 1
ATOM 1745 C C . LYS A 1 214 ? -10.555 6.48 17.062 1 98.19 214 LYS A C 1
ATOM 1747 O O . LYS A 1 214 ? -11.617 6.98 17.453 1 98.19 214 LYS A O 1
ATOM 1752 N N . GLU A 1 215 ? -9.5 7.184 16.75 1 98.25 215 GLU A N 1
ATOM 1753 C CA . GLU A 1 215 ? -9.484 8.633 16.922 1 98.25 215 GLU A CA 1
ATOM 1754 C C . GLU A 1 215 ? -10.32 9.328 15.844 1 98.25 215 GLU A C 1
ATOM 1756 O O . GLU A 1 215 ? -10.859 10.414 16.078 1 98.25 215 GLU A O 1
ATOM 1761 N N . ILE A 1 216 ? -10.516 8.688 14.68 1 98.44 216 ILE A N 1
ATOM 1762 C CA . ILE A 1 216 ? -11.148 9.438 13.602 1 98.44 216 ILE A CA 1
ATOM 1763 C C . ILE A 1 216 ? -12.547 8.883 13.336 1 98.44 216 ILE A C 1
ATOM 1765 O O . ILE A 1 216 ? -13.32 9.453 12.562 1 98.44 216 ILE A O 1
ATOM 1769 N N . GLU A 1 217 ? -12.977 7.84 13.977 1 97.19 217 GLU A N 1
ATOM 1770 C CA . GLU A 1 217 ? -14.273 7.191 13.773 1 97.19 217 GLU A CA 1
ATOM 1771 C C . GLU A 1 217 ? -15.422 8.164 14.016 1 97.19 217 GLU A C 1
ATOM 1773 O O . GLU A 1 217 ? -16.453 8.086 13.359 1 97.19 217 GLU A O 1
ATOM 1778 N N . LYS A 1 218 ? -15.258 9.086 14.922 1 97.25 218 LYS A N 1
ATOM 1779 C CA . LYS A 1 218 ? -16.312 10.016 15.32 1 97.25 218 LYS A CA 1
ATOM 1780 C C . LYS A 1 218 ? -16.656 10.977 14.188 1 97.25 218 LYS A C 1
ATOM 1782 O O . LYS A 1 218 ? -17.672 11.672 14.234 1 97.25 218 LYS A O 1
ATOM 1787 N N . TYR A 1 219 ? -15.867 11.07 13.227 1 97.75 219 TYR A N 1
ATOM 1788 C CA . TYR A 1 219 ? -16.078 12.008 12.133 1 97.75 219 TYR A CA 1
ATOM 1789 C C . TYR A 1 219 ? -16.875 11.367 11 1 97.75 219 TYR A C 1
ATOM 1791 O O . TYR A 1 219 ? -17.078 11.984 9.953 1 97.75 219 TYR A O 1
ATOM 1799 N N . PHE A 1 220 ? -17.25 10.117 11.102 1 95.81 220 PHE A N 1
ATOM 1800 C CA . PHE A 1 220 ? -18.016 9.383 10.102 1 95.81 220 PHE A CA 1
ATOM 1801 C C . PHE A 1 220 ? -19.469 9.234 10.531 1 95.81 220 PHE A C 1
ATOM 1803 O O . PHE A 1 220 ? -19.781 9.242 11.727 1 95.81 220 PHE A O 1
ATOM 1810 N N . MET B 1 1 ? 92.625 -37.656 25.312 1 25.11 1 MET B N 1
ATOM 1811 C CA . MET B 1 1 ? 91.312 -38 24.781 1 25.11 1 MET B CA 1
ATOM 1812 C C . MET B 1 1 ? 90.25 -37.094 25.406 1 25.11 1 MET B C 1
ATOM 1814 O O . MET B 1 1 ? 89.625 -37.438 26.438 1 25.11 1 MET B O 1
ATOM 1818 N N . LYS B 1 2 ? 90.625 -35.75 25.672 1 35.44 2 LYS B N 1
ATOM 1819 C CA . LYS B 1 2 ? 89.875 -34.625 26.203 1 35.44 2 LYS B CA 1
ATOM 1820 C C . LYS B 1 2 ? 88.562 -34.438 25.469 1 35.44 2 LYS B C 1
ATOM 1822 O O . LYS B 1 2 ? 88.562 -34.219 24.25 1 35.44 2 LYS B O 1
ATOM 1827 N N . ASN B 1 3 ? 87.5 -35.219 25.812 1 30.06 3 ASN B N 1
ATOM 1828 C CA . ASN B 1 3 ? 86.188 -35.344 25.281 1 30.06 3 ASN B CA 1
ATOM 1829 C C . ASN B 1 3 ? 85.438 -33.969 25.266 1 30.06 3 ASN B C 1
ATOM 1831 O O . ASN B 1 3 ? 85.312 -33.344 26.312 1 30.06 3 ASN B O 1
ATOM 1835 N N . LYS B 1 4 ? 85.688 -33.156 24.266 1 33 4 LYS B N 1
ATOM 1836 C CA . LYS B 1 4 ? 85.062 -31.875 23.922 1 33 4 LYS B CA 1
ATOM 1837 C C . LYS B 1 4 ? 83.562 -32.062 23.875 1 33 4 LYS B C 1
ATOM 1839 O O . LYS B 1 4 ? 83 -32.812 23.062 1 33 4 LYS B O 1
ATOM 1844 N N . ILE B 1 5 ? 82.875 -32.125 25.031 1 36 5 ILE B N 1
ATOM 1845 C CA . ILE B 1 5 ? 81.375 -32.156 25.156 1 36 5 ILE B CA 1
ATOM 1846 C C . ILE B 1 5 ? 80.812 -30.953 24.406 1 36 5 ILE B C 1
ATOM 1848 O O . ILE B 1 5 ? 81.125 -29.797 24.719 1 36 5 ILE B O 1
ATOM 1852 N N . LEU B 1 6 ? 80.625 -31.062 23.094 1 32.5 6 LEU B N 1
ATOM 1853 C CA . LEU B 1 6 ? 79.875 -30.078 22.312 1 32.5 6 LEU B CA 1
ATOM 1854 C C . LEU B 1 6 ? 78.5 -29.844 22.875 1 32.5 6 LEU B C 1
ATOM 1856 O O . LEU B 1 6 ? 77.688 -30.781 22.984 1 32.5 6 LEU B O 1
ATOM 1860 N N . ILE B 1 7 ? 78.312 -28.953 23.828 1 36.44 7 ILE B N 1
ATOM 1861 C CA . ILE B 1 7 ? 77.062 -28.484 24.344 1 36.44 7 ILE B CA 1
ATOM 1862 C C . ILE B 1 7 ? 76.188 -27.984 23.188 1 36.44 7 ILE B C 1
ATOM 1864 O O . ILE B 1 7 ? 76.562 -27.047 22.484 1 36.44 7 ILE B O 1
ATOM 1868 N N . ALA B 1 8 ? 75.562 -28.922 22.422 1 35.41 8 ALA B N 1
ATOM 1869 C CA . ALA B 1 8 ? 74.562 -28.531 21.438 1 35.41 8 ALA B CA 1
ATOM 1870 C C . ALA B 1 8 ? 73.438 -27.641 22.078 1 35.41 8 ALA B C 1
ATOM 1872 O O . ALA B 1 8 ? 72.812 -28.047 23.031 1 35.41 8 ALA B O 1
ATOM 1873 N N . LEU B 1 9 ? 73.688 -26.359 22.062 1 35.56 9 LEU B N 1
ATOM 1874 C CA . LEU B 1 9 ? 72.688 -25.344 22.406 1 35.56 9 LEU B CA 1
ATOM 1875 C C . LEU B 1 9 ? 71.375 -25.578 21.609 1 35.56 9 LEU B C 1
ATOM 1877 O O . LEU B 1 9 ? 71.375 -25.422 20.391 1 35.56 9 LEU B O 1
ATOM 1881 N N . CYS B 1 10 ? 70.562 -26.594 21.922 1 34.81 10 CYS B N 1
ATOM 1882 C CA . CYS B 1 10 ? 69.188 -26.734 21.359 1 34.81 10 CYS B CA 1
ATOM 1883 C C . CYS B 1 10 ? 68.438 -25.438 21.547 1 34.81 10 CYS B C 1
ATOM 1885 O O . CYS B 1 10 ? 68.125 -25.031 22.672 1 34.81 10 CYS B O 1
ATOM 1887 N N . GLY B 1 11 ? 68.688 -24.438 20.734 1 35.28 11 GLY B N 1
ATOM 1888 C CA . GLY B 1 11 ? 67.812 -23.297 20.703 1 35.28 11 GLY B CA 1
ATOM 1889 C C . GLY B 1 11 ? 66.375 -23.688 20.641 1 35.28 11 GLY B C 1
ATOM 1890 O O . GLY B 1 11 ? 65.938 -24.453 19.781 1 35.28 11 GLY B O 1
ATOM 1891 N N . LEU B 1 12 ? 65.688 -23.812 21.812 1 38.5 12 LEU B N 1
ATOM 1892 C CA . LEU B 1 12 ? 64.188 -23.891 21.922 1 38.5 12 LEU B CA 1
ATOM 1893 C C . LEU B 1 12 ? 63.531 -22.875 21 1 38.5 12 LEU B C 1
ATOM 1895 O O . LEU B 1 12 ? 63.688 -21.672 21.203 1 38.5 12 LEU B O 1
ATOM 1899 N N . LEU B 1 13 ? 63.406 -23.234 19.719 1 39.75 13 LEU B N 1
ATOM 1900 C CA . LEU B 1 13 ? 62.531 -22.469 18.859 1 39.75 13 LEU B CA 1
ATOM 1901 C C . LEU B 1 13 ? 61.156 -22.266 19.547 1 39.75 13 LEU B C 1
ATOM 1903 O O . LEU B 1 13 ? 60.5 -23.234 19.922 1 39.75 13 LEU B O 1
ATOM 1907 N N . PHE B 1 14 ? 61.031 -21.172 20.359 1 41.5 14 PHE B N 1
ATOM 1908 C CA . PHE B 1 14 ? 59.719 -20.703 20.797 1 41.5 14 PHE B CA 1
ATOM 1909 C C . PHE B 1 14 ? 58.75 -20.609 19.609 1 41.5 14 PHE B C 1
ATOM 1911 O O . PHE B 1 14 ? 58.938 -19.781 18.719 1 41.5 14 PHE B O 1
ATOM 1918 N N . LEU B 1 15 ? 58.219 -21.766 19.188 1 40.53 15 LEU B N 1
ATOM 1919 C CA . LEU B 1 15 ? 57.031 -21.656 18.359 1 40.53 15 LEU B CA 1
ATOM 1920 C C . LEU B 1 15 ? 56.031 -20.672 18.953 1 40.53 15 LEU B C 1
ATOM 1922 O O . LEU B 1 15 ? 55.5 -20.891 20.047 1 40.53 15 LEU B O 1
ATOM 1926 N N . ASN B 1 16 ? 56.281 -19.359 18.75 1 41.47 16 ASN B N 1
ATOM 1927 C CA . ASN B 1 16 ? 55.156 -18.438 18.953 1 41.47 16 ASN B CA 1
ATOM 1928 C C . ASN B 1 16 ? 53.875 -18.984 18.359 1 41.47 16 ASN B C 1
ATOM 1930 O O . ASN B 1 16 ? 53.812 -19.25 17.156 1 41.47 16 ASN B O 1
ATOM 1934 N N . ASN B 1 17 ? 53.156 -19.766 19.156 1 43.56 17 ASN B N 1
ATOM 1935 C CA . ASN B 1 17 ? 51.75 -20.016 18.828 1 43.56 17 ASN B CA 1
ATOM 1936 C C . ASN B 1 17 ? 51.062 -18.75 18.344 1 43.56 17 ASN B C 1
ATOM 1938 O O . ASN B 1 17 ? 50.844 -17.828 19.109 1 43.56 17 ASN B O 1
ATOM 1942 N N . TYR B 1 18 ? 51.406 -18.297 17.125 1 43.62 18 TYR B N 1
ATOM 1943 C CA . TYR B 1 18 ? 50.438 -17.406 16.5 1 43.62 18 TYR B CA 1
ATOM 1944 C C . TYR B 1 18 ? 49.031 -17.922 16.719 1 43.62 18 TYR B C 1
ATOM 1946 O O . TYR B 1 18 ? 48.656 -18.969 16.188 1 43.62 18 TYR B O 1
ATOM 1954 N N . ASN B 1 19 ? 48.5 -17.688 17.906 1 44.22 19 ASN B N 1
ATOM 1955 C CA . ASN B 1 19 ? 47.031 -17.75 18.031 1 44.22 19 ASN B CA 1
ATOM 1956 C C . ASN B 1 19 ? 46.344 -17.078 16.859 1 44.22 19 ASN B C 1
ATOM 1958 O O . ASN B 1 19 ? 46.375 -15.852 16.75 1 44.22 19 ASN B O 1
ATOM 1962 N N . LEU B 1 20 ? 46.438 -17.719 15.711 1 41.94 20 LEU B N 1
ATOM 1963 C CA . LEU B 1 20 ? 45.438 -17.312 14.75 1 41.94 20 LEU B CA 1
ATOM 1964 C C . LEU B 1 20 ? 44.094 -17.094 15.438 1 41.94 20 LEU B C 1
ATOM 1966 O O . LEU B 1 20 ? 43.5 -18.047 15.945 1 41.94 20 LEU B O 1
ATOM 1970 N N . GLU B 1 21 ? 43.938 -16.016 16.156 1 39.16 21 GLU B N 1
ATOM 1971 C CA . GLU B 1 21 ? 42.562 -15.672 16.469 1 39.16 21 GLU B CA 1
ATOM 1972 C C . GLU B 1 21 ? 41.625 -16.016 15.312 1 39.16 21 GLU B C 1
ATOM 1974 O O . GLU B 1 21 ? 41.844 -15.562 14.188 1 39.16 21 GLU B O 1
ATOM 1979 N N . ALA B 1 22 ? 41.062 -17.25 15.297 1 35.69 22 ALA B N 1
ATOM 1980 C CA . ALA B 1 22 ? 39.875 -17.469 14.461 1 35.69 22 ALA B CA 1
ATOM 1981 C C . ALA B 1 22 ? 39.062 -16.188 14.305 1 35.69 22 ALA B C 1
ATOM 1983 O O . ALA B 1 22 ? 38.5 -15.688 15.281 1 35.69 22 ALA B O 1
ATOM 1984 N N . LYS B 1 23 ? 39.594 -15.227 13.523 1 40.91 23 LYS B N 1
ATOM 1985 C CA . LYS B 1 23 ? 38.656 -14.188 13.125 1 40.91 23 LYS B CA 1
ATOM 1986 C C . LYS B 1 23 ? 37.219 -14.711 13.164 1 40.91 23 LYS B C 1
ATOM 1988 O O . LYS B 1 23 ? 36.906 -15.766 12.602 1 40.91 23 LYS B O 1
ATOM 1993 N N . GLU B 1 24 ? 36.469 -14.555 14.211 1 41.81 24 GLU B N 1
ATOM 1994 C CA . GLU B 1 24 ? 35.031 -14.742 14.195 1 41.81 24 GLU B CA 1
ATOM 1995 C C . GLU B 1 24 ? 34.469 -14.562 12.789 1 41.81 24 GLU B C 1
ATOM 1997 O O . GLU B 1 24 ? 34.562 -13.484 12.203 1 41.81 24 GLU B O 1
ATOM 2002 N N . ILE B 1 25 ? 34.594 -15.469 11.969 1 43.88 25 ILE B N 1
ATOM 2003 C CA . ILE B 1 25 ? 33.781 -15.391 10.766 1 43.88 25 ILE B CA 1
ATOM 2004 C C . ILE B 1 25 ? 32.438 -14.695 11.086 1 43.88 25 ILE B C 1
ATOM 2006 O O . ILE B 1 25 ? 31.672 -15.188 11.898 1 43.88 25 ILE B O 1
ATOM 2010 N N . GLN B 1 26 ? 32.344 -13.461 11.203 1 42.78 26 GLN B N 1
ATOM 2011 C CA . GLN B 1 26 ? 31.078 -12.758 11.234 1 42.78 26 GLN B CA 1
ATOM 2012 C C . GLN B 1 26 ? 30.047 -13.445 10.352 1 42.78 26 GLN B C 1
ATOM 2014 O O . GLN B 1 26 ? 30.203 -13.5 9.125 1 42.78 26 GLN B O 1
ATOM 2019 N N . LYS B 1 27 ? 29.359 -14.586 10.711 1 44.03 27 LYS B N 1
ATOM 2020 C CA . LYS B 1 27 ? 28.203 -15.195 10.062 1 44.03 27 LYS B CA 1
ATOM 2021 C C . LYS B 1 27 ? 27.328 -14.133 9.406 1 44.03 27 LYS B C 1
ATOM 2023 O O . LYS B 1 27 ? 26.781 -13.258 10.086 1 44.03 27 LYS B O 1
ATOM 2028 N N . VAL B 1 28 ? 27.609 -13.609 8.266 1 53.91 28 VAL B N 1
ATOM 2029 C CA . VAL B 1 28 ? 26.75 -12.773 7.438 1 53.91 28 VAL B CA 1
ATOM 2030 C C . VAL B 1 28 ? 25.297 -13.258 7.539 1 53.91 28 VAL B C 1
ATOM 2032 O O . VAL B 1 28 ? 24.984 -14.367 7.117 1 53.91 28 VAL B O 1
ATOM 2035 N N . GLU B 1 29 ? 24.547 -12.922 8.523 1 63.47 29 GLU B N 1
ATOM 2036 C CA . GLU B 1 29 ? 23.141 -13.273 8.633 1 63.47 29 GLU B CA 1
ATOM 2037 C C . GLU B 1 29 ? 22.438 -13.141 7.289 1 63.47 29 GLU B C 1
ATOM 2039 O O . GLU B 1 29 ? 22.547 -12.117 6.617 1 63.47 29 GLU B O 1
ATOM 2044 N N . GLU B 1 30 ? 21.984 -14.242 6.711 1 79.44 30 GLU B N 1
ATOM 2045 C CA . GLU B 1 30 ? 21.25 -14.297 5.449 1 79.44 30 GLU B CA 1
ATOM 2046 C C . GLU B 1 30 ? 20.047 -13.359 5.473 1 79.44 30 GLU B C 1
ATOM 2048 O O . GLU B 1 30 ? 19.359 -13.25 6.492 1 79.44 30 GLU B O 1
ATOM 2053 N N . TRP B 1 31 ? 19.875 -12.5 4.551 1 89.69 31 TRP B N 1
ATOM 2054 C CA . TRP B 1 31 ? 18.75 -11.586 4.387 1 89.69 31 TRP B CA 1
ATOM 2055 C C . TRP B 1 31 ? 17.422 -12.352 4.426 1 89.69 31 TRP B C 1
ATOM 2057 O O . TRP B 1 31 ? 17.281 -13.406 3.807 1 89.69 31 TRP B O 1
ATOM 2067 N N . LYS B 1 32 ? 16.516 -11.914 5.281 1 94.94 32 LYS B N 1
ATOM 2068 C CA . LYS B 1 32 ? 15.156 -12.43 5.328 1 94.94 32 LYS B CA 1
ATOM 2069 C C . LYS B 1 32 ? 14.133 -11.289 5.273 1 94.94 32 LYS B C 1
ATOM 2071 O O . LYS B 1 32 ? 14.258 -10.305 6 1 94.94 32 LYS B O 1
ATOM 2076 N N . ILE B 1 33 ? 13.141 -11.461 4.402 1 97.88 33 ILE B N 1
ATOM 2077 C CA . ILE B 1 33 ? 12.109 -10.438 4.266 1 97.88 33 ILE B CA 1
ATOM 2078 C C . ILE B 1 33 ? 11.398 -10.25 5.598 1 97.88 33 ILE B C 1
ATOM 2080 O O . ILE B 1 33 ? 10.945 -9.141 5.918 1 97.88 33 ILE B O 1
ATOM 2084 N N . GLN B 1 34 ? 11.422 -11.25 6.469 1 97.31 34 GLN B N 1
ATOM 2085 C CA . GLN B 1 34 ? 10.742 -11.242 7.758 1 97.31 34 GLN B CA 1
ATOM 2086 C C . GLN B 1 34 ? 11.359 -10.211 8.695 1 97.31 34 GLN B C 1
ATOM 2088 O O . GLN B 1 34 ? 10.742 -9.828 9.695 1 97.31 34 GLN B O 1
ATOM 2093 N N . ASN B 1 35 ? 12.555 -9.812 8.391 1 97.31 35 ASN B N 1
ATOM 2094 C CA . ASN B 1 35 ? 13.219 -8.82 9.227 1 97.31 35 ASN B CA 1
ATOM 2095 C C . ASN B 1 35 ? 12.953 -7.402 8.742 1 97.31 35 ASN B C 1
ATOM 2097 O O . ASN B 1 35 ? 13.297 -6.434 9.43 1 97.31 35 ASN B O 1
ATOM 2101 N N . ASP B 1 36 ? 12.375 -7.281 7.566 1 98.25 36 ASP B N 1
ATOM 2102 C CA . ASP B 1 36 ? 12.078 -5.977 6.988 1 98.25 36 ASP B CA 1
ATOM 2103 C C . ASP B 1 36 ? 10.977 -5.266 7.77 1 98.25 36 ASP B C 1
ATOM 2105 O O . ASP B 1 36 ? 9.938 -5.863 8.062 1 98.25 36 ASP B O 1
ATOM 2109 N N . PRO B 1 37 ? 11.156 -3.996 8.117 1 98.38 37 PRO B N 1
ATOM 2110 C CA . PRO B 1 37 ? 10.141 -3.285 8.898 1 98.38 37 PRO B CA 1
ATOM 2111 C C . PRO B 1 37 ? 8.789 -3.229 8.195 1 98.38 37 PRO B C 1
ATOM 2113 O O . PRO B 1 37 ? 7.746 -3.346 8.836 1 98.38 37 PRO B O 1
ATOM 2116 N N . TYR B 1 38 ? 8.789 -3.01 6.898 1 98.69 38 TYR B N 1
ATOM 2117 C CA . TYR B 1 38 ? 7.523 -2.965 6.172 1 98.69 38 TYR B CA 1
ATOM 2118 C C . TYR B 1 38 ? 6.785 -4.293 6.281 1 98.69 38 TYR B C 1
ATOM 2120 O O . TYR B 1 38 ? 5.57 -4.32 6.496 1 98.69 38 TYR B O 1
ATOM 2128 N N . TYR B 1 39 ? 7.492 -5.41 6.137 1 98.94 39 TYR B N 1
ATOM 2129 C CA . TYR B 1 39 ? 6.906 -6.734 6.316 1 98.94 39 TYR B CA 1
ATOM 2130 C C . TYR B 1 39 ? 6.273 -6.871 7.695 1 98.94 39 TYR B C 1
ATOM 2132 O O . TYR B 1 39 ? 5.125 -7.297 7.82 1 98.94 39 TYR B O 1
ATOM 2140 N N . LYS B 1 40 ? 7.031 -6.477 8.719 1 98.88 40 LYS B N 1
ATOM 2141 C CA . LYS B 1 40 ? 6.551 -6.598 10.086 1 98.88 40 LYS B CA 1
ATOM 2142 C C . LYS B 1 40 ? 5.305 -5.742 10.312 1 98.88 40 LYS B C 1
ATOM 2144 O O . LYS B 1 40 ? 4.348 -6.184 10.945 1 98.88 40 LYS B O 1
ATOM 2149 N N . HIS B 1 41 ? 5.312 -4.559 9.758 1 98.88 41 HIS B N 1
ATOM 2150 C CA . HIS B 1 41 ? 4.184 -3.652 9.93 1 98.88 41 HIS B CA 1
ATOM 2151 C C . HIS B 1 41 ? 2.939 -4.18 9.227 1 98.88 41 HIS B C 1
ATOM 2153 O O . HIS B 1 41 ? 1.855 -4.219 9.812 1 98.88 41 HIS B O 1
ATOM 2159 N N . LYS B 1 42 ? 3.115 -4.59 7.98 1 98.88 42 LYS B N 1
ATOM 2160 C CA . LYS B 1 42 ? 1.973 -5.094 7.223 1 98.88 42 LYS B CA 1
ATOM 2161 C C . LYS B 1 42 ? 1.426 -6.379 7.84 1 98.88 42 LYS B C 1
ATOM 2163 O O . LYS B 1 42 ? 0.211 -6.535 7.984 1 98.88 42 LYS B O 1
ATOM 2168 N N . LYS B 1 43 ? 2.32 -7.281 8.242 1 98.81 43 LYS B N 1
ATOM 2169 C CA . LYS B 1 43 ? 1.866 -8.508 8.898 1 98.81 43 LYS B CA 1
ATOM 2170 C C . LYS B 1 43 ? 1.076 -8.195 10.164 1 98.81 43 LYS B C 1
ATOM 2172 O O . LYS B 1 43 ? 0.03 -8.797 10.414 1 98.81 43 LYS B O 1
ATOM 2177 N N . SER B 1 44 ? 1.561 -7.281 10.953 1 98.81 44 SER B N 1
ATOM 2178 C CA . SER B 1 44 ? 0.852 -6.91 12.172 1 98.81 44 SER B CA 1
ATOM 2179 C C . SER B 1 44 ? -0.522 -6.328 11.859 1 98.81 44 SER B C 1
ATOM 2181 O O . SER B 1 44 ? -1.478 -6.539 12.609 1 98.81 44 SER B O 1
ATOM 2183 N N . GLN B 1 45 ? -0.646 -5.594 10.805 1 98.75 45 GLN B N 1
ATOM 2184 C CA . GLN B 1 45 ? -1.951 -5.09 10.391 1 98.75 45 GLN B CA 1
ATOM 2185 C C . GLN B 1 45 ? -2.879 -6.234 9.992 1 98.75 45 GLN B C 1
ATOM 2187 O O . GLN B 1 45 ? -4.062 -6.234 10.336 1 98.75 45 GLN B O 1
ATOM 2192 N N . PHE B 1 46 ? -2.332 -7.219 9.227 1 98.75 46 PHE B N 1
ATOM 2193 C CA . PHE B 1 46 ? -3.129 -8.375 8.828 1 98.75 46 PHE B CA 1
ATOM 2194 C C . PHE B 1 46 ? -3.623 -9.133 10.055 1 98.75 46 PHE B C 1
ATOM 2196 O O . PHE B 1 46 ? -4.746 -9.641 10.07 1 98.75 46 PHE B O 1
ATOM 2203 N N . GLU B 1 47 ? -2.832 -9.141 11.125 1 98.5 47 GLU B N 1
ATOM 2204 C CA . GLU B 1 47 ? -3.201 -9.828 12.359 1 98.5 47 GLU B CA 1
ATOM 2205 C C . GLU B 1 47 ? -4.387 -9.148 13.031 1 98.5 47 GLU B C 1
ATOM 2207 O O . GLU B 1 47 ? -5.309 -9.812 13.508 1 98.5 47 GLU B O 1
ATOM 2212 N N . VAL B 1 48 ? -4.434 -7.879 13.016 1 97.75 48 VAL B N 1
ATOM 2213 C CA . VAL B 1 48 ? -5.512 -7.195 13.719 1 97.75 48 VAL B CA 1
ATOM 2214 C C . VAL B 1 48 ? -6.773 -7.195 12.852 1 97.75 48 VAL B C 1
ATOM 2216 O O . VAL B 1 48 ? -7.879 -6.992 13.359 1 97.75 48 VAL B O 1
ATOM 2219 N N . LEU B 1 49 ? -6.625 -7.512 11.547 1 97.69 49 LEU B N 1
ATOM 2220 C CA . LEU B 1 49 ? -7.754 -7.422 10.633 1 97.69 49 LEU B CA 1
ATOM 2221 C C . LEU B 1 49 ? -8.297 -8.805 10.297 1 97.69 49 LEU B C 1
ATOM 2223 O O . LEU B 1 49 ? -9.266 -8.93 9.539 1 97.69 49 LEU B O 1
ATOM 2227 N N . MET B 1 50 ? -7.766 -9.828 10.836 1 96.5 50 MET B N 1
ATOM 2228 C CA . MET B 1 50 ? -7.961 -11.188 10.344 1 96.5 50 MET B CA 1
ATOM 2229 C C . MET B 1 50 ? -9.375 -11.68 10.648 1 96.5 50 MET B C 1
ATOM 2231 O O . MET B 1 50 ? -9.883 -12.586 9.984 1 96.5 50 MET B O 1
ATOM 2235 N N . ASN B 1 51 ? -10.148 -11.055 11.547 1 95.06 51 ASN B N 1
ATOM 2236 C CA . ASN B 1 51 ? -11.406 -11.641 12 1 95.06 51 ASN B CA 1
ATOM 2237 C C . ASN B 1 51 ? -12.602 -10.953 11.359 1 95.06 51 ASN B C 1
ATOM 2239 O O . ASN B 1 51 ? -13.75 -11.219 11.727 1 95.06 51 ASN B O 1
ATOM 2243 N N . ASN B 1 52 ? -12.383 -10.133 10.414 1 94.62 52 ASN B N 1
ATOM 2244 C CA . ASN B 1 52 ? -13.5 -9.516 9.711 1 94.62 52 ASN B CA 1
ATOM 2245 C C . ASN B 1 52 ? -14.109 -10.453 8.672 1 94.62 52 ASN B C 1
ATOM 2247 O O . ASN B 1 52 ? -13.492 -10.727 7.641 1 94.62 52 ASN B O 1
ATOM 2251 N N . SER B 1 53 ? -15.336 -10.898 8.898 1 96.25 53 SER B N 1
ATOM 2252 C CA . SER B 1 53 ? -15.969 -11.945 8.102 1 96.25 53 SER B CA 1
ATOM 2253 C C . SER B 1 53 ? -16.547 -11.383 6.812 1 96.25 53 SER B C 1
ATOM 2255 O O . SER B 1 53 ? -17.031 -12.141 5.965 1 96.25 53 SER B O 1
ATOM 2257 N N . LYS B 1 54 ? -16.438 -10.164 6.621 1 96.69 54 LYS B N 1
ATOM 2258 C CA . LYS B 1 54 ? -16.953 -9.508 5.422 1 96.69 54 LYS B CA 1
ATOM 2259 C C . LYS B 1 54 ? -16.156 -9.914 4.184 1 96.69 54 LYS B C 1
ATOM 2261 O O . LYS B 1 54 ? -16.703 -9.992 3.084 1 96.69 54 LYS B O 1
ATOM 2266 N N . TYR B 1 55 ? -14.984 -10.188 4.414 1 97.62 55 TYR B N 1
ATOM 2267 C CA . TYR B 1 55 ? -14.086 -10.422 3.291 1 97.62 55 TYR B CA 1
ATOM 2268 C C . TYR B 1 55 ? -14.016 -11.906 2.949 1 97.62 55 TYR B C 1
ATOM 2270 O O . TYR B 1 55 ? -13.836 -12.75 3.834 1 97.62 55 TYR B O 1
ATOM 2278 N N . THR B 1 56 ? -14.156 -12.211 1.618 1 98.56 56 THR B N 1
ATOM 2279 C CA . THR B 1 56 ? -14.219 -13.602 1.182 1 98.56 56 THR B CA 1
ATOM 2280 C C . THR B 1 56 ? -13.172 -13.875 0.112 1 98.56 56 THR B C 1
ATOM 2282 O O . THR B 1 56 ? -12.914 -15.039 -0.23 1 98.56 56 THR B O 1
ATOM 2285 N N . THR B 1 57 ? -12.547 -12.836 -0.432 1 98.81 57 THR B N 1
ATOM 2286 C CA . THR B 1 57 ? -11.531 -12.984 -1.465 1 98.81 57 THR B CA 1
ATOM 2287 C C . THR B 1 57 ? -10.234 -12.297 -1.043 1 98.81 57 THR B C 1
ATOM 2289 O O . THR B 1 57 ? -10.258 -11.211 -0.47 1 98.81 57 THR B O 1
ATOM 2292 N N . MET B 1 58 ? -9.133 -12.906 -1.324 1 98.81 58 MET B N 1
ATOM 2293 C CA . MET B 1 58 ? -7.816 -12.398 -0.951 1 98.81 58 MET B CA 1
ATOM 2294 C C . MET B 1 58 ? -6.914 -12.281 -2.172 1 98.81 58 MET B C 1
ATOM 2296 O O . MET B 1 58 ? -6.785 -13.227 -2.949 1 98.81 58 MET B O 1
ATOM 2300 N N . MET B 1 59 ? -6.34 -11.086 -2.406 1 98.94 59 MET B N 1
ATOM 2301 C CA . MET B 1 59 ? -5.199 -10.93 -3.305 1 98.94 59 MET B CA 1
ATOM 2302 C C . MET B 1 59 ? -3.885 -11.094 -2.553 1 98.94 59 MET B C 1
ATOM 2304 O O . MET B 1 59 ? -3.557 -10.297 -1.678 1 98.94 59 MET B O 1
ATOM 2308 N N . LEU B 1 60 ? -3.141 -12.125 -2.846 1 98.94 60 LEU B N 1
ATOM 2309 C CA . LEU B 1 60 ? -1.942 -12.484 -2.096 1 98.94 60 LEU B CA 1
ATOM 2310 C C . LEU B 1 60 ? -0.693 -12.32 -2.953 1 98.94 60 LEU B C 1
ATOM 2312 O O . LEU B 1 60 ? -0.636 -12.82 -4.078 1 98.94 60 LEU B O 1
ATOM 2316 N N . GLY B 1 61 ? 0.3 -11.586 -2.424 1 98.94 61 GLY B N 1
ATOM 2317 C CA . GLY B 1 61 ? 1.526 -11.461 -3.199 1 98.94 61 GLY B CA 1
ATOM 2318 C C . GLY B 1 61 ? 2.514 -10.477 -2.605 1 98.94 61 GLY B C 1
ATOM 2319 O O . GLY B 1 61 ? 2.566 -10.305 -1.386 1 98.94 61 GLY B O 1
ATOM 2320 N N . ASP B 1 62 ? 3.33 -9.969 -3.475 1 98.88 62 ASP B N 1
ATOM 2321 C CA . ASP B 1 62 ? 4.398 -9.047 -3.098 1 98.88 62 ASP B CA 1
ATOM 2322 C C . ASP B 1 62 ? 4.035 -7.605 -3.445 1 98.88 62 ASP B C 1
ATOM 2324 O O . ASP B 1 62 ? 2.895 -7.184 -3.248 1 98.88 62 ASP B O 1
ATOM 2328 N N . SER B 1 63 ? 4.973 -6.82 -3.926 1 98.88 63 SER B N 1
ATOM 2329 C CA . SER B 1 63 ? 4.734 -5.406 -4.199 1 98.88 63 SER B CA 1
ATOM 2330 C C . SER B 1 63 ? 3.744 -5.227 -5.348 1 98.88 63 SER B C 1
ATOM 2332 O O . SER B 1 63 ? 2.941 -4.293 -5.34 1 98.88 63 SER B O 1
ATOM 2334 N N . ILE B 1 64 ? 3.822 -6.098 -6.293 1 98.94 64 ILE B N 1
ATOM 2335 C CA . ILE B 1 64 ? 2.939 -5.984 -7.449 1 98.94 64 ILE B CA 1
ATOM 2336 C C . ILE B 1 64 ? 1.486 -6.133 -7.004 1 98.94 64 ILE B C 1
ATOM 2338 O O . ILE B 1 64 ? 0.613 -5.391 -7.461 1 98.94 64 ILE B O 1
ATOM 2342 N N . THR B 1 65 ? 1.234 -7.012 -6.074 1 98.94 65 THR B N 1
ATOM 2343 C CA . THR B 1 65 ? -0.089 -7.145 -5.477 1 98.94 65 THR B CA 1
ATOM 2344 C C . THR B 1 65 ? -0.357 -6.004 -4.5 1 98.94 65 THR B C 1
ATOM 2346 O O . THR B 1 65 ? -1.427 -5.395 -4.527 1 98.94 65 THR B O 1
ATOM 2349 N N . ASP B 1 66 ? 0.588 -5.66 -3.658 1 98.88 66 ASP B N 1
ATOM 2350 C CA . ASP B 1 66 ? 0.481 -4.668 -2.596 1 98.88 66 ASP B CA 1
ATOM 2351 C C . ASP B 1 66 ? 0.041 -3.314 -3.152 1 98.88 66 ASP B C 1
ATOM 2353 O O . ASP B 1 66 ? -0.725 -2.592 -2.51 1 98.88 66 ASP B O 1
ATOM 2357 N N . GLU B 1 67 ? 0.519 -2.986 -4.305 1 98.81 67 GLU B N 1
ATOM 2358 C CA . GLU B 1 67 ? 0.374 -1.629 -4.824 1 98.81 67 GLU B CA 1
ATOM 2359 C C . GLU B 1 67 ? -0.996 -1.427 -5.465 1 98.81 67 GLU B C 1
ATOM 2361 O O . GLU B 1 67 ? -1.399 -0.294 -5.734 1 98.81 67 GLU B O 1
ATOM 2366 N N . GLY B 1 68 ? -1.768 -2.469 -5.633 1 98.75 68 GLY B N 1
ATOM 2367 C CA . GLY B 1 68 ? -3.09 -2.344 -6.227 1 98.75 68 GLY B CA 1
ATOM 2368 C C . GLY B 1 68 ? -4.152 -1.931 -5.227 1 98.75 68 GLY B C 1
ATOM 2369 O O . GLY B 1 68 ? -4.152 -2.393 -4.082 1 98.75 68 GLY B O 1
ATOM 2370 N N . ARG B 1 69 ? -5.016 -1.043 -5.664 1 98.12 69 ARG B N 1
ATOM 2371 C CA . ARG B 1 69 ? -6.219 -0.732 -4.902 1 98.12 69 ARG B CA 1
ATOM 2372 C C . ARG B 1 69 ? -7.363 -1.669 -5.277 1 98.12 69 ARG B C 1
ATOM 2374 O O . ARG B 1 69 ? -8.367 -1.233 -5.844 1 98.12 69 ARG B O 1
ATOM 2381 N N . TRP B 1 70 ? -7.344 -2.848 -4.816 1 98.25 70 TRP B N 1
ATOM 2382 C CA . TRP B 1 70 ? -8.117 -3.965 -5.355 1 98.25 70 TRP B CA 1
ATOM 2383 C C . TRP B 1 70 ? -9.602 -3.771 -5.102 1 98.25 70 TRP B C 1
ATOM 2385 O O . TRP B 1 70 ? -10.438 -4.094 -5.953 1 98.25 70 TRP B O 1
ATOM 2395 N N . ASP B 1 71 ? -9.984 -3.273 -3.861 1 96.25 71 ASP B N 1
ATOM 2396 C CA . ASP B 1 71 ? -11.391 -3.039 -3.574 1 96.25 71 ASP B CA 1
ATOM 2397 C C . ASP B 1 71 ? -12 -2.053 -4.566 1 96.25 71 ASP B C 1
ATOM 2399 O O . ASP B 1 71 ? -13.109 -2.262 -5.059 1 96.25 71 ASP B O 1
ATOM 2403 N N . GLU B 1 72 ? -11.211 -1.033 -4.945 1 97.25 72 GLU B N 1
ATOM 2404 C CA . GLU B 1 72 ? -11.672 -0.036 -5.91 1 97.25 72 GLU B CA 1
ATOM 2405 C C . GLU B 1 72 ? -11.594 -0.571 -7.336 1 97.25 72 GLU B C 1
ATOM 2407 O O . GLU B 1 72 ? -12.539 -0.423 -8.109 1 97.25 72 GLU B O 1
ATOM 2412 N N . LEU B 1 73 ? -10.469 -1.2 -7.641 1 97.88 73 LEU B N 1
ATOM 2413 C CA . LEU B 1 73 ? -10.219 -1.69 -8.992 1 97.88 73 LEU B CA 1
ATOM 2414 C C . LEU B 1 73 ? -11.273 -2.703 -9.414 1 97.88 73 LEU B C 1
ATOM 2416 O O . LEU B 1 73 ? -11.734 -2.695 -10.555 1 97.88 73 LEU B O 1
ATOM 2420 N N . LEU B 1 74 ? -11.711 -3.5 -8.438 1 97.75 74 LEU B N 1
ATOM 2421 C CA . LEU B 1 74 ? -12.68 -4.551 -8.727 1 97.75 74 LEU B CA 1
ATOM 2422 C C . LEU B 1 74 ? -14.094 -4.09 -8.398 1 97.75 74 LEU B C 1
ATOM 2424 O O . LEU B 1 74 ? -15.062 -4.805 -8.672 1 97.75 74 LEU B O 1
ATOM 2428 N N . ASN B 1 75 ? -14.234 -2.902 -7.82 1 95.88 75 ASN B N 1
ATOM 2429 C CA . ASN B 1 75 ? -15.508 -2.432 -7.289 1 95.88 75 ASN B CA 1
ATOM 2430 C C . ASN B 1 75 ? -16.203 -3.502 -6.445 1 95.88 75 ASN B C 1
ATOM 2432 O O . ASN B 1 75 ? -17.375 -3.799 -6.652 1 95.88 75 ASN B O 1
ATOM 2436 N N . ASN B 1 76 ? -15.445 -4.082 -5.602 1 96.62 76 ASN B N 1
ATOM 2437 C CA . ASN B 1 76 ? -15.867 -5.199 -4.758 1 96.62 76 ASN B CA 1
ATOM 2438 C C . ASN B 1 76 ? -15.32 -5.062 -3.338 1 96.62 76 ASN B C 1
ATOM 2440 O O . ASN B 1 76 ? -14.109 -5.164 -3.119 1 96.62 76 ASN B O 1
ATOM 2444 N N . ASN B 1 77 ? -16.219 -4.941 -2.344 1 95 77 ASN B N 1
ATOM 2445 C CA . ASN B 1 77 ? -15.828 -4.594 -0.98 1 95 77 ASN B CA 1
ATOM 2446 C C . ASN B 1 77 ? -15.578 -5.84 -0.134 1 95 77 ASN B C 1
ATOM 2448 O O . ASN B 1 77 ? -15.461 -5.75 1.09 1 95 77 ASN B O 1
ATOM 2452 N N . THR B 1 78 ? -15.531 -6.98 -0.823 1 97.44 78 THR B N 1
ATOM 2453 C CA . THR B 1 78 ? -15.234 -8.203 -0.086 1 97.44 78 THR B CA 1
ATOM 2454 C C . THR B 1 78 ? -13.844 -8.727 -0.444 1 97.44 78 THR B C 1
ATOM 2456 O O . THR B 1 78 ? -13.484 -9.844 -0.076 1 97.44 78 THR B O 1
ATOM 2459 N N . VAL B 1 79 ? -13.039 -7.898 -1.168 1 98.06 79 VAL B N 1
ATOM 2460 C CA . VAL B 1 79 ? -11.688 -8.258 -1.577 1 98.06 79 VAL B CA 1
ATOM 2461 C C . VAL B 1 79 ? -10.672 -7.598 -0.648 1 98.06 79 VAL B C 1
ATOM 2463 O O . VAL B 1 79 ? -10.719 -6.387 -0.426 1 98.06 79 VAL B O 1
ATOM 2466 N N . GLN B 1 80 ? -9.781 -8.336 -0.072 1 97.62 80 GLN B N 1
ATOM 2467 C CA . GLN B 1 80 ? -8.719 -7.773 0.76 1 97.62 80 GLN B CA 1
ATOM 2468 C C . GLN B 1 80 ? -7.367 -7.852 0.057 1 97.62 80 GLN B C 1
ATOM 2470 O O . GLN B 1 80 ? -7.105 -8.797 -0.696 1 97.62 80 GLN B O 1
ATOM 2475 N N . ASN B 1 81 ? -6.535 -6.887 0.22 1 98.62 81 ASN B N 1
ATOM 2476 C CA . ASN B 1 81 ? -5.16 -6.848 -0.264 1 98.62 81 ASN B CA 1
ATOM 2477 C C . ASN B 1 81 ? -4.184 -7.395 0.775 1 98.62 81 ASN B C 1
ATOM 2479 O O . ASN B 1 81 ? -4.004 -6.797 1.839 1 98.62 81 ASN B O 1
ATOM 2483 N N . ARG B 1 82 ? -3.559 -8.438 0.472 1 98.88 82 ARG B N 1
ATOM 2484 C CA . ARG B 1 82 ? -2.553 -9.055 1.33 1 98.88 82 ARG B CA 1
ATOM 2485 C C . ARG B 1 82 ? -1.214 -9.172 0.609 1 98.88 82 ARG B C 1
ATOM 2487 O O . ARG B 1 82 ? -0.506 -10.172 0.759 1 98.88 82 ARG B O 1
ATOM 2494 N N . GLY B 1 83 ? -0.957 -8.188 -0.231 1 98.94 83 GLY B N 1
ATOM 2495 C CA . GLY B 1 83 ? 0.392 -7.977 -0.735 1 98.94 83 GLY B CA 1
ATOM 2496 C C . GLY B 1 83 ? 1.305 -7.293 0.264 1 98.94 83 GLY B C 1
ATOM 2497 O O . GLY B 1 83 ? 0.867 -6.418 1.017 1 98.94 83 GLY B O 1
ATOM 2498 N N . ILE B 1 84 ? 2.502 -7.727 0.288 1 98.94 84 ILE B N 1
ATOM 2499 C CA . ILE B 1 84 ? 3.547 -7.035 1.035 1 98.94 84 ILE B CA 1
ATOM 2500 C C . ILE B 1 84 ? 4.742 -6.766 0.124 1 98.94 84 ILE B C 1
ATOM 2502 O O . ILE B 1 84 ? 5.324 -7.695 -0.44 1 98.94 84 ILE B O 1
ATOM 2506 N N . SER B 1 85 ? 5.09 -5.488 -0.018 1 98.81 85 SER B N 1
ATOM 2507 C CA . SER B 1 85 ? 6.203 -5.105 -0.879 1 98.81 85 SER B CA 1
ATOM 2508 C C . SER B 1 85 ? 7.492 -5.809 -0.462 1 98.81 85 SER B C 1
ATOM 2510 O O . SER B 1 85 ? 7.809 -5.883 0.727 1 98.81 85 SER B O 1
ATOM 2512 N N . GLY B 1 86 ? 8.203 -6.352 -1.398 1 98.69 86 GLY B N 1
ATOM 2513 C CA . GLY B 1 86 ? 9.477 -7.023 -1.171 1 98.69 86 GLY B CA 1
ATOM 2514 C C . GLY B 1 86 ? 9.32 -8.469 -0.751 1 98.69 86 GLY B C 1
ATOM 2515 O O . GLY B 1 86 ? 10.297 -9.211 -0.68 1 98.69 86 GLY B O 1
ATOM 2516 N N . ASP B 1 87 ? 8.086 -8.93 -0.582 1 98.88 87 ASP B N 1
ATOM 2517 C CA . ASP B 1 87 ? 7.836 -10.25 -0.001 1 98.88 87 ASP B CA 1
ATOM 2518 C C . ASP B 1 87 ? 8.32 -11.359 -0.927 1 98.88 87 ASP B C 1
ATOM 2520 O O . ASP B 1 87 ? 8.602 -11.117 -2.104 1 98.88 87 ASP B O 1
ATOM 2524 N N . THR B 1 88 ? 8.5 -12.555 -0.322 1 98.88 88 THR B N 1
ATOM 2525 C CA . THR B 1 88 ? 8.914 -13.781 -0.991 1 98.88 88 THR B CA 1
ATOM 2526 C C . THR B 1 88 ? 7.996 -14.945 -0.619 1 98.88 88 THR B C 1
ATOM 2528 O O . THR B 1 88 ? 7.109 -14.789 0.225 1 98.88 88 THR B O 1
ATOM 2531 N N . THR B 1 89 ? 8.234 -16.047 -1.307 1 98.94 89 THR B N 1
ATOM 2532 C CA . THR B 1 89 ? 7.426 -17.203 -0.983 1 98.94 89 THR B CA 1
ATOM 2533 C C . THR B 1 89 ? 7.652 -17.641 0.462 1 98.94 89 THR B C 1
ATOM 2535 O O . THR B 1 89 ? 6.723 -18.094 1.137 1 98.94 89 THR B O 1
ATOM 2538 N N . SER B 1 90 ? 8.883 -17.5 0.974 1 98.62 90 SER B N 1
ATOM 2539 C CA . SER B 1 90 ? 9.148 -17.797 2.377 1 98.62 90 SER B CA 1
ATOM 2540 C C . SER B 1 90 ? 8.422 -16.828 3.301 1 98.62 90 SER B C 1
ATOM 2542 O O . SER B 1 90 ? 7.926 -17.219 4.359 1 98.62 90 SER B O 1
ATOM 2544 N N . GLY B 1 91 ? 8.383 -15.555 2.916 1 98.88 91 GLY B N 1
ATOM 2545 C CA . GLY B 1 91 ? 7.625 -14.578 3.68 1 98.88 91 GLY B CA 1
ATOM 2546 C C . GLY B 1 91 ? 6.141 -14.891 3.734 1 98.88 91 GLY B C 1
ATOM 2547 O O . GLY B 1 91 ? 5.508 -14.75 4.781 1 98.88 91 GLY B O 1
ATOM 2548 N N . VAL B 1 92 ? 5.598 -15.352 2.641 1 98.94 92 VAL B N 1
ATOM 2549 C CA . VAL B 1 92 ? 4.188 -15.719 2.59 1 98.94 92 VAL B CA 1
ATOM 2550 C C . VAL B 1 92 ? 3.926 -16.891 3.535 1 98.94 92 VAL B C 1
ATOM 2552 O O . VAL B 1 92 ? 2.961 -16.875 4.301 1 98.94 92 VAL B O 1
ATOM 2555 N N . LEU B 1 93 ? 4.785 -17.859 3.502 1 98.94 93 LEU B N 1
ATOM 2556 C CA . LEU B 1 93 ? 4.625 -19.016 4.375 1 98.94 93 LEU B CA 1
ATOM 2557 C C . LEU B 1 93 ? 4.57 -18.594 5.84 1 98.94 93 LEU B C 1
ATOM 2559 O O . LEU B 1 93 ? 3.812 -19.156 6.629 1 98.94 93 LEU B O 1
ATOM 2563 N N . ASP B 1 94 ? 5.301 -17.578 6.184 1 98.75 94 ASP B N 1
ATOM 2564 C CA . ASP B 1 94 ? 5.441 -17.172 7.574 1 98.75 94 ASP B CA 1
ATOM 2565 C C . ASP B 1 94 ? 4.262 -16.297 8.016 1 98.75 94 ASP B C 1
ATOM 2567 O O . ASP B 1 94 ? 4.16 -15.93 9.188 1 98.75 94 ASP B O 1
ATOM 2571 N N . ARG B 1 95 ? 3.314 -16.031 7.086 1 98.75 95 ARG B N 1
ATOM 2572 C CA . ARG B 1 95 ? 2.207 -15.18 7.496 1 98.75 95 ARG B CA 1
ATOM 2573 C C . ARG B 1 95 ? 0.865 -15.812 7.145 1 98.75 95 ARG B C 1
ATOM 2575 O O . ARG B 1 95 ? -0.17 -15.141 7.176 1 98.75 95 ARG B O 1
ATOM 2582 N N . LEU B 1 96 ? 0.833 -17.062 6.887 1 98.69 96 LEU B N 1
ATOM 2583 C CA . LEU B 1 96 ? -0.394 -17.781 6.559 1 98.69 96 LEU B CA 1
ATOM 2584 C C . LEU B 1 96 ? -1.338 -17.812 7.754 1 98.69 96 LEU B C 1
ATOM 2586 O O . LEU B 1 96 ? -2.545 -18.016 7.594 1 98.69 96 LEU B O 1
ATOM 2590 N N . SER B 1 97 ? -0.846 -17.625 8.961 1 97.94 97 SER B N 1
ATOM 2591 C CA . SER B 1 97 ? -1.675 -17.609 10.164 1 97.94 97 SER B CA 1
ATOM 2592 C C . SER B 1 97 ? -2.602 -16.391 10.18 1 97.94 97 SER B C 1
ATOM 2594 O O . SER B 1 97 ? -3.551 -16.344 10.961 1 97.94 97 SER B O 1
ATOM 2596 N N . THR B 1 98 ? -2.355 -15.391 9.336 1 98.38 98 THR B N 1
ATOM 2597 C CA . THR B 1 98 ? -3.148 -14.164 9.328 1 98.38 98 THR B CA 1
ATOM 2598 C C . THR B 1 98 ? -4.359 -14.305 8.414 1 98.38 98 THR B C 1
ATOM 2600 O O . THR B 1 98 ? -5.164 -13.375 8.289 1 98.38 98 THR B O 1
ATOM 2603 N N . VAL B 1 99 ? -4.555 -15.445 7.73 1 98 99 VAL B N 1
ATOM 2604 C CA . VAL B 1 99 ? -5.664 -15.648 6.805 1 98 99 VAL B CA 1
ATOM 2605 C C . VAL B 1 99 ? -6.977 -15.742 7.582 1 98 99 VAL B C 1
ATOM 2607 O O . VAL B 1 99 ? -7.098 -16.531 8.516 1 98 99 VAL B O 1
ATOM 2610 N N . SER B 1 100 ? -7.875 -14.961 7.18 1 96.44 100 SER B N 1
ATOM 2611 C CA . SER B 1 100 ? -9.188 -14.977 7.809 1 96.44 100 SER B CA 1
ATOM 2612 C C . SER B 1 100 ? -9.945 -16.266 7.492 1 96.44 100 SER B C 1
ATOM 2614 O O . SER B 1 100 ? -9.875 -16.766 6.371 1 96.44 100 SER B O 1
ATOM 2616 N N . PRO B 1 101 ? -10.727 -16.781 8.438 1 96.69 101 PRO B N 1
ATOM 2617 C CA . PRO B 1 101 ? -11.531 -17.984 8.188 1 96.69 101 PRO B CA 1
ATOM 2618 C C . PRO B 1 101 ? -12.641 -17.75 7.164 1 96.69 101 PRO B C 1
ATOM 2620 O O . PRO B 1 101 ? -13.211 -18.703 6.637 1 96.69 101 PRO B O 1
ATOM 2623 N N . SER B 1 102 ? -12.953 -16.516 6.895 1 98.25 102 SER B N 1
ATOM 2624 C CA . SER B 1 102 ? -14.062 -16.203 5.996 1 98.25 102 SER B CA 1
ATOM 2625 C C . SER B 1 102 ? -13.625 -16.266 4.539 1 98.25 102 SER B C 1
ATOM 2627 O O . SER B 1 102 ? -14.461 -16.234 3.633 1 98.25 102 SER B O 1
ATOM 2629 N N . ILE B 1 103 ? -12.359 -16.344 4.277 1 98.69 103 ILE B N 1
ATOM 2630 C CA . ILE B 1 103 ? -11.844 -16.328 2.912 1 98.69 103 ILE B CA 1
ATOM 2631 C C . ILE B 1 103 ? -12.297 -17.594 2.182 1 98.69 103 ILE B C 1
ATOM 2633 O O . ILE B 1 103 ? -12.172 -18.703 2.709 1 98.69 103 ILE B O 1
ATOM 2637 N N . LYS B 1 104 ? -12.773 -17.391 0.949 1 98.81 104 LYS B N 1
ATOM 2638 C CA . LYS B 1 104 ? -13.281 -18.5 0.143 1 98.81 104 LYS B CA 1
ATOM 2639 C C . LYS B 1 104 ? -12.406 -18.734 -1.085 1 98.81 104 LYS B C 1
ATOM 2641 O O . LYS B 1 104 ? -12.383 -19.828 -1.644 1 98.81 104 LYS B O 1
ATOM 2646 N N . GLN B 1 105 ? -11.734 -17.656 -1.526 1 98.88 105 GLN B N 1
ATOM 2647 C CA . GLN B 1 105 ? -10.828 -17.812 -2.664 1 98.88 105 GLN B CA 1
ATOM 2648 C C . GLN B 1 105 ? -9.633 -16.859 -2.541 1 98.88 105 GLN B C 1
ATOM 2650 O O . GLN B 1 105 ? -9.711 -15.836 -1.873 1 98.88 105 GLN B O 1
ATOM 2655 N N . VAL B 1 106 ? -8.57 -17.25 -3.174 1 98.94 106 VAL B N 1
ATOM 2656 C CA . VAL B 1 106 ? -7.328 -16.484 -3.131 1 98.94 106 VAL B CA 1
ATOM 2657 C C . VAL B 1 106 ? -6.703 -16.438 -4.523 1 98.94 106 VAL B C 1
ATOM 2659 O O . VAL B 1 106 ? -6.723 -17.438 -5.254 1 98.94 106 VAL B O 1
ATOM 2662 N N . PHE B 1 107 ? -6.254 -15.25 -4.957 1 98.94 107 PHE B N 1
ATOM 2663 C CA . PHE B 1 107 ? -5.426 -15.031 -6.141 1 98.94 107 PHE B CA 1
ATOM 2664 C C . PHE B 1 107 ? -3.967 -14.828 -5.75 1 98.94 107 PHE B C 1
ATOM 2666 O O . PHE B 1 107 ? -3.641 -13.883 -5.027 1 98.94 107 PHE B O 1
ATOM 2673 N N . ILE B 1 108 ? -3.07 -15.68 -6.25 1 98.94 108 ILE B N 1
ATOM 2674 C CA . ILE B 1 108 ? -1.688 -15.672 -5.781 1 98.94 108 ILE B CA 1
ATOM 2675 C C . ILE B 1 108 ? -0.762 -15.242 -6.914 1 98.94 108 ILE B C 1
ATOM 2677 O O . ILE B 1 108 ? -0.814 -15.789 -8.016 1 98.94 108 ILE B O 1
ATOM 2681 N N . MET B 1 109 ? 0.005 -14.266 -6.715 1 98.94 109 MET B N 1
ATOM 2682 C CA . MET B 1 109 ? 1.185 -13.93 -7.512 1 98.94 109 MET B CA 1
ATOM 2683 C C . MET B 1 109 ? 2.367 -13.586 -6.613 1 98.94 109 MET B C 1
ATOM 2685 O O . MET B 1 109 ? 2.346 -12.57 -5.918 1 98.94 109 MET B O 1
ATOM 2689 N N . ILE B 1 110 ? 3.375 -14.414 -6.598 1 98.94 110 ILE B N 1
ATOM 2690 C CA . ILE B 1 110 ? 4.559 -14.258 -5.754 1 98.94 110 ILE B CA 1
ATOM 2691 C C . ILE B 1 110 ? 5.746 -14.969 -6.402 1 98.94 110 ILE B C 1
ATOM 2693 O O . ILE B 1 110 ? 5.574 -15.789 -7.305 1 98.94 110 ILE B O 1
ATOM 2697 N N . GLY B 1 111 ? 6.973 -14.555 -6.062 1 98.88 111 GLY B N 1
ATOM 2698 C CA . GLY B 1 111 ? 8.133 -15.32 -6.488 1 98.88 111 GLY B CA 1
ATOM 2699 C C . GLY B 1 111 ? 9.188 -14.477 -7.172 1 98.88 111 GLY B C 1
ATOM 2700 O O . GLY B 1 111 ? 10.367 -14.844 -7.199 1 98.88 111 GLY B O 1
ATOM 2701 N N . VAL B 1 112 ? 8.812 -13.32 -7.754 1 98.88 112 VAL B N 1
ATOM 2702 C CA . VAL B 1 112 ? 9.758 -12.516 -8.523 1 98.88 112 VAL B CA 1
ATOM 2703 C C . VAL B 1 112 ? 10.898 -12.055 -7.609 1 98.88 112 VAL B C 1
ATOM 2705 O O . VAL B 1 112 ? 12.062 -12.047 -8.016 1 98.88 112 VAL B O 1
ATOM 2708 N N . ASN B 1 113 ? 10.547 -11.688 -6.383 1 98.75 113 ASN B N 1
ATOM 2709 C CA . ASN B 1 113 ? 11.578 -11.242 -5.453 1 98.75 113 ASN B CA 1
ATOM 2710 C C . ASN B 1 113 ? 12.492 -12.398 -5.047 1 98.75 113 ASN B C 1
ATOM 2712 O O . ASN B 1 113 ? 13.688 -12.203 -4.836 1 98.75 113 ASN B O 1
ATOM 2716 N N . ASP B 1 114 ? 11.938 -13.656 -4.883 1 98.69 114 ASP B N 1
ATOM 2717 C CA . ASP B 1 114 ? 12.773 -14.836 -4.648 1 98.69 114 ASP B CA 1
ATOM 2718 C C . ASP B 1 114 ? 13.859 -14.961 -5.715 1 98.69 114 ASP B C 1
ATOM 2720 O O . ASP B 1 114 ? 15.047 -15.055 -5.395 1 98.69 114 ASP B O 1
ATOM 2724 N N . ILE B 1 115 ? 13.453 -14.875 -6.891 1 98.69 115 ILE B N 1
ATOM 2725 C CA . ILE B 1 115 ? 14.328 -15.07 -8.039 1 98.69 115 ILE B CA 1
ATOM 2726 C C . ILE B 1 115 ? 15.344 -13.93 -8.102 1 98.69 115 ILE B C 1
ATOM 2728 O O . ILE B 1 115 ? 16.547 -14.164 -8.289 1 98.69 115 ILE B O 1
ATOM 2732 N N . MET B 1 116 ? 14.883 -12.695 -7.918 1 98.19 116 MET B N 1
ATOM 2733 C CA . MET B 1 116 ? 15.773 -11.547 -7.98 1 98.19 116 MET B CA 1
ATOM 2734 C C . MET B 1 116 ? 16.797 -11.594 -6.855 1 98.19 116 MET B C 1
ATOM 2736 O O . MET B 1 116 ? 17.875 -11 -6.961 1 98.19 116 MET B O 1
ATOM 2740 N N . ARG B 1 117 ? 16.453 -12.32 -5.785 1 97.12 117 ARG B N 1
ATOM 2741 C CA . ARG B 1 117 ? 17.359 -12.43 -4.652 1 97.12 117 ARG B CA 1
ATOM 2742 C C . ARG B 1 117 ? 18.203 -13.703 -4.746 1 97.12 117 ARG B C 1
ATOM 2744 O O . ARG B 1 117 ? 18.859 -14.094 -3.775 1 97.12 117 ARG B O 1
ATOM 2751 N N . GLY B 1 118 ? 18.109 -14.43 -5.809 1 96.31 118 GLY B N 1
ATOM 2752 C CA . GLY B 1 118 ? 19.062 -15.484 -6.125 1 96.31 118 GLY B CA 1
ATOM 2753 C C . GLY B 1 118 ? 18.516 -16.875 -5.883 1 96.31 118 GLY B C 1
ATOM 2754 O O . GLY B 1 118 ? 19.25 -17.859 -6.023 1 96.31 118 GLY B O 1
ATOM 2755 N N . LYS B 1 119 ? 17.312 -16.984 -5.52 1 96.94 119 LYS B N 1
ATOM 2756 C CA . LYS B 1 119 ? 16.734 -18.297 -5.312 1 96.94 119 LYS B CA 1
ATOM 2757 C C . LYS B 1 119 ? 16.469 -19 -6.645 1 96.94 119 LYS B C 1
ATOM 2759 O O . LYS B 1 119 ? 16.141 -18.344 -7.637 1 96.94 119 LYS B O 1
ATOM 2764 N N . ASN B 1 120 ? 16.594 -20.281 -6.57 1 96.56 120 ASN B N 1
ATOM 2765 C CA . ASN B 1 120 ? 16.25 -21.094 -7.727 1 96.56 120 ASN B CA 1
ATOM 2766 C C . ASN B 1 120 ? 14.734 -21.266 -7.867 1 96.56 120 ASN B C 1
ATOM 2768 O O . ASN B 1 120 ? 14.023 -21.344 -6.867 1 96.56 120 ASN B O 1
ATOM 2772 N N . GLU B 1 121 ? 14.266 -21.391 -9.195 1 98.12 121 GLU B N 1
ATOM 2773 C CA . GLU B 1 121 ? 12.836 -21.516 -9.453 1 98.12 121 GLU B CA 1
ATOM 2774 C C . GLU B 1 121 ? 12.273 -22.781 -8.789 1 98.12 121 GLU B C 1
ATOM 2776 O O . GLU B 1 121 ? 11.109 -22.797 -8.383 1 98.12 121 GLU B O 1
ATOM 2781 N N . ASN B 1 122 ? 13.102 -23.812 -8.57 1 98.69 122 ASN B N 1
ATOM 2782 C CA . ASN B 1 122 ? 12.641 -25.016 -7.895 1 98.69 122 ASN B CA 1
ATOM 2783 C C . ASN B 1 122 ? 12.289 -24.75 -6.434 1 98.69 122 ASN B C 1
ATOM 2785 O O . ASN B 1 122 ? 11.297 -25.266 -5.926 1 98.69 122 ASN B O 1
ATOM 2789 N N . GLU B 1 123 ? 13.102 -24 -5.797 1 98.31 123 GLU B N 1
ATOM 2790 C CA . GLU B 1 123 ? 12.82 -23.625 -4.41 1 98.31 123 GLU B CA 1
ATOM 2791 C C . GLU B 1 123 ? 11.539 -22.812 -4.301 1 98.31 123 GLU B C 1
ATOM 2793 O O . GLU B 1 123 ? 10.734 -23.047 -3.393 1 98.31 123 GLU B O 1
ATOM 2798 N N . VAL B 1 124 ? 11.398 -21.922 -5.207 1 98.88 124 VAL B N 1
ATOM 2799 C CA . VAL B 1 124 ? 10.195 -21.094 -5.242 1 98.88 124 VAL B CA 1
ATOM 2800 C C . VAL B 1 124 ? 8.969 -21.984 -5.473 1 98.88 124 VAL B C 1
ATOM 2802 O O . VAL B 1 124 ? 7.961 -21.844 -4.773 1 98.88 124 VAL B O 1
ATOM 2805 N N . PHE B 1 125 ? 9.086 -22.906 -6.383 1 98.94 125 PHE B N 1
ATOM 2806 C CA . PHE B 1 125 ? 7.992 -23.812 -6.727 1 98.94 125 PHE B CA 1
ATOM 2807 C C . PHE B 1 125 ? 7.621 -24.672 -5.531 1 98.94 125 PHE B C 1
ATOM 2809 O O . PHE B 1 125 ? 6.438 -24.891 -5.258 1 98.94 125 PHE B O 1
ATOM 2816 N N . GLU B 1 126 ? 8.594 -25.156 -4.828 1 98.94 126 GLU B N 1
ATOM 2817 C CA . GLU B 1 126 ? 8.312 -25.969 -3.65 1 98.94 126 GLU B CA 1
ATOM 2818 C C . GLU B 1 126 ? 7.566 -25.172 -2.588 1 98.94 126 GLU B C 1
ATOM 2820 O O . GLU B 1 126 ? 6.656 -25.688 -1.936 1 98.94 126 GLU B O 1
ATOM 2825 N N . ASN B 1 127 ? 7.961 -23.953 -2.391 1 98.88 127 ASN B N 1
ATOM 2826 C CA . ASN B 1 127 ? 7.23 -23.094 -1.46 1 98.88 127 ASN B CA 1
ATOM 2827 C C . ASN B 1 127 ? 5.801 -22.844 -1.928 1 98.88 127 ASN B C 1
ATOM 2829 O O . ASN B 1 127 ? 4.875 -22.812 -1.115 1 98.88 127 ASN B O 1
ATOM 2833 N N . TYR B 1 128 ? 5.602 -22.688 -3.24 1 98.81 128 TYR B N 1
ATOM 2834 C CA . TYR B 1 128 ? 4.262 -22.547 -3.801 1 98.81 128 TYR B CA 1
ATOM 2835 C C . TYR B 1 128 ? 3.389 -23.734 -3.408 1 98.81 128 TYR B C 1
ATOM 2837 O O . TYR B 1 128 ? 2.24 -23.562 -2.994 1 98.81 128 TYR B O 1
ATOM 2845 N N . LYS B 1 129 ? 3.926 -24.891 -3.562 1 98.94 129 LYS B N 1
ATOM 2846 C CA . LYS B 1 129 ? 3.154 -26.094 -3.24 1 98.94 129 LYS B CA 1
ATOM 2847 C C . LYS B 1 129 ? 2.697 -26.078 -1.785 1 98.94 129 LYS B C 1
ATOM 2849 O O . LYS B 1 129 ? 1.554 -26.422 -1.484 1 98.94 129 LYS B O 1
ATOM 2854 N N . LYS B 1 130 ? 3.594 -25.656 -0.889 1 98.94 130 LYS B N 1
ATOM 2855 C CA . LYS B 1 130 ? 3.246 -25.578 0.526 1 98.94 130 LYS B CA 1
ATOM 2856 C C . LYS B 1 130 ? 2.168 -24.516 0.765 1 98.94 130 LYS B C 1
ATOM 2858 O O . LYS B 1 130 ? 1.24 -24.734 1.546 1 98.94 130 LYS B O 1
ATOM 2863 N N . ILE B 1 131 ? 2.268 -23.406 0.116 1 98.94 131 ILE B N 1
ATOM 2864 C CA . ILE B 1 131 ? 1.292 -22.328 0.24 1 98.94 131 ILE B CA 1
ATOM 2865 C C . ILE B 1 131 ? -0.076 -22.812 -0.235 1 98.94 131 ILE B C 1
ATOM 2867 O O . ILE B 1 131 ? -1.073 -22.672 0.476 1 98.94 131 ILE B O 1
ATOM 2871 N N . ILE B 1 132 ? -0.1 -23.438 -1.383 1 98.88 132 ILE B N 1
ATOM 2872 C CA . ILE B 1 132 ? -1.347 -23.906 -1.989 1 98.88 132 ILE B CA 1
ATOM 2873 C C . ILE B 1 132 ? -1.98 -24.984 -1.115 1 98.88 132 ILE B C 1
ATOM 2875 O O . ILE B 1 132 ? -3.191 -24.969 -0.88 1 98.88 132 ILE B O 1
ATOM 2879 N N . LYS B 1 133 ? -1.172 -25.859 -0.616 1 98.81 133 LYS B N 1
ATOM 2880 C CA . LYS B 1 133 ? -1.671 -26.906 0.272 1 98.81 133 LYS B CA 1
ATOM 2881 C C . LYS B 1 133 ? -2.371 -26.297 1.488 1 98.81 133 LYS B C 1
ATOM 2883 O O . LYS B 1 133 ? -3.432 -26.781 1.897 1 98.81 133 LYS B O 1
ATOM 2888 N N . SER B 1 134 ? -1.773 -25.297 2.09 1 98.75 134 SER B N 1
ATOM 2889 C CA . SER B 1 134 ? -2.354 -24.625 3.256 1 98.75 134 SER B CA 1
ATOM 2890 C C . SER B 1 134 ? -3.744 -24.094 2.951 1 98.75 134 SER B C 1
ATOM 2892 O O . SER B 1 134 ? -4.652 -24.188 3.777 1 98.75 134 SER B O 1
ATOM 2894 N N . PHE B 1 135 ? -3.953 -23.531 1.767 1 98.88 135 PHE B N 1
ATOM 2895 C CA . PHE B 1 135 ? -5.246 -22.984 1.381 1 98.88 135 PHE B CA 1
ATOM 2896 C C . PHE B 1 135 ? -6.242 -24.094 1.079 1 98.88 135 PHE B C 1
ATOM 2898 O O . PHE B 1 135 ? -7.41 -24.016 1.464 1 98.88 135 PHE B O 1
ATOM 2905 N N . GLU B 1 136 ? -5.777 -25.125 0.439 1 98.38 136 GLU B N 1
ATOM 2906 C CA . GLU B 1 136 ? -6.648 -26.25 0.099 1 98.38 136 GLU B CA 1
ATOM 2907 C C . GLU B 1 136 ? -7.16 -26.953 1.354 1 98.38 136 GLU B C 1
ATOM 2909 O O . GLU B 1 136 ? -8.32 -27.359 1.41 1 98.38 136 GLU B O 1
ATOM 2914 N N . GLU B 1 137 ? -6.332 -27.047 2.328 1 98.12 137 GLU B N 1
ATOM 2915 C CA . GLU B 1 137 ? -6.719 -27.656 3.594 1 98.12 137 GLU B CA 1
ATOM 2916 C C . GLU B 1 137 ? -7.82 -26.859 4.285 1 98.12 137 GLU B C 1
ATOM 2918 O O . GLU B 1 137 ? -8.562 -27.406 5.105 1 98.12 137 GLU B O 1
ATOM 2923 N N . LYS B 1 138 ? -7.969 -25.672 3.984 1 98.12 138 LYS B N 1
ATOM 2924 C CA . LYS B 1 138 ? -8.992 -24.797 4.551 1 98.12 138 LYS B CA 1
ATOM 2925 C C . LYS B 1 138 ? -10.18 -24.656 3.604 1 98.12 138 LYS B C 1
ATOM 2927 O O . LYS B 1 138 ? -11.055 -23.812 3.814 1 98.12 138 LYS B O 1
ATOM 2932 N N . ASN B 1 139 ? -10.125 -25.375 2.51 1 98.25 139 ASN B N 1
ATOM 2933 C CA . ASN B 1 139 ? -11.164 -25.359 1.483 1 98.25 139 ASN B CA 1
ATOM 2934 C C . ASN B 1 139 ? -11.273 -24 0.809 1 98.25 139 ASN B C 1
ATOM 2936 O O . ASN B 1 139 ? -12.375 -23.531 0.523 1 98.25 139 ASN B O 1
ATOM 2940 N N . ILE B 1 140 ? -10.219 -23.344 0.69 1 98.81 140 ILE B N 1
ATOM 2941 C CA . ILE B 1 140 ? -10.148 -22.078 -0.029 1 98.81 140 ILE B CA 1
ATOM 2942 C C . ILE B 1 140 ? -9.766 -22.328 -1.486 1 98.81 140 ILE B C 1
ATOM 2944 O O . ILE B 1 140 ? -8.773 -23 -1.767 1 98.81 140 ILE B O 1
ATOM 2948 N N . LYS B 1 141 ? -10.531 -21.812 -2.422 1 98.88 141 LYS B N 1
ATOM 2949 C CA . LYS B 1 141 ? -10.234 -21.969 -3.844 1 98.88 141 LYS B CA 1
ATOM 2950 C C . LYS B 1 141 ? -9.016 -21.141 -4.238 1 98.88 141 LYS B C 1
ATOM 2952 O 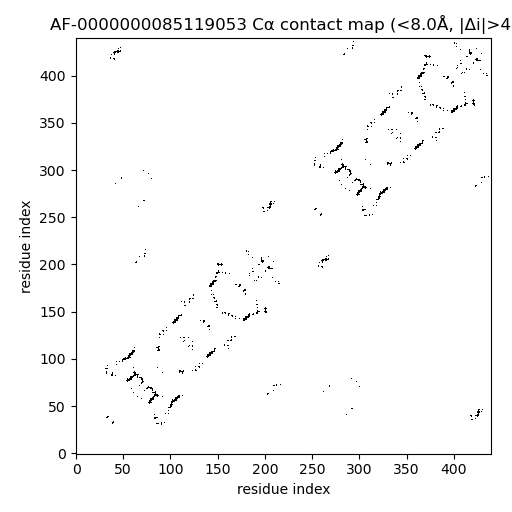O . LYS B 1 141 ? -8.945 -19.938 -3.951 1 98.88 141 LYS B O 1
ATOM 2957 N N . VAL B 1 142 ? -8.094 -21.766 -4.945 1 98.94 142 VAL B N 1
ATOM 2958 C CA . VAL B 1 142 ? -6.84 -21.109 -5.293 1 98.94 142 VAL B CA 1
ATOM 2959 C C . VAL B 1 142 ? -6.824 -20.766 -6.781 1 98.94 142 VAL B C 1
ATOM 2961 O O . VAL B 1 142 ? -7.184 -21.609 -7.617 1 98.94 142 VAL B O 1
ATOM 2964 N N . HIS B 1 143 ? -6.465 -19.547 -7.117 1 98.94 143 HIS B N 1
ATOM 2965 C CA . HIS B 1 143 ? -6.113 -19.094 -8.461 1 98.94 143 HIS B CA 1
ATOM 2966 C C . HIS B 1 143 ? -4.648 -18.672 -8.531 1 98.94 143 HIS B C 1
ATOM 2968 O O . HIS B 1 143 ? -4.25 -17.688 -7.902 1 98.94 143 HIS B O 1
ATOM 2974 N N . ILE B 1 144 ? -3.881 -19.469 -9.289 1 98.94 144 ILE B N 1
ATOM 2975 C CA . ILE B 1 144 ? -2.484 -19.094 -9.492 1 98.94 144 ILE B CA 1
ATOM 2976 C C . ILE B 1 144 ? -2.379 -18.094 -10.633 1 98.94 144 ILE B C 1
ATOM 2978 O O . ILE B 1 144 ? -2.957 -18.281 -11.703 1 98.94 144 ILE B O 1
ATOM 2982 N N . GLN B 1 145 ? -1.708 -17 -10.383 1 98.94 145 GLN B N 1
ATOM 2983 C CA . GLN B 1 145 ? -1.422 -16.031 -11.438 1 98.94 145 GLN B CA 1
ATOM 2984 C C . GLN B 1 145 ? 0.05 -16.078 -11.836 1 98.94 145 GLN B C 1
ATOM 2986 O O . GLN B 1 145 ? 0.926 -16.234 -10.984 1 98.94 145 GLN B O 1
ATOM 2991 N N . SER B 1 146 ? 0.326 -15.969 -13.102 1 98.94 146 SER B N 1
ATOM 2992 C CA . SER B 1 146 ? 1.703 -16.016 -13.578 1 98.94 146 SER B CA 1
ATOM 2993 C C . SER B 1 146 ? 2.549 -14.914 -12.945 1 98.94 146 SER B C 1
ATOM 2995 O O . SER B 1 146 ? 2.084 -13.789 -12.781 1 98.94 146 SER B O 1
ATOM 2997 N N . THR B 1 147 ? 3.727 -15.305 -12.555 1 98.88 147 THR B N 1
ATOM 2998 C CA . THR B 1 147 ? 4.719 -14.297 -12.219 1 98.88 147 THR B CA 1
ATOM 2999 C C . THR B 1 147 ? 5.074 -13.453 -13.445 1 98.88 147 THR B C 1
ATOM 3001 O O . THR B 1 147 ? 5.352 -14 -14.516 1 98.88 147 THR B O 1
ATOM 3004 N N . LEU B 1 148 ? 5.043 -12.203 -13.305 1 98.94 148 LEU B N 1
ATOM 3005 C CA . LEU B 1 148 ? 5.293 -11.328 -14.445 1 98.94 148 LEU B CA 1
ATOM 3006 C C . LEU B 1 148 ? 6.785 -11.266 -14.766 1 98.94 148 LEU B C 1
ATOM 3008 O O . LEU B 1 148 ? 7.617 -11.234 -13.859 1 98.94 148 LEU B O 1
ATOM 3012 N N . TYR B 1 149 ? 7.059 -11.242 -16.031 1 98.94 149 TYR B N 1
ATOM 3013 C CA . TYR B 1 149 ? 8.43 -10.969 -16.453 1 98.94 149 TYR B CA 1
ATOM 3014 C C . TYR B 1 149 ? 8.844 -9.555 -16.094 1 98.94 149 TYR B C 1
ATOM 3016 O O . TYR B 1 149 ? 7.996 -8.664 -15.945 1 98.94 149 TYR B O 1
ATOM 3024 N N . ILE B 1 150 ? 10.141 -9.391 -16.016 1 98.94 150 ILE B N 1
ATOM 3025 C CA . ILE B 1 150 ? 10.742 -8.109 -15.641 1 98.94 150 ILE B CA 1
ATOM 3026 C C . ILE B 1 150 ? 11.086 -7.316 -16.891 1 98.94 150 ILE B C 1
ATOM 3028 O O . ILE B 1 150 ? 11.477 -7.895 -17.922 1 98.94 150 ILE B O 1
ATOM 3032 N N . GLY B 1 151 ? 10.969 -6.047 -16.75 1 98.88 151 GLY B N 1
ATOM 3033 C CA . GLY B 1 151 ? 11.227 -5.172 -17.891 1 98.88 151 GLY B CA 1
ATOM 3034 C C . GLY B 1 151 ? 12.695 -5.055 -18.234 1 98.88 151 GLY B C 1
ATOM 3035 O O . GLY B 1 151 ? 13.555 -5.566 -17.5 1 98.88 151 GLY B O 1
ATOM 3036 N N . GLU B 1 152 ? 13.039 -4.348 -19.203 1 98.44 152 GLU B N 1
ATOM 3037 C CA . GLU B 1 152 ? 14.297 -4.387 -19.938 1 98.44 152 GLU B CA 1
ATOM 3038 C C . GLU B 1 152 ? 15.469 -3.988 -19.047 1 98.44 152 GLU B C 1
ATOM 3040 O O . GLU B 1 152 ? 16.484 -4.691 -19 1 98.44 152 GLU B O 1
ATOM 3045 N N . THR B 1 153 ? 15.359 -2.955 -18.344 1 98 153 THR B N 1
ATOM 3046 C CA . THR B 1 153 ? 16.531 -2.396 -17.672 1 98 153 THR B CA 1
ATOM 3047 C C . THR B 1 153 ? 16.812 -3.15 -16.375 1 98 153 THR B C 1
ATOM 3049 O O . THR B 1 153 ? 17.891 -3.008 -15.789 1 98 153 THR B O 1
ATOM 3052 N N . ARG B 1 154 ? 15.789 -4.023 -15.984 1 97.44 154 ARG B N 1
ATOM 3053 C CA . ARG B 1 154 ? 15.93 -4.672 -14.68 1 97.44 154 ARG B CA 1
ATOM 3054 C C . ARG B 1 154 ? 15.984 -6.191 -14.828 1 97.44 154 ARG B C 1
ATOM 3056 O O . ARG B 1 154 ? 16.297 -6.902 -13.875 1 97.44 154 ARG B O 1
ATOM 3063 N N . LYS B 1 155 ? 15.672 -6.77 -15.93 1 97 155 LYS B N 1
ATOM 3064 C CA . LYS B 1 155 ? 15.406 -8.195 -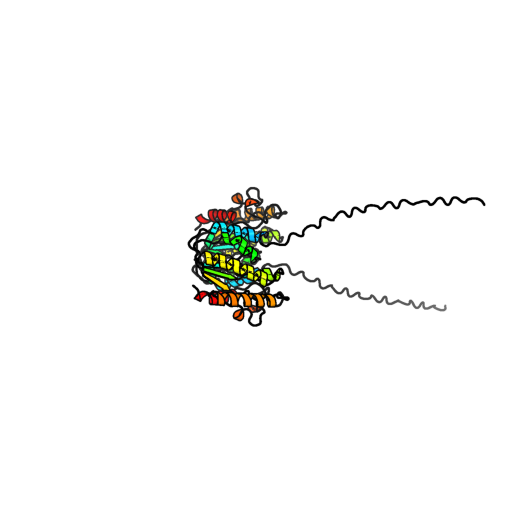16.078 1 97 155 LYS B CA 1
ATOM 3065 C C . LYS B 1 155 ? 16.672 -9.016 -15.875 1 97 155 LYS B C 1
ATOM 3067 O O . LYS B 1 155 ? 16.609 -10.188 -15.484 1 97 155 LYS B O 1
ATOM 3072 N N . GLN B 1 156 ? 17.891 -8.398 -16.266 1 94.06 156 GLN B N 1
ATOM 3073 C CA . GLN B 1 156 ? 19.125 -9.172 -16.156 1 94.06 156 GLN B CA 1
ATOM 3074 C C . GLN B 1 156 ? 18.953 -10.578 -16.734 1 94.06 156 GLN B C 1
ATOM 3076 O O . GLN B 1 156 ? 18.594 -10.734 -17.906 1 94.06 156 GLN B O 1
ATOM 3081 N N . ASN B 1 157 ? 19.312 -11.586 -15.93 1 96.5 157 ASN B N 1
ATOM 3082 C CA . ASN B 1 157 ? 19.094 -12.969 -16.328 1 96.5 157 ASN B CA 1
ATOM 3083 C C . ASN B 1 157 ? 17.969 -13.617 -15.531 1 96.5 157 ASN B C 1
ATOM 3085 O O . ASN B 1 157 ? 17.938 -14.836 -15.352 1 96.5 157 ASN B O 1
ATOM 3089 N N . PHE B 1 158 ? 17 -12.828 -15.086 1 98.56 158 PHE B N 1
ATOM 3090 C CA . PHE B 1 158 ? 15.961 -13.305 -14.195 1 98.56 158 PHE B CA 1
ATOM 3091 C C . PHE B 1 158 ? 14.812 -13.93 -14.984 1 98.56 158 PHE B C 1
ATOM 3093 O O . PHE B 1 158 ? 14.18 -14.883 -14.523 1 98.56 158 PHE B O 1
ATOM 3100 N N . ASN B 1 159 ? 14.484 -13.438 -16.172 1 98.75 159 ASN B N 1
ATOM 3101 C CA . ASN B 1 159 ? 13.273 -13.797 -16.906 1 98.75 159 ASN B CA 1
ATOM 3102 C C . ASN B 1 159 ? 13.273 -15.266 -17.312 1 98.75 159 ASN B C 1
ATOM 3104 O O . ASN B 1 159 ? 12.234 -15.922 -17.281 1 98.75 159 ASN B O 1
ATOM 3108 N N . PRO B 1 160 ? 14.43 -15.844 -17.641 1 98.69 160 PRO B N 1
ATOM 3109 C CA . PRO B 1 160 ? 14.414 -17.281 -17.906 1 98.69 160 PRO B CA 1
ATOM 3110 C C . PRO B 1 160 ? 14.008 -18.094 -16.672 1 98.69 160 PRO B C 1
ATOM 3112 O O . PRO B 1 160 ? 13.336 -19.125 -16.812 1 98.69 160 PRO B O 1
ATOM 3115 N N . LYS B 1 161 ? 14.414 -17.672 -15.523 1 98.75 161 LYS B N 1
ATOM 3116 C CA . LYS B 1 161 ? 14 -18.359 -14.305 1 98.75 161 LYS B CA 1
ATOM 3117 C C . LYS B 1 161 ? 12.508 -18.172 -14.047 1 98.75 161 LYS B C 1
ATOM 3119 O O . LYS B 1 161 ? 11.828 -19.094 -13.594 1 98.75 161 LYS B O 1
ATOM 3124 N N . ILE B 1 162 ? 12.008 -17.016 -14.336 1 98.94 162 ILE B N 1
ATOM 3125 C CA . ILE B 1 162 ? 10.578 -16.734 -14.203 1 98.94 162 ILE B CA 1
ATOM 3126 C C . ILE B 1 162 ? 9.797 -17.625 -15.172 1 98.94 162 ILE B C 1
ATOM 3128 O O . ILE B 1 162 ? 8.75 -18.172 -14.812 1 98.94 162 ILE B O 1
ATOM 3132 N N . GLU B 1 163 ? 10.328 -17.75 -16.344 1 98.88 163 GLU B N 1
ATOM 3133 C CA . GLU B 1 163 ? 9.695 -18.609 -17.328 1 98.88 163 GLU B CA 1
ATOM 3134 C C . GLU B 1 163 ? 9.594 -20.047 -16.828 1 98.88 163 GLU B C 1
ATOM 3136 O O . GLU B 1 163 ? 8.531 -20.672 -16.922 1 98.88 163 GLU B O 1
ATOM 3141 N N . LYS B 1 164 ? 10.68 -20.531 -16.312 1 98.88 164 LYS B N 1
ATOM 3142 C CA . LYS B 1 164 ? 10.688 -21.891 -15.781 1 98.88 164 LYS B CA 1
ATOM 3143 C C . LYS B 1 164 ? 9.711 -22.031 -14.617 1 98.88 164 LYS B C 1
ATOM 3145 O O . LYS B 1 164 ? 9.016 -23.047 -14.508 1 98.88 164 LYS B O 1
ATOM 3150 N N . LEU B 1 165 ? 9.664 -21.047 -13.734 1 98.94 165 LEU B N 1
ATOM 3151 C CA . LEU B 1 165 ? 8.703 -21.078 -12.641 1 98.94 165 LEU B CA 1
ATOM 3152 C C . LEU B 1 165 ? 7.277 -21.141 -13.172 1 98.94 165 LEU B C 1
ATOM 3154 O O . LEU B 1 165 ? 6.48 -21.969 -12.719 1 98.94 165 LEU B O 1
ATOM 3158 N N . ASN B 1 166 ? 6.988 -20.297 -14.125 1 98.94 166 ASN B N 1
ATOM 3159 C CA . ASN B 1 166 ? 5.641 -20.25 -14.68 1 98.94 166 ASN B CA 1
ATOM 3160 C C . ASN B 1 166 ? 5.262 -21.578 -15.352 1 98.94 166 ASN B C 1
ATOM 3162 O O . ASN B 1 166 ? 4.113 -22 -15.266 1 98.94 166 ASN B O 1
ATOM 3166 N N . GLU B 1 167 ? 6.203 -22.172 -16 1 98.88 167 GLU B N 1
ATOM 3167 C CA . GLU B 1 167 ? 5.945 -23.469 -16.609 1 98.88 167 GLU B CA 1
ATOM 3168 C C . GLU B 1 167 ? 5.598 -24.516 -15.547 1 98.88 167 GLU B C 1
ATOM 3170 O O . GLU B 1 167 ? 4.637 -25.266 -15.695 1 98.88 167 GLU B O 1
ATOM 3175 N N . LYS B 1 168 ? 6.332 -24.547 -14.508 1 98.94 168 LYS B N 1
ATOM 3176 C CA . LYS B 1 168 ? 6.074 -25.469 -13.406 1 98.94 168 LYS B CA 1
ATOM 3177 C C . LYS B 1 168 ? 4.711 -25.219 -12.773 1 98.94 168 LYS B C 1
ATOM 3179 O O . LYS B 1 168 ? 3.963 -26.156 -12.492 1 98.94 168 LYS B O 1
ATOM 3184 N N . LEU B 1 169 ? 4.418 -23.969 -12.562 1 98.94 169 LEU B N 1
ATOM 3185 C CA . LEU B 1 169 ? 3.15 -23.594 -11.945 1 98.94 169 LEU B CA 1
ATOM 3186 C C . LEU B 1 169 ? 1.976 -23.969 -12.844 1 98.94 169 LEU B C 1
ATOM 3188 O O . LEU B 1 169 ? 0.955 -24.469 -12.359 1 98.94 169 LEU B O 1
ATOM 3192 N N . LYS B 1 170 ? 2.133 -23.703 -14.109 1 98.94 170 LYS B N 1
ATOM 3193 C CA . LYS B 1 170 ? 1.089 -24.062 -15.07 1 98.94 170 LYS B CA 1
ATOM 3194 C C . LYS B 1 170 ? 0.833 -25.562 -15.094 1 98.94 170 LYS B C 1
ATOM 3196 O O . LYS B 1 170 ? -0.318 -26 -15.047 1 98.94 170 LYS B O 1
ATOM 3201 N N . ASP B 1 171 ? 1.843 -26.344 -15.148 1 98.88 171 ASP B N 1
ATOM 3202 C CA . ASP B 1 171 ? 1.727 -27.797 -15.156 1 98.88 171 ASP B CA 1
ATOM 3203 C C . ASP B 1 171 ? 1.091 -28.312 -13.859 1 98.88 171 ASP B C 1
ATOM 3205 O O . ASP B 1 171 ? 0.213 -29.172 -13.891 1 98.88 171 ASP B O 1
ATOM 3209 N N . PHE B 1 172 ? 1.574 -27.797 -12.75 1 98.88 172 PHE B N 1
ATOM 3210 C CA . PHE B 1 172 ? 1.029 -28.172 -11.445 1 98.88 172 PHE B CA 1
ATOM 3211 C C . PHE B 1 172 ? -0.46 -27.859 -11.375 1 98.88 172 PHE B C 1
ATOM 3213 O O . PHE B 1 172 ? -1.251 -28.672 -10.906 1 98.88 172 PHE B O 1
ATOM 3220 N N . ALA B 1 173 ? -0.827 -26.656 -11.805 1 98.88 173 ALA B N 1
ATOM 3221 C CA . ALA B 1 173 ? -2.225 -26.234 -11.805 1 98.88 173 ALA B CA 1
ATOM 3222 C C . ALA B 1 173 ? -3.088 -27.188 -12.633 1 98.88 173 ALA B C 1
ATOM 3224 O O . ALA B 1 173 ? -4.152 -27.609 -12.18 1 98.88 173 ALA B O 1
ATOM 3225 N N . LYS B 1 174 ? -2.605 -27.5 -13.812 1 98.62 174 LYS B N 1
ATOM 3226 C CA . LYS B 1 174 ? -3.322 -28.406 -14.695 1 98.62 174 LYS B CA 1
ATOM 3227 C C . LYS B 1 174 ? -3.518 -29.781 -14.047 1 98.62 174 LYS B C 1
ATOM 3229 O O . LYS B 1 174 ? -4.629 -30.312 -14.039 1 98.62 174 LYS B O 1
ATOM 3234 N N . ASN B 1 175 ? -2.514 -30.234 -13.453 1 98.44 175 ASN B N 1
ATOM 3235 C CA . ASN B 1 175 ? -2.525 -31.578 -12.875 1 98.44 175 ASN B CA 1
ATOM 3236 C C . ASN B 1 175 ? -3.373 -31.641 -11.602 1 98.44 175 ASN B C 1
ATOM 3238 O O . ASN B 1 175 ? -3.777 -32.719 -11.172 1 98.44 175 ASN B O 1
ATOM 3242 N N . ASN B 1 176 ? -3.637 -30.516 -10.992 1 98.38 176 ASN B N 1
ATOM 3243 C CA . ASN B 1 176 ? -4.367 -30.484 -9.727 1 98.38 176 ASN B CA 1
ATOM 3244 C C . ASN B 1 176 ? -5.699 -29.766 -9.867 1 98.38 176 ASN B C 1
ATOM 3246 O O . ASN B 1 176 ? -6.336 -29.422 -8.867 1 98.38 176 ASN B O 1
ATOM 3250 N N . ASN B 1 177 ? -6.113 -29.453 -11.078 1 98 177 ASN B N 1
ATOM 3251 C CA . ASN B 1 177 ? -7.371 -28.781 -11.375 1 98 177 ASN B CA 1
ATOM 3252 C C . ASN B 1 177 ? -7.465 -27.422 -10.68 1 98 177 ASN B C 1
ATOM 3254 O O . ASN B 1 177 ? -8.461 -27.125 -10.008 1 98 177 ASN B O 1
ATOM 3258 N N . ILE B 1 178 ? -6.41 -26.703 -10.633 1 98.75 178 ILE B N 1
ATOM 3259 C CA . ILE B 1 178 ? -6.316 -25.344 -10.133 1 98.75 178 ILE B CA 1
ATOM 3260 C C . ILE B 1 178 ? -6.262 -24.375 -11.305 1 98.75 178 ILE B C 1
ATOM 3262 O O . ILE B 1 178 ? -5.609 -24.641 -12.312 1 98.75 178 ILE B O 1
ATOM 3266 N N . ASP B 1 179 ? -6.93 -23.219 -11.227 1 98.56 179 ASP B N 1
ATOM 3267 C CA . ASP B 1 179 ? -6.852 -22.188 -12.258 1 98.56 179 ASP B CA 1
ATOM 3268 C C . ASP B 1 179 ? -5.457 -21.562 -12.312 1 98.56 179 ASP B C 1
ATOM 3270 O O . ASP B 1 179 ? -4.887 -21.219 -11.273 1 98.56 179 ASP B O 1
ATOM 3274 N N . PHE B 1 180 ? -4.965 -21.562 -13.5 1 98.88 180 PHE B N 1
ATOM 3275 C CA . PHE B 1 180 ? -3.77 -20.797 -13.797 1 98.88 180 PHE B CA 1
ATOM 3276 C C . PHE B 1 180 ? -4.102 -19.625 -14.711 1 98.88 180 PHE B C 1
ATOM 3278 O O . PHE B 1 180 ? -4.477 -19.812 -15.867 1 98.88 180 PHE B O 1
ATOM 3285 N N . ILE B 1 181 ? -3.986 -18.438 -14.195 1 98.94 181 ILE B N 1
ATOM 3286 C CA . ILE B 1 181 ? -4.285 -17.219 -14.945 1 98.94 181 ILE B CA 1
ATOM 3287 C C . ILE B 1 181 ? -2.988 -16.609 -15.477 1 98.94 181 ILE B C 1
ATOM 3289 O O . ILE B 1 181 ? -2.205 -16.031 -14.711 1 98.94 181 ILE B O 1
ATOM 3293 N N . ASP B 1 182 ? -2.811 -16.75 -16.766 1 98.88 182 ASP B N 1
ATOM 3294 C CA . ASP B 1 182 ? -1.583 -16.234 -17.375 1 98.88 182 ASP B CA 1
ATOM 3295 C C . ASP B 1 182 ? -1.736 -14.781 -17.797 1 98.88 182 ASP B C 1
ATOM 3297 O O . ASP B 1 182 ? -2.453 -14.477 -18.75 1 98.88 182 ASP B O 1
ATOM 3301 N N . LEU B 1 183 ? -0.982 -13.922 -17.141 1 98.88 183 LEU B N 1
ATOM 3302 C CA . LEU B 1 183 ? -1.082 -12.492 -17.406 1 98.88 183 LEU B CA 1
ATOM 3303 C C . LEU B 1 183 ? -0.002 -12.055 -18.391 1 98.88 183 LEU B C 1
ATOM 3305 O O . LEU B 1 183 ? -0.086 -10.961 -18.969 1 98.88 183 LEU B O 1
ATOM 3309 N N . ASN B 1 184 ? 0.986 -12.852 -18.641 1 98.88 184 ASN B N 1
ATOM 3310 C CA . ASN B 1 184 ? 2.164 -12.453 -19.406 1 98.88 184 ASN B CA 1
ATOM 3311 C C . ASN B 1 184 ? 1.827 -12.219 -20.875 1 98.88 184 ASN B C 1
ATOM 3313 O O . ASN B 1 184 ? 2.395 -11.336 -21.516 1 98.88 184 ASN B O 1
ATOM 3317 N N . PRO B 1 185 ? 0.932 -12.961 -21.453 1 98.81 185 PRO B N 1
ATOM 3318 C CA . PRO B 1 185 ? 0.588 -12.633 -22.844 1 98.81 185 PRO B CA 1
ATOM 3319 C C . PRO B 1 185 ? 0.128 -11.188 -23.016 1 98.81 185 PRO B C 1
ATOM 3321 O O . PRO B 1 185 ? 0.346 -10.586 -24.062 1 98.81 185 PRO B O 1
ATOM 3324 N N . ILE B 1 186 ? -0.447 -10.547 -22 1 98.75 186 ILE B N 1
ATOM 3325 C CA . ILE B 1 186 ? -0.915 -9.164 -22.047 1 98.75 186 ILE B CA 1
ATOM 3326 C C . ILE B 1 186 ? 0.24 -8.219 -21.734 1 98.75 186 ILE B C 1
ATOM 3328 O O . ILE B 1 186 ? 0.496 -7.266 -22.469 1 98.75 186 ILE B O 1
ATOM 3332 N N . PHE B 1 187 ? 1.032 -8.5 -20.719 1 98.88 187 PHE B N 1
ATOM 3333 C CA . PHE B 1 187 ? 1.954 -7.52 -20.141 1 98.88 187 PHE B CA 1
ATOM 3334 C C . PHE B 1 187 ? 3.354 -7.703 -20.719 1 98.88 187 PHE B C 1
ATOM 3336 O O . PHE B 1 187 ? 4.133 -6.75 -20.781 1 98.88 187 PHE B O 1
ATOM 3343 N N . ALA B 1 188 ? 3.611 -8.961 -21.141 1 98.75 188 ALA B N 1
ATOM 3344 C CA . ALA B 1 188 ? 4.965 -9.305 -21.562 1 98.75 188 ALA B CA 1
ATOM 3345 C C . ALA B 1 188 ? 4.938 -10.383 -22.641 1 98.75 188 ALA B C 1
ATOM 3347 O O . ALA B 1 188 ? 5.582 -11.43 -22.5 1 98.75 188 ALA B O 1
ATOM 3348 N N . PRO B 1 189 ? 4.375 -10.102 -23.734 1 98.56 189 PRO B N 1
ATOM 3349 C CA . PRO B 1 189 ? 4.234 -11.125 -24.781 1 98.56 189 PRO B CA 1
ATOM 3350 C C . PRO B 1 189 ? 5.578 -11.633 -25.297 1 98.56 189 PRO B C 1
ATOM 3352 O O . PRO B 1 189 ? 5.668 -12.766 -25.781 1 98.56 189 PRO B O 1
ATOM 3355 N N . ASN B 1 190 ? 6.66 -10.891 -25.188 1 98.31 190 ASN B N 1
ATOM 3356 C CA . ASN B 1 190 ? 7.992 -11.305 -25.609 1 98.31 190 ASN B CA 1
ATOM 3357 C C . ASN B 1 190 ? 8.883 -11.633 -24.406 1 98.31 190 ASN B C 1
ATOM 3359 O O . ASN B 1 190 ? 10.102 -11.438 -24.469 1 98.31 190 ASN B O 1
ATOM 3363 N N . LYS B 1 191 ? 8.266 -11.891 -23.297 1 98.62 191 LYS B N 1
ATOM 3364 C CA . LYS B 1 191 ? 8.938 -12.312 -22.062 1 98.62 191 LYS B CA 1
ATOM 3365 C C . LYS B 1 191 ? 9.758 -11.18 -21.469 1 98.62 191 LYS B C 1
ATOM 3367 O O . LYS B 1 191 ? 10.836 -11.414 -20.906 1 98.62 191 LYS B O 1
ATOM 3372 N N . VAL B 1 192 ? 9.383 -10.031 -21.797 1 98.88 192 VAL B N 1
ATOM 3373 C CA . VAL B 1 192 ? 9.875 -8.797 -21.203 1 98.88 192 VAL B CA 1
ATOM 3374 C C . VAL B 1 192 ? 8.711 -7.848 -20.938 1 98.88 192 VAL B C 1
ATOM 3376 O O . VAL B 1 192 ? 7.91 -7.57 -21.828 1 98.88 192 VAL B O 1
ATOM 3379 N N . LEU B 1 193 ? 8.578 -7.402 -19.703 1 98.94 193 LEU B N 1
ATOM 3380 C CA . LEU B 1 193 ? 7.496 -6.484 -19.359 1 98.94 193 LEU B CA 1
ATOM 3381 C C . LEU B 1 193 ? 7.539 -5.25 -20.25 1 98.94 193 LEU B C 1
ATOM 3383 O O . LEU B 1 193 ? 8.578 -4.602 -20.375 1 98.94 193 LEU B O 1
ATOM 3387 N N . LYS B 1 194 ? 6.406 -4.957 -20.891 1 98.88 194 LYS B N 1
ATOM 3388 C CA . LYS B 1 194 ? 6.34 -3.816 -21.797 1 98.88 194 LYS B CA 1
ATOM 3389 C C . LYS B 1 194 ? 6.496 -2.502 -21.047 1 98.88 194 LYS B C 1
ATOM 3391 O O . LYS B 1 194 ? 5.922 -2.328 -19.969 1 98.88 194 LYS B O 1
ATOM 3396 N N . SER B 1 195 ? 7.152 -1.581 -21.656 1 98.69 195 SER B N 1
ATOM 3397 C CA . SER B 1 195 ? 7.445 -0.295 -21.031 1 98.69 195 SER B CA 1
ATOM 3398 C C . SER B 1 195 ? 6.176 0.525 -20.828 1 98.69 195 SER B C 1
ATOM 3400 O O . SER B 1 195 ? 6.117 1.379 -19.938 1 98.69 195 SER B O 1
ATOM 3402 N N . GLU B 1 196 ? 5.145 0.35 -21.531 1 98.75 196 GLU B N 1
ATOM 3403 C CA . GLU B 1 196 ? 3.918 1.129 -21.406 1 98.75 196 GLU B CA 1
ATOM 3404 C C . GLU B 1 196 ? 3.189 0.806 -20.109 1 98.75 196 GLU B C 1
ATOM 3406 O O . GLU B 1 196 ? 2.289 1.539 -19.688 1 98.75 196 GLU B O 1
ATOM 3411 N N . PHE B 1 197 ? 3.572 -0.302 -19.438 1 98.88 197 PHE B N 1
ATOM 3412 C CA . PHE B 1 197 ? 2.859 -0.744 -18.234 1 98.88 197 PHE B CA 1
ATOM 3413 C C . PHE B 1 197 ? 3.656 -0.419 -16.984 1 98.88 197 PHE B C 1
ATOM 3415 O O . PHE B 1 197 ? 3.264 -0.797 -15.875 1 98.88 197 PHE B O 1
ATOM 3422 N N . THR B 1 198 ? 4.789 0.226 -17.141 1 98.88 198 THR B N 1
ATOM 3423 C CA . THR B 1 198 ? 5.688 0.418 -16.016 1 98.88 198 THR B CA 1
ATOM 3424 C C . THR B 1 198 ? 6.582 1.636 -16.234 1 98.88 198 THR B C 1
ATOM 3426 O O . THR B 1 198 ? 6.789 2.061 -17.375 1 98.88 198 THR B O 1
ATOM 3429 N N . THR B 1 199 ? 7.09 2.221 -15.117 1 98.62 199 THR B N 1
ATOM 3430 C CA . THR B 1 199 ? 8.094 3.273 -15.219 1 98.62 199 THR B CA 1
ATOM 3431 C C . THR B 1 199 ? 9.398 2.844 -14.562 1 98.62 199 THR B C 1
ATOM 3433 O O . THR B 1 199 ? 10.375 3.598 -14.562 1 98.62 199 THR B O 1
ATOM 3436 N N . ASP B 1 200 ? 9.406 1.579 -14.008 1 98.62 200 ASP B N 1
ATOM 3437 C CA . ASP B 1 200 ? 10.648 1.132 -13.383 1 98.62 200 ASP B CA 1
ATOM 3438 C C . ASP B 1 200 ? 11 -0.289 -13.812 1 98.62 200 ASP B C 1
ATOM 3440 O O . ASP B 1 200 ? 11.875 -0.925 -13.219 1 98.62 200 ASP B O 1
ATOM 3444 N N . ASP B 1 201 ? 10.188 -0.885 -14.75 1 98.75 201 ASP B N 1
ATOM 3445 C CA . ASP B 1 201 ? 10.445 -2.182 -15.367 1 98.75 201 ASP B CA 1
ATOM 3446 C C . ASP B 1 201 ? 10.18 -3.322 -14.391 1 98.75 201 ASP B C 1
ATOM 3448 O O . ASP B 1 201 ? 10.711 -4.422 -14.555 1 98.75 201 ASP B O 1
ATOM 3452 N N . LEU B 1 202 ? 9.383 -3.045 -13.375 1 98.88 202 LEU B N 1
ATOM 3453 C CA . LEU B 1 202 ? 9.023 -4.102 -12.438 1 98.88 202 LEU B CA 1
ATOM 3454 C C . LEU B 1 202 ? 7.586 -3.941 -11.961 1 98.88 202 LEU B C 1
ATOM 3456 O O . LEU B 1 202 ? 6.777 -4.867 -12.086 1 98.88 202 LEU B O 1
ATOM 3460 N N . HIS B 1 203 ? 7.285 -2.76 -11.375 1 98.88 203 HIS B N 1
ATOM 3461 C CA . HIS B 1 203 ? 5.949 -2.5 -10.852 1 98.88 203 HIS B CA 1
ATOM 3462 C C . HIS B 1 203 ? 5.031 -1.948 -11.938 1 98.88 203 HIS B C 1
ATOM 3464 O O . HIS B 1 203 ? 5.496 -1.56 -13.016 1 98.88 203 HIS B O 1
ATOM 3470 N N . LEU B 1 204 ? 3.744 -1.918 -11.688 1 98.94 204 LEU B N 1
ATOM 3471 C CA . LEU B 1 204 ? 2.752 -1.668 -12.727 1 98.94 204 LEU B CA 1
ATOM 3472 C C . LEU B 1 204 ? 2.105 -0.3 -12.547 1 98.94 204 LEU B C 1
ATOM 3474 O O . LEU B 1 204 ? 1.978 0.186 -11.422 1 98.94 204 LEU B O 1
ATOM 3478 N N . ASN B 1 205 ? 1.681 0.291 -13.664 1 98.88 205 ASN B N 1
ATOM 3479 C CA . ASN B 1 205 ? 0.907 1.527 -13.625 1 98.88 205 ASN B CA 1
ATOM 3480 C C . ASN B 1 205 ? -0.594 1.25 -13.648 1 98.88 205 ASN B C 1
ATOM 3482 O O . ASN B 1 205 ? -1.016 0.093 -13.664 1 98.88 205 ASN B O 1
ATOM 3486 N N . GLY B 1 206 ? -1.391 2.311 -13.578 1 98.81 206 GLY B N 1
ATOM 3487 C CA . GLY B 1 206 ? -2.84 2.201 -13.516 1 98.81 206 GLY B CA 1
ATOM 3488 C C . GLY B 1 206 ? -3.436 1.442 -14.688 1 98.81 206 GLY B C 1
ATOM 3489 O O . GLY B 1 206 ? -4.348 0.634 -14.508 1 98.81 206 GLY B O 1
ATOM 3490 N N . LYS B 1 207 ? -2.91 1.683 -15.867 1 98.69 207 LYS B N 1
ATOM 3491 C CA . LYS B 1 207 ? -3.371 0.977 -17.062 1 98.69 207 LYS B CA 1
ATOM 3492 C C . LYS B 1 207 ? -3.203 -0.532 -16.906 1 98.69 207 LYS B C 1
ATOM 3494 O O . LYS B 1 207 ? -4.113 -1.3 -17.219 1 98.69 207 LYS B O 1
ATOM 3499 N N . ALA B 1 208 ? -2.119 -0.906 -16.422 1 98.94 208 ALA B N 1
ATOM 3500 C CA . ALA B 1 208 ? -1.83 -2.328 -16.266 1 98.94 208 ALA B CA 1
ATOM 3501 C C . ALA B 1 208 ? -2.768 -2.961 -15.234 1 98.94 208 ALA B C 1
ATOM 3503 O O . ALA B 1 208 ? -3.303 -4.047 -15.461 1 98.94 208 ALA B O 1
ATOM 3504 N N . TYR B 1 209 ? -3 -2.295 -14.117 1 98.88 209 TYR B N 1
ATOM 3505 C CA . TYR B 1 209 ? -3.906 -2.84 -13.109 1 98.88 209 TYR B CA 1
ATOM 3506 C C . TYR B 1 209 ? -5.324 -2.957 -13.656 1 98.88 209 TYR B C 1
ATOM 3508 O O . TYR B 1 209 ? -6.051 -3.895 -13.32 1 98.88 209 TYR B O 1
ATOM 3516 N N . THR B 1 210 ? -5.711 -2.023 -14.492 1 98.62 210 THR B N 1
ATOM 3517 C CA . THR B 1 210 ? -7.027 -2.07 -15.109 1 98.62 210 THR B CA 1
ATOM 3518 C C . THR B 1 210 ? -7.172 -3.312 -15.984 1 98.62 210 THR B C 1
ATOM 3520 O O . THR B 1 210 ? -8.195 -3.998 -15.938 1 98.62 210 THR B O 1
ATOM 3523 N N . LEU B 1 211 ? -6.148 -3.621 -16.75 1 98.81 211 LEU B N 1
ATOM 3524 C CA . LEU B 1 211 ? -6.16 -4.809 -17.594 1 98.81 211 LEU B CA 1
ATOM 3525 C C . LEU B 1 211 ? -6.113 -6.078 -16.75 1 98.81 211 LEU B C 1
ATOM 3527 O O . LEU B 1 211 ? -6.77 -7.07 -17.078 1 98.81 211 LEU B O 1
ATOM 3531 N N . TRP B 1 212 ? -5.324 -6.062 -15.68 1 98.88 212 TRP B N 1
ATOM 3532 C CA . TRP B 1 212 ? -5.246 -7.188 -14.75 1 98.88 212 TRP B CA 1
ATOM 3533 C C . TRP B 1 212 ? -6.629 -7.543 -14.211 1 98.88 212 TRP B C 1
ATOM 3535 O O . TRP B 1 212 ? -7.031 -8.711 -14.242 1 98.88 212 TRP B O 1
ATOM 3545 N N . VAL B 1 213 ? -7.367 -6.562 -13.766 1 98.38 213 VAL B N 1
ATOM 3546 C CA . VAL B 1 213 ? -8.68 -6.777 -13.156 1 98.38 213 VAL B CA 1
ATOM 3547 C C . VAL B 1 213 ? -9.641 -7.348 -14.203 1 98.38 213 VAL B C 1
ATOM 3549 O O . VAL B 1 213 ? -10.469 -8.203 -13.891 1 98.38 213 VAL B O 1
ATOM 3552 N N . LYS B 1 214 ? -9.523 -6.898 -15.438 1 98.19 214 LYS B N 1
ATOM 3553 C CA . LYS B 1 214 ? -10.359 -7.43 -16.516 1 98.19 214 LYS B CA 1
ATOM 3554 C C . LYS B 1 214 ? -10.141 -8.93 -16.688 1 98.19 214 LYS B C 1
ATOM 3556 O O . LYS B 1 214 ? -11.078 -9.672 -16.984 1 98.19 214 LYS B O 1
ATOM 3561 N N . GLU B 1 215 ? -8.922 -9.367 -16.469 1 98.31 215 GLU B N 1
ATOM 3562 C CA . GLU B 1 215 ? -8.578 -10.773 -16.641 1 98.31 215 GLU B CA 1
ATOM 3563 C C . GLU B 1 215 ? -9.141 -11.633 -15.516 1 98.31 215 GLU B C 1
ATOM 3565 O O . GLU B 1 215 ? -9.422 -12.812 -15.711 1 98.31 215 GLU B O 1
ATOM 3570 N N . ILE B 1 216 ? -9.383 -11.031 -14.336 1 98.44 216 ILE B N 1
ATOM 3571 C CA . ILE B 1 216 ? -9.734 -11.898 -13.211 1 98.44 216 ILE B CA 1
ATOM 3572 C C . ILE B 1 216 ? -11.195 -11.688 -12.836 1 98.44 216 ILE B C 1
ATOM 3574 O O . ILE B 1 216 ? -11.742 -12.422 -12 1 98.44 216 ILE B O 1
ATOM 3578 N N . GLU B 1 217 ? -11.914 -10.797 -13.43 1 97.19 217 GLU B N 1
ATOM 3579 C CA . GLU B 1 217 ? -13.305 -10.469 -13.109 1 97.19 217 GLU B CA 1
ATOM 3580 C C . GLU B 1 217 ? -14.211 -11.688 -13.266 1 97.19 217 GLU B C 1
ATOM 3582 O O . GLU B 1 217 ? -15.18 -11.844 -12.523 1 97.19 217 GLU B O 1
ATOM 3587 N N . LYS B 1 218 ? -13.906 -12.555 -14.195 1 97.25 218 LYS B N 1
ATOM 3588 C CA . LYS B 1 218 ? -14.742 -13.711 -14.508 1 97.25 218 LYS B CA 1
ATOM 3589 C C . LYS B 1 218 ? -14.75 -14.711 -13.352 1 97.25 218 LYS B C 1
ATOM 3591 O O . LYS B 1 218 ? -15.578 -15.625 -13.32 1 97.25 218 LYS B O 1
ATOM 3596 N N . TYR B 1 219 ? -13.891 -14.594 -12.461 1 97.75 219 TYR B N 1
ATOM 3597 C CA . TYR B 1 219 ? -13.781 -15.547 -11.367 1 97.75 219 TYR B CA 1
ATOM 3598 C C . TYR B 1 219 ? -14.609 -15.094 -10.164 1 97.75 219 TYR B C 1
ATOM 3600 O O . TYR B 1 219 ? -14.586 -15.742 -9.117 1 97.75 219 TYR B O 1
ATOM 3608 N N . PHE B 1 220 ? -15.266 -13.969 -10.219 1 95.81 220 PHE B N 1
ATOM 3609 C CA . PHE B 1 220 ? -16.109 -13.422 -9.156 1 95.81 220 PHE B CA 1
ATOM 3610 C C . PHE B 1 220 ? -17.578 -13.633 -9.461 1 95.81 220 PHE B C 1
ATOM 3612 O O . PHE B 1 220 ? -17.969 -13.727 -10.625 1 95.81 220 PHE B O 1
#

Radius of gyration: 30.66 Å; Cα contacts (8 Å, |Δi|>4): 725; chains: 2; bounding box: 110×92×53 Å

InterPro domains:
  IPR013830 SGNH hydrolase-type esterase domain [PF13472] (60-210)
  IPR036514 SGNH hydrolase superfamily [G3DSA:3.40.50.1110] (21-220)
  IPR051532 Diverse Ester Hydrolysis Enzymes [PTHR30383] (8-217)

Solvent-accessible surface area (backbone atoms only — not comparable to full-atom values): 24420 Å² total; per-residue (Å²): 136,85,79,77,77,77,80,76,76,76,74,79,74,74,74,71,76,72,72,70,68,75,67,74,74,74,75,75,76,76,89,53,54,73,72,36,48,67,41,47,22,52,51,40,34,38,54,76,54,24,80,56,66,71,31,32,34,38,40,35,26,14,39,71,44,37,72,50,59,56,34,67,73,63,72,35,86,32,47,45,79,54,26,34,62,72,31,28,48,70,43,50,62,74,47,58,86,37,61,38,87,46,41,45,33,37,41,38,37,63,36,63,48,35,43,74,71,68,46,52,43,65,60,47,48,53,42,47,53,53,49,51,48,58,36,49,76,66,65,24,45,60,31,42,36,46,56,69,43,31,3,78,92,64,20,84,84,44,36,65,44,46,51,53,35,41,51,52,51,46,52,52,19,62,75,65,77,34,53,64,47,74,52,37,71,78,49,16,69,82,60,33,26,42,67,93,34,27,80,69,31,70,52,60,23,25,71,40,52,54,55,52,43,65,72,53,53,81,80,106,136,84,76,77,78,75,77,75,76,75,73,78,75,73,74,71,74,72,70,70,67,73,68,72,70,74,75,75,74,76,89,52,55,74,72,35,48,67,41,48,21,52,52,41,33,39,54,76,53,24,79,55,66,71,32,32,34,36,40,36,26,15,39,71,44,39,72,49,59,56,34,67,72,63,71,34,85,30,45,43,78,55,26,34,62,73,31,28,46,70,43,49,62,74,48,59,85,36,62,36,87,44,41,46,32,37,41,38,36,63,36,65,48,36,43,74,70,67,46,53,43,65,60,47,48,53,41,47,53,54,51,51,48,58,37,49,74,65,67,24,46,59,33,42,36,47,58,68,44,31,2,80,93,62,21,83,82,45,35,66,45,46,51,52,34,39,52,52,50,45,52,51,20,63,76,65,78,33,51,64,47,73,50,34,71,78,50,15,70,82,61,34,26,44,65,91,34,26,80,69,29,71,51,61,23,25,71,39,53,54,53,54,43,65,72,53,52,81,79,106

Secondary structure (DSSP, 8-state):
--------------------------------GGG-HHHHHHHHHHHHHTT-TT--EEEEESHHHHT--HHHHTT-TTEEEEE-TT--HHHHHTTGGG--TT--EEEEE--HHHHHTT--HHHHHHHHHHHHHHHHHTT-EEEEEPPPPP-TTT-TTTHHHHHHHHHHHHHHHHHTT-EEE--HHHH-TTSS--GGG-SSSSS--HHHHHHHHHHHGGG-/--------------------------------GGG-HHHHHHHHHHHHHTT-TT--EEEEESHHHHT--HHHHTT-TTEEEEE-TT--HHHHHTTGGG--TT--EEEEE--HHHHHTT--HHHHHHHHHHHHHHHHHTT-EEEEEPPPPPBTTT-TTTHHHHHHHHHHHHHHHHHTT-EEE--HHHH-TTSSB-GGG-SSSSS--HHHHHHHHHHHGGG-

Organism: Aliarcobacter butzleri (strain RM4018) (NCBI:txid367737)

pLDDT: mean 90.49, std 20.07, range [24.77, 98.94]